Protein AF-A0A9D0VGX1-F1 (afdb_monomer_lite)

Radius of gyration: 29.38 Å; chains: 1; bounding box: 68×45×80 Å

Secondary structure (DSSP, 8-state):
----GGGS-HHHHHHHHHHHHHHTS-HHHHHHHHGGGEETTEE-EEE-GGGHHHHHHHH-TT--B----TT-TT-SEEE-TTS-BS----TT-TT--EEE--SS--S----TT-TT-SEEE--SS--SEEE-TT-TT--EEE--SS--SEEEPPTT----EEE--SS--SEE---S-TT--EEE--SS--SEE--TT-TT-SEEE--SS--S-------TT--EEE--SS--SEEE-TT-TT--EEE--SS--SEEE-TT-TT--EEE--SS--S----TT-TT--EEE--SS--S----TT-TT--EEE--SS--S----SS-TT--EEE--SS--S----TT-TT--EEE-TTS--S-EE-TT-TT--EEE--TTSPEE--HHHHHHHTT-PPPTT-----HHHHHHHHHHH--SGGGHHHHHHHHH-TT-BHHHHHHHHHHT-HHHHTT-SSGGGS-TTTHHHHHHHHHHHHHHHTT--SB--S-B-TTSB-SSS-TT-B-GGGPPPPTTPPPPPGGGGS-B----

Structure (mmCIF, N/CA/C/O backbone):
data_AF-A0A9D0VGX1-F1
#
_entry.id   AF-A0A9D0VGX1-F1
#
loop_
_atom_site.group_PDB
_atom_site.id
_atom_site.type_symbol
_atom_site.label_atom_id
_atom_site.label_alt_id
_atom_site.label_comp_id
_atom_site.label_asym_id
_atom_site.label_entity_id
_atom_site.label_seq_id
_atom_site.pdbx_PDB_ins_code
_atom_site.Cartn_x
_atom_site.Cartn_y
_atom_site.Cartn_z
_atom_site.occupancy
_atom_site.B_iso_or_equiv
_atom_site.auth_seq_id
_atom_site.auth_comp_id
_atom_site.auth_asym_id
_atom_site.auth_atom_id
_atom_site.pdbx_PDB_model_num
ATOM 1 N N . MET A 1 1 ? -42.043 -5.537 24.162 1.00 48.06 1 MET A N 1
ATOM 2 C CA . MET A 1 1 ? -42.539 -4.424 24.994 1.00 48.06 1 MET A CA 1
ATOM 3 C C . MET A 1 1 ? -42.106 -3.160 24.296 1.00 48.06 1 MET A C 1
ATOM 5 O O . MET A 1 1 ? -40.915 -3.030 24.038 1.00 48.06 1 MET A O 1
ATOM 9 N N . ASP A 1 2 ? -43.050 -2.313 23.896 1.00 60.38 2 ASP A N 1
ATOM 10 C CA . ASP A 1 2 ? -42.723 -1.043 23.259 1.00 60.38 2 ASP A CA 1
ATOM 11 C C . ASP A 1 2 ? -42.121 -0.109 24.311 1.00 60.38 2 ASP A C 1
ATOM 13 O O . ASP A 1 2 ? -42.847 0.592 25.003 1.00 60.38 2 ASP A O 1
ATOM 17 N N . THR A 1 3 ? -40.795 -0.141 24.468 1.00 68.06 3 THR A N 1
ATOM 18 C CA . THR A 1 3 ? -40.076 0.860 25.261 1.00 68.06 3 THR A CA 1
ATOM 19 C C . THR A 1 3 ? -40.350 2.233 24.665 1.00 68.06 3 THR A C 1
ATOM 21 O O . THR A 1 3 ? -40.148 2.455 23.465 1.00 68.06 3 THR A O 1
ATOM 24 N N . THR A 1 4 ? -40.838 3.133 25.506 1.00 79.31 4 THR A N 1
ATOM 25 C CA . THR A 1 4 ? -41.078 4.540 25.201 1.00 79.31 4 THR A CA 1
ATOM 26 C C . THR A 1 4 ? -39.939 5.394 25.758 1.00 79.31 4 THR A C 1
ATOM 28 O O . THR A 1 4 ? -39.187 4.954 26.627 1.00 79.31 4 THR A O 1
ATOM 31 N N . LEU A 1 5 ? -39.816 6.642 25.296 1.00 77.06 5 LEU A N 1
ATOM 32 C CA . LEU A 1 5 ? -38.817 7.595 25.802 1.00 77.06 5 LEU A CA 1
ATOM 33 C C . LEU A 1 5 ? -38.924 7.815 27.330 1.00 77.06 5 LEU A C 1
ATOM 35 O O . LEU A 1 5 ? -37.940 8.161 27.983 1.00 77.06 5 LEU A O 1
ATOM 39 N N . ALA A 1 6 ? -40.112 7.610 27.909 1.00 79.62 6 ALA A N 1
ATOM 40 C CA . ALA A 1 6 ? -40.354 7.726 29.345 1.00 79.62 6 ALA A CA 1
ATOM 41 C C . ALA A 1 6 ? -39.811 6.537 30.156 1.00 79.62 6 ALA A C 1
ATOM 43 O O . ALA A 1 6 ? -39.549 6.701 31.345 1.00 79.62 6 ALA A O 1
ATOM 44 N N . ASP A 1 7 ? -39.610 5.381 29.517 1.00 81.88 7 ASP A N 1
ATOM 45 C CA . ASP A 1 7 ? -39.099 4.161 30.155 1.00 81.88 7 ASP A CA 1
ATOM 46 C C . ASP A 1 7 ? -37.565 4.143 30.251 1.00 81.88 7 ASP A C 1
ATOM 48 O O . ASP A 1 7 ? -36.983 3.227 30.836 1.00 81.88 7 ASP A O 1
ATOM 52 N N . LEU A 1 8 ? -36.895 5.142 29.664 1.00 83.62 8 LEU A N 1
ATOM 53 C CA . LEU A 1 8 ? -35.458 5.318 29.804 1.00 83.62 8 LEU A CA 1
ATOM 54 C C . LEU A 1 8 ? -35.093 5.780 31.207 1.00 83.62 8 LEU A C 1
ATOM 56 O O . LEU A 1 8 ? -35.737 6.645 31.805 1.00 83.62 8 LEU A O 1
ATOM 60 N N . HIS A 1 9 ? -33.961 5.279 31.679 1.00 87.06 9 HIS A N 1
ATOM 61 C CA . HIS A 1 9 ? -33.335 5.806 32.875 1.00 87.06 9 HIS A CA 1
ATOM 62 C C . HIS A 1 9 ? -33.027 7.311 32.736 1.00 87.06 9 HIS A C 1
ATOM 64 O O . HIS A 1 9 ? -32.749 7.832 31.652 1.00 87.06 9 HIS A O 1
ATOM 70 N N . THR A 1 10 ? -33.082 8.033 33.858 1.00 85.88 10 THR A N 1
ATOM 71 C CA . THR A 1 10 ? -33.047 9.504 33.896 1.00 85.88 10 THR A CA 1
ATOM 72 C C . THR A 1 10 ? -31.814 10.098 33.210 1.00 85.88 10 THR A C 1
ATOM 74 O O . THR A 1 10 ? -31.936 11.124 32.540 1.00 85.88 10 THR A O 1
ATOM 77 N N . ALA A 1 11 ? -30.651 9.450 33.346 1.00 84.56 11 ALA A N 1
ATOM 78 C CA . ALA A 1 11 ? -29.404 9.878 32.708 1.00 84.56 11 ALA A CA 1
ATOM 79 C C . ALA A 1 11 ? -29.475 9.766 31.174 1.00 84.56 11 ALA A C 1
ATOM 81 O O . ALA A 1 11 ? -29.209 10.742 30.475 1.00 84.56 11 ALA A O 1
ATOM 82 N N . ASP A 1 12 ? -29.930 8.621 30.656 1.00 85.25 12 ASP A N 1
ATOM 83 C CA . ASP A 1 12 ? -30.107 8.367 29.222 1.00 85.25 12 ASP A CA 1
ATOM 84 C C . ASP A 1 12 ? -31.100 9.358 28.589 1.00 85.25 12 ASP A C 1
ATOM 86 O O . ASP A 1 12 ? -30.831 9.961 27.549 1.00 85.25 12 ASP A O 1
ATOM 90 N N . ARG A 1 13 ? -32.230 9.610 29.264 1.00 85.94 13 ARG A N 1
ATOM 91 C CA . ARG A 1 13 ? -33.227 10.595 28.813 1.00 85.94 13 ARG A CA 1
ATOM 92 C C . ARG A 1 13 ? -32.681 12.029 28.832 1.00 85.94 13 ARG A C 1
ATOM 94 O O . ARG A 1 13 ? -32.966 12.816 27.925 1.00 85.94 13 ARG A O 1
ATOM 101 N N . GLY A 1 14 ? -31.905 12.380 29.859 1.00 85.69 14 GLY A N 1
ATOM 102 C CA . GLY A 1 14 ? -31.238 13.680 29.966 1.00 85.69 14 GLY A CA 1
ATOM 103 C C . GLY A 1 14 ? -30.247 13.909 28.825 1.00 85.69 14 GLY A C 1
ATOM 104 O O . GLY A 1 14 ? -30.276 14.965 28.189 1.00 85.69 14 GLY A O 1
ATOM 105 N N . PHE A 1 15 ? -29.448 12.890 28.502 1.00 86.75 15 PHE A N 1
ATOM 106 C CA . PHE A 1 15 ? -28.519 12.913 27.377 1.00 86.75 15 PHE A CA 1
ATOM 107 C C . PHE A 1 15 ? -29.237 13.116 26.033 1.00 86.75 15 PHE A C 1
ATOM 109 O O . PHE A 1 15 ? -28.854 13.994 25.260 1.00 86.75 15 PHE A O 1
ATOM 116 N N . LEU A 1 16 ? -30.323 12.378 25.770 1.00 84.00 16 LEU A N 1
ATOM 117 C CA . LEU A 1 16 ? -31.112 12.545 24.541 1.00 84.00 16 LEU A CA 1
ATOM 118 C C . LEU A 1 16 ? -31.693 13.952 24.404 1.00 84.00 16 LEU A C 1
ATOM 120 O O . LEU A 1 16 ? -31.656 14.536 23.324 1.00 84.00 16 LEU A O 1
ATOM 124 N N . THR A 1 17 ? -32.190 14.520 25.502 1.00 85.38 17 THR A N 1
ATOM 125 C CA . THR A 1 17 ? -32.737 15.885 25.510 1.00 85.38 17 THR A CA 1
ATOM 126 C C . THR A 1 17 ? -31.654 16.915 25.182 1.00 85.38 17 THR A C 1
ATOM 128 O O . THR A 1 17 ? -31.869 17.840 24.392 1.00 85.38 17 THR A O 1
ATOM 131 N N . TRP A 1 18 ? -30.460 16.740 25.751 1.00 88.12 18 TRP A N 1
ATOM 132 C CA . TRP A 1 18 ? -29.302 17.573 25.446 1.00 88.12 18 TRP A CA 1
ATOM 133 C C . TRP A 1 18 ? -28.872 17.444 23.977 1.00 88.12 18 TRP A C 1
ATOM 135 O O . TRP A 1 18 ? -28.650 18.456 23.305 1.00 88.12 18 TRP A O 1
ATOM 145 N N . LEU A 1 19 ? -28.816 16.218 23.448 1.00 83.38 19 LEU A N 1
ATOM 146 C CA . LEU A 1 19 ? -28.440 15.950 22.061 1.00 83.38 19 LEU A CA 1
ATOM 147 C C . LEU A 1 19 ? -29.447 16.568 21.084 1.00 83.38 19 LEU A C 1
ATOM 149 O O . LEU A 1 19 ? -29.044 17.249 20.142 1.00 83.38 19 LEU A O 1
ATOM 153 N N . ALA A 1 20 ? -30.744 16.399 21.349 1.00 83.50 20 ALA A N 1
ATOM 154 C CA . ALA A 1 20 ? -31.835 16.988 20.578 1.00 83.50 20 ALA A CA 1
ATOM 155 C C . ALA A 1 20 ? -31.725 18.509 20.517 1.00 83.50 20 ALA A C 1
ATOM 157 O O . ALA A 1 20 ? -31.769 19.092 19.437 1.00 83.50 20 ALA A O 1
ATOM 158 N N . THR A 1 21 ? -31.472 19.146 21.661 1.00 84.62 21 THR A N 1
ATOM 159 C CA . THR A 1 21 ? -31.283 20.599 21.748 1.00 84.62 21 THR A CA 1
ATOM 160 C C . THR A 1 21 ? -30.064 21.052 20.938 1.00 84.62 21 THR A C 1
ATOM 162 O O . THR A 1 21 ? -30.134 22.027 20.189 1.00 84.62 21 THR A O 1
ATOM 165 N N . THR A 1 22 ? -28.956 20.312 21.029 1.00 80.19 22 THR A N 1
ATOM 166 C CA . THR A 1 22 ? -27.691 20.631 20.348 1.00 80.19 22 THR A CA 1
ATOM 167 C C . THR A 1 22 ? -27.799 20.465 18.829 1.00 80.19 22 THR A C 1
ATOM 169 O O . THR A 1 22 ? -27.372 21.330 18.060 1.00 80.19 22 THR A O 1
ATOM 172 N N . ALA A 1 23 ? -28.429 19.382 18.376 1.00 78.50 23 ALA A N 1
ATOM 173 C CA . ALA A 1 23 ? -28.711 19.125 16.966 1.00 78.50 23 ALA A CA 1
ATOM 174 C C . ALA A 1 23 ? -29.915 19.934 16.438 1.00 78.50 23 ALA A C 1
ATOM 176 O O . ALA A 1 23 ? -30.155 19.943 15.230 1.00 78.50 23 ALA A O 1
ATOM 177 N N . GLY A 1 24 ? -30.651 20.606 17.338 1.00 81.50 24 GLY A N 1
ATOM 178 C CA . GLY A 1 24 ? -32.007 21.155 17.189 1.00 81.50 24 GLY A CA 1
ATOM 179 C C . GLY A 1 24 ? -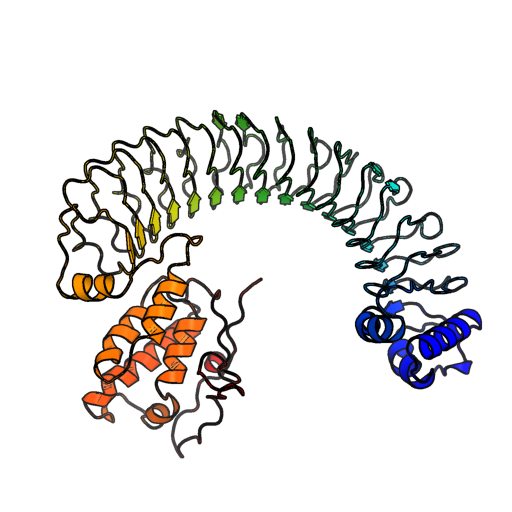32.928 20.307 16.336 1.00 81.50 24 GLY A C 1
ATOM 180 O O . GLY A 1 24 ? -33.469 20.800 15.343 1.00 81.50 24 GLY A O 1
ATOM 181 N N . ALA A 1 25 ? -33.044 19.053 16.750 1.00 81.69 25 ALA A N 1
ATOM 182 C CA . ALA A 1 25 ? -34.087 18.117 16.370 1.00 81.69 25 ALA A CA 1
ATOM 183 C C . ALA A 1 25 ? -35.054 17.955 17.554 1.00 81.69 25 ALA A C 1
ATOM 185 O O . ALA A 1 25 ? -34.729 18.354 18.678 1.00 81.69 25 ALA A O 1
ATOM 186 N N . ALA A 1 26 ? -36.228 17.371 17.321 1.00 81.88 26 ALA A N 1
ATOM 187 C CA . ALA A 1 26 ? -37.082 16.964 18.426 1.00 81.88 26 ALA A CA 1
ATOM 188 C C . ALA A 1 26 ? -36.482 15.706 19.098 1.00 81.88 26 ALA A C 1
ATOM 190 O O . ALA A 1 26 ? -35.922 14.855 18.397 1.00 81.88 26 ALA A O 1
ATOM 191 N N . PRO A 1 27 ? -36.550 15.560 20.436 1.00 80.69 27 PRO A N 1
ATOM 192 C CA . PRO A 1 27 ? -36.104 14.344 21.120 1.00 80.69 27 PRO A CA 1
ATOM 193 C C . PRO A 1 27 ? -36.750 13.068 20.568 1.00 80.69 27 PRO A C 1
ATOM 195 O O . PRO A 1 27 ? -36.107 12.024 20.545 1.00 80.69 27 PRO A O 1
ATOM 198 N N . GLU A 1 28 ? -37.992 13.162 20.091 1.00 82.56 28 GLU A N 1
ATOM 199 C CA . GLU A 1 28 ? -38.746 12.072 19.475 1.00 82.56 28 GLU A CA 1
ATOM 200 C C . GLU A 1 28 ? -38.105 11.594 18.160 1.00 82.56 28 GLU A C 1
ATOM 202 O O . GLU A 1 28 ? -37.985 10.390 17.942 1.00 82.56 28 GLU A O 1
ATOM 207 N N . ASP A 1 29 ? -37.599 12.516 17.334 1.00 80.06 29 ASP A N 1
ATOM 208 C CA . ASP A 1 29 ? -36.950 12.180 16.057 1.00 80.06 29 ASP A CA 1
ATOM 209 C C . ASP A 1 29 ? -35.642 11.398 16.274 1.00 80.06 29 ASP A C 1
ATOM 211 O O . ASP A 1 29 ? -35.312 10.475 15.527 1.00 80.06 29 ASP A O 1
ATOM 215 N N . LEU A 1 30 ? -34.878 11.772 17.308 1.00 78.69 30 LEU A N 1
ATOM 216 C CA . LEU A 1 30 ? -33.656 11.061 17.703 1.00 78.69 30 LEU A CA 1
ATOM 217 C C . LEU A 1 30 ? -33.976 9.745 18.414 1.00 78.69 30 LEU A C 1
ATOM 219 O O . LEU A 1 30 ? -33.240 8.768 18.266 1.00 78.69 30 LEU A O 1
ATOM 223 N N . TRP A 1 31 ? -35.074 9.704 19.169 1.00 80.56 31 TRP A N 1
ATOM 224 C CA . TRP A 1 31 ? -35.538 8.494 19.830 1.00 80.56 31 TRP A CA 1
ATOM 225 C C . TRP A 1 31 ? -35.859 7.393 18.829 1.00 80.56 31 TRP A C 1
ATOM 227 O O . TRP A 1 31 ? -35.399 6.273 19.021 1.00 80.56 31 TRP A O 1
ATOM 237 N N . ASP A 1 32 ? -36.559 7.693 17.736 1.00 80.50 32 ASP A N 1
ATOM 238 C CA . ASP A 1 32 ? -36.885 6.685 16.720 1.00 80.50 32 ASP A CA 1
ATOM 239 C C . ASP A 1 32 ? -35.633 6.042 16.100 1.00 80.50 32 ASP A C 1
ATOM 241 O O . ASP A 1 32 ? -35.641 4.857 15.758 1.00 80.50 32 ASP A O 1
ATOM 245 N N . GLN A 1 33 ? -34.530 6.791 16.021 1.00 78.56 33 GLN A N 1
ATOM 246 C CA . GLN A 1 33 ? -33.241 6.290 15.538 1.00 78.56 33 GLN A CA 1
ATOM 247 C C . GLN A 1 33 ? -32.496 5.454 16.588 1.00 78.56 33 GLN A C 1
ATOM 249 O O . GLN A 1 33 ? -31.851 4.466 16.241 1.00 78.56 33 GLN A O 1
ATOM 254 N N . LEU A 1 34 ? -32.582 5.833 17.866 1.00 80.31 34 LEU A N 1
ATOM 255 C CA . LEU A 1 34 ? -31.821 5.226 18.967 1.00 80.31 34 LEU A CA 1
ATOM 256 C C . LEU A 1 34 ? -32.590 4.134 19.722 1.00 80.31 34 LEU A C 1
ATOM 258 O O . LEU A 1 34 ? -32.001 3.328 20.432 1.00 80.31 34 LEU A O 1
ATOM 262 N N . ARG A 1 35 ? -33.905 4.031 19.537 1.00 81.62 35 ARG A N 1
ATOM 263 C CA . ARG A 1 35 ? -34.752 3.003 20.152 1.00 81.62 35 ARG A CA 1
ATOM 264 C C . ARG A 1 35 ? -34.232 1.567 19.957 1.00 81.62 35 ARG A C 1
ATOM 266 O O . ARG A 1 35 ? -34.296 0.803 20.922 1.00 81.62 35 ARG A O 1
ATOM 273 N N . PRO A 1 36 ? -33.684 1.166 18.788 1.00 83.62 36 PRO A N 1
ATOM 274 C CA . PRO A 1 36 ? -33.131 -0.178 18.600 1.00 83.62 36 PRO A CA 1
ATOM 275 C C . PRO A 1 36 ? -31.896 -0.481 19.459 1.00 83.62 36 PRO A C 1
ATOM 277 O O . PRO A 1 36 ? -31.554 -1.648 19.635 1.00 83.62 36 PRO A O 1
ATOM 280 N N . THR A 1 37 ? -31.210 0.540 19.980 1.00 85.00 37 THR A N 1
ATOM 281 C CA . THR A 1 37 ? -29.974 0.384 20.758 1.00 85.00 37 THR A CA 1
ATOM 282 C C . THR A 1 37 ? -30.205 0.362 22.271 1.00 85.00 37 THR A C 1
ATOM 284 O O . THR A 1 37 ? -29.247 0.301 23.048 1.00 85.00 37 THR A O 1
ATOM 287 N N . VAL A 1 38 ? -31.471 0.376 22.701 1.00 85.88 38 VAL A N 1
ATOM 288 C CA . VAL A 1 38 ? -31.879 0.340 24.107 1.00 85.88 38 VAL A CA 1
ATOM 289 C C . VAL A 1 38 ? -32.130 -1.095 24.554 1.00 85.88 38 VAL A C 1
ATOM 291 O O . VAL A 1 38 ? -32.917 -1.820 23.948 1.00 85.88 38 VAL A O 1
ATOM 294 N N . ALA A 1 39 ? -31.529 -1.490 25.675 1.00 85.88 39 ALA A N 1
ATOM 295 C CA . ALA A 1 39 ? -31.832 -2.753 26.338 1.00 85.88 39 ALA A CA 1
ATOM 296 C C . ALA A 1 39 ? -32.168 -2.501 27.808 1.00 85.88 39 ALA A C 1
ATOM 298 O O . ALA A 1 39 ? -31.446 -1.793 28.503 1.00 85.88 39 ALA A O 1
ATOM 299 N N . HIS A 1 40 ? -33.266 -3.094 28.286 1.00 84.94 40 HIS A N 1
ATOM 300 C CA . HIS A 1 40 ? -33.722 -2.966 29.679 1.00 84.94 40 HIS A CA 1
ATOM 301 C C . HIS A 1 40 ? -33.821 -1.503 30.168 1.00 84.94 40 HIS A C 1
ATOM 303 O O . HIS A 1 40 ? -33.490 -1.203 31.311 1.00 84.94 40 HIS A O 1
ATOM 309 N N . GLY A 1 41 ? -34.247 -0.583 29.293 1.00 82.56 41 GLY A N 1
ATOM 310 C CA . GLY A 1 41 ? -34.406 0.841 29.626 1.00 82.56 41 GLY A CA 1
ATOM 311 C C . GLY A 1 41 ? -33.104 1.655 29.680 1.00 82.56 41 GLY A C 1
ATOM 312 O O . GLY A 1 41 ? -33.131 2.801 30.124 1.00 82.56 41 GLY A O 1
ATOM 313 N N . ARG A 1 42 ? -31.970 1.097 29.234 1.00 88.00 42 ARG A N 1
ATOM 314 C CA . ARG A 1 42 ? -30.664 1.780 29.162 1.00 88.00 42 ARG A CA 1
ATOM 315 C C . ARG A 1 42 ? -30.127 1.811 27.731 1.00 88.00 42 ARG A C 1
ATOM 317 O O . ARG A 1 42 ? -30.352 0.858 26.981 1.00 88.00 42 ARG A O 1
ATOM 324 N N . LEU A 1 43 ? -29.394 2.861 27.356 1.00 87.88 43 LEU A N 1
ATOM 325 C CA . LEU A 1 43 ? -28.691 2.913 26.071 1.00 87.88 43 LEU A CA 1
ATOM 326 C C . LEU A 1 43 ? -27.472 1.985 26.110 1.00 87.88 43 LEU A C 1
ATOM 328 O O . LEU A 1 43 ? -26.606 2.114 26.971 1.00 87.88 43 LEU A O 1
ATOM 332 N N . VAL A 1 44 ? -27.399 1.046 25.163 1.00 92.19 44 VAL A N 1
ATOM 333 C CA . VAL A 1 44 ? -26.287 0.084 25.051 1.00 92.19 44 VAL A CA 1
ATOM 334 C C . VAL A 1 44 ? -25.375 0.411 23.871 1.00 92.19 44 VAL A C 1
ATOM 336 O O . VAL A 1 44 ? -24.183 0.104 23.909 1.00 92.19 44 VAL A O 1
ATOM 339 N N . ALA A 1 45 ? -25.898 1.060 22.834 1.00 90.62 45 ALA A N 1
ATOM 340 C CA . ALA A 1 45 ? -25.096 1.583 21.738 1.00 90.62 45 ALA A CA 1
ATOM 341 C C . ALA A 1 45 ? -25.547 2.994 21.358 1.00 90.62 45 ALA A C 1
ATOM 343 O O . ALA A 1 45 ? -26.739 3.301 21.374 1.00 90.62 45 ALA A O 1
ATOM 344 N N . LEU A 1 46 ? -24.594 3.842 21.001 1.00 88.56 46 LEU A N 1
ATOM 345 C CA . LEU A 1 46 ? -24.855 5.205 20.574 1.00 88.56 46 LEU A CA 1
ATOM 346 C C . LEU A 1 46 ? -23.964 5.532 19.381 1.00 88.56 46 LEU A C 1
ATOM 348 O O . LEU A 1 46 ? -22.746 5.495 19.512 1.00 88.56 46 LEU A O 1
ATOM 352 N N . ASP A 1 47 ? -24.575 5.857 18.246 1.00 87.50 47 ASP A N 1
ATOM 353 C CA . ASP A 1 47 ? -23.873 6.349 17.061 1.00 87.50 47 ASP A CA 1
ATOM 354 C C . ASP A 1 47 ? -24.338 7.771 16.754 1.00 87.50 47 ASP A C 1
ATOM 356 O O . ASP A 1 47 ? -25.499 8.020 16.429 1.00 87.50 47 ASP A O 1
ATOM 360 N N . LEU A 1 48 ? -23.417 8.713 16.918 1.00 84.06 48 LEU A N 1
ATOM 361 C CA . LEU A 1 48 ? -23.615 10.138 16.700 1.00 84.06 48 LEU A CA 1
ATOM 362 C C . LEU A 1 48 ? -22.826 10.650 15.490 1.00 84.06 48 LEU A C 1
ATOM 364 O O . LEU A 1 48 ? -22.908 11.841 15.181 1.00 84.06 48 LEU A O 1
ATOM 368 N N . SER A 1 49 ? -22.069 9.790 14.804 1.00 81.88 49 SER A N 1
ATOM 369 C CA . SER A 1 49 ? -21.165 10.183 13.716 1.00 81.88 49 SER A CA 1
ATOM 370 C C . SER A 1 49 ? -21.905 10.918 12.587 1.00 81.88 49 SER A C 1
ATOM 372 O O . SER A 1 49 ? -21.445 11.937 12.064 1.00 81.88 49 SER A O 1
ATOM 374 N N . GLY A 1 50 ? -23.134 10.483 12.286 1.00 80.38 50 GLY A N 1
ATOM 375 C CA . GLY A 1 50 ? -24.013 11.105 11.293 1.00 80.38 50 GLY A CA 1
ATOM 376 C C . GLY A 1 50 ? -24.473 12.527 11.641 1.00 80.38 50 GLY A C 1
ATOM 377 O O . GLY A 1 50 ? -24.870 13.283 10.751 1.00 80.38 50 GLY A O 1
ATOM 378 N N . LEU A 1 51 ? -24.393 12.934 12.912 1.00 77.69 51 LEU A N 1
ATOM 379 C CA . LEU A 1 51 ? -24.780 14.275 13.361 1.00 77.69 51 LEU A CA 1
ATOM 380 C C . LEU A 1 51 ? -23.658 15.307 13.185 1.00 77.69 51 LEU A C 1
ATOM 382 O O . LEU A 1 51 ? -23.935 16.510 13.233 1.00 77.69 51 LEU A O 1
ATOM 386 N N . GLY A 1 52 ? -22.425 14.867 12.912 1.00 77.44 52 GLY A N 1
ATOM 387 C CA . GLY A 1 52 ? -21.241 15.717 12.768 1.00 77.44 52 GLY A CA 1
ATOM 388 C C . GLY A 1 52 ? -21.449 16.927 11.847 1.00 77.44 52 GLY A C 1
ATOM 389 O O . GLY A 1 52 ? -21.257 18.059 12.293 1.00 77.44 52 GLY A O 1
ATOM 390 N N . PRO A 1 53 ? -21.912 16.764 10.590 1.00 79.81 53 PRO A N 1
ATOM 391 C CA . PRO A 1 53 ? -22.112 17.890 9.672 1.00 79.81 53 PRO A CA 1
ATOM 392 C C . PRO A 1 53 ? -23.160 18.908 10.144 1.00 79.81 53 PRO A C 1
ATOM 394 O O . PRO A 1 53 ? -22.995 20.114 9.941 1.00 79.81 53 PRO A O 1
ATOM 397 N N . THR A 1 54 ? -24.243 18.439 10.770 1.00 80.31 54 THR A N 1
ATOM 398 C CA . THR A 1 54 ? -25.320 19.299 11.283 1.00 80.31 54 THR A CA 1
ATOM 399 C C . THR A 1 54 ? -24.852 20.081 12.503 1.00 80.31 54 THR A C 1
ATOM 401 O O . THR A 1 54 ? -25.066 21.292 12.578 1.00 80.31 54 THR A O 1
ATOM 404 N N . ILE A 1 55 ? -24.166 19.404 13.425 1.00 74.88 55 ILE A N 1
ATOM 405 C CA . ILE A 1 55 ? -23.605 20.006 14.633 1.00 74.88 55 ILE A CA 1
ATOM 406 C C . ILE A 1 55 ? -22.519 21.027 14.260 1.00 74.88 55 ILE A C 1
ATOM 408 O O . ILE A 1 55 ? -22.601 22.172 14.703 1.00 74.88 55 ILE A O 1
ATOM 412 N N . ARG A 1 56 ? -21.605 20.690 13.336 1.00 76.31 56 ARG A N 1
ATOM 413 C CA . ARG A 1 56 ? -20.575 21.610 12.806 1.00 76.31 56 ARG A CA 1
ATOM 414 C C . ARG A 1 56 ? -21.172 22.883 12.207 1.00 76.31 56 ARG A C 1
ATOM 416 O O . ARG A 1 56 ? -20.668 23.980 12.440 1.00 76.31 56 ARG A O 1
ATOM 423 N N . ARG A 1 57 ? -22.271 22.761 11.451 1.00 79.88 57 ARG A N 1
ATOM 424 C CA . ARG A 1 57 ? -22.963 23.918 10.857 1.00 79.88 57 ARG A CA 1
ATOM 425 C C . ARG A 1 57 ? -23.588 24.829 11.915 1.00 79.88 57 ARG A C 1
ATOM 427 O O . ARG A 1 57 ? -23.640 26.036 11.707 1.00 79.88 57 ARG A O 1
ATOM 434 N N . ARG A 1 58 ? -24.077 24.259 13.020 1.00 77.94 58 ARG A N 1
ATOM 435 C CA . ARG A 1 58 ? -24.762 24.997 14.092 1.00 77.94 58 ARG A CA 1
ATOM 436 C C . ARG A 1 58 ? -23.802 25.635 15.092 1.00 77.94 58 ARG A C 1
ATOM 438 O O . ARG A 1 58 ? -24.002 26.788 15.457 1.00 77.94 58 ARG A O 1
ATOM 445 N N . LEU A 1 59 ? -22.780 24.905 15.535 1.00 71.31 59 LEU A N 1
ATOM 446 C CA . LEU A 1 59 ? -21.785 25.400 16.495 1.00 71.31 59 LEU A CA 1
ATOM 447 C C . LEU A 1 59 ? -20.800 26.389 15.855 1.00 71.31 59 LEU A C 1
ATOM 449 O O . LEU A 1 59 ? -20.276 27.270 16.541 1.00 71.31 59 LEU A O 1
ATOM 453 N N . GLY A 1 60 ? -20.583 26.277 14.542 1.00 69.19 60 GLY A N 1
ATOM 454 C CA . GLY A 1 60 ? -19.537 27.003 13.831 1.00 69.19 60 GLY A CA 1
ATOM 455 C C . GLY A 1 60 ? -18.148 26.406 14.088 1.00 69.19 60 GLY A C 1
ATOM 456 O O . GLY A 1 60 ? -17.957 25.536 14.933 1.00 69.19 60 GLY A O 1
ATOM 457 N N . ALA A 1 61 ? -17.136 26.877 13.355 1.00 65.25 61 ALA A N 1
ATOM 458 C CA . ALA A 1 61 ? -15.786 26.298 13.401 1.00 65.25 61 ALA A CA 1
ATOM 459 C C . ALA A 1 61 ? -15.054 26.467 14.752 1.00 65.25 61 ALA A C 1
ATOM 461 O O . ALA A 1 61 ? -14.058 25.791 14.989 1.00 65.25 61 ALA A O 1
ATOM 462 N N . HIS A 1 62 ? -15.525 27.362 15.628 1.00 60.41 62 HIS A N 1
ATOM 463 C CA . HIS A 1 62 ? -14.790 27.807 16.820 1.00 60.41 62 HIS A CA 1
ATOM 464 C C . HIS A 1 62 ? -15.381 27.352 18.160 1.00 60.41 62 HIS A C 1
ATOM 466 O O . HIS A 1 62 ? -14.830 27.700 19.202 1.00 60.41 62 HIS A O 1
ATOM 472 N N . ARG A 1 63 ? -16.496 26.611 18.169 1.00 72.19 63 ARG A N 1
ATOM 473 C CA . ARG A 1 63 ? -17.093 26.098 19.411 1.00 72.19 63 ARG A CA 1
ATOM 474 C C . ARG A 1 63 ? -16.903 24.594 19.500 1.00 72.19 63 ARG A C 1
ATOM 476 O O . ARG A 1 63 ? -17.265 23.876 18.575 1.00 72.19 63 ARG A O 1
ATOM 483 N N . ALA A 1 64 ? -16.343 24.152 20.619 1.00 76.31 64 ALA A N 1
ATOM 484 C CA . ALA A 1 64 ? -16.197 22.743 20.928 1.00 76.31 64 ALA A CA 1
ATOM 485 C C . ALA A 1 64 ? -17.422 22.207 21.675 1.00 76.31 64 ALA A C 1
ATOM 487 O O . ALA A 1 64 ? -18.136 22.957 22.350 1.00 76.31 64 ALA A O 1
ATOM 488 N N . LEU A 1 65 ? -17.656 20.907 21.528 1.00 81.44 65 LEU A N 1
ATOM 489 C CA . LEU A 1 65 ? -18.725 20.181 22.196 1.00 81.44 65 LEU A CA 1
ATOM 490 C C . LEU A 1 65 ? -18.153 19.356 23.355 1.00 81.44 65 LEU A C 1
ATOM 492 O O . LEU A 1 65 ? -17.140 18.687 23.200 1.00 81.44 65 LEU A O 1
ATOM 496 N N . SER A 1 66 ? -18.830 19.333 24.499 1.00 81.69 66 SER A N 1
ATOM 497 C CA . SER A 1 66 ? -18.505 18.403 25.588 1.00 81.69 66 SER A CA 1
ATOM 498 C C . SER A 1 66 ? -19.779 17.632 25.944 1.00 81.69 66 SER A C 1
ATOM 500 O O . SER A 1 66 ? -20.659 18.190 26.606 1.00 81.69 66 SER A O 1
ATOM 502 N N . PRO A 1 67 ? -19.960 16.401 25.430 1.00 79.50 67 PRO A N 1
ATOM 503 C CA . PRO A 1 67 ? -21.193 15.656 25.636 1.00 79.50 67 PRO A CA 1
ATOM 504 C C . PRO A 1 67 ? -21.297 15.143 27.084 1.00 79.50 67 PRO A C 1
ATOM 506 O O . PRO A 1 67 ? -20.350 14.529 27.577 1.00 79.50 67 PRO A O 1
ATOM 509 N N . PRO A 1 68 ? -22.438 15.344 27.774 1.00 81.81 68 PRO A N 1
ATOM 510 C CA . PRO A 1 68 ? -22.638 14.882 29.143 1.00 81.81 68 PRO A CA 1
ATOM 511 C C . PRO A 1 68 ? -22.970 13.383 29.153 1.00 81.81 68 PRO A C 1
ATOM 513 O O . PRO A 1 68 ? -24.120 12.991 29.321 1.00 81.81 68 PRO A O 1
ATOM 516 N N . ILE A 1 69 ? -21.958 12.541 28.945 1.00 82.69 69 ILE A N 1
ATOM 517 C CA . ILE A 1 69 ? -22.099 11.072 28.905 1.00 82.69 69 ILE A CA 1
ATOM 518 C C . ILE A 1 69 ? -21.996 10.401 30.285 1.00 82.69 69 ILE A C 1
ATOM 520 O O . ILE A 1 69 ? -22.081 9.180 30.397 1.00 82.69 69 ILE A O 1
ATOM 524 N N . SER A 1 70 ? -21.845 11.199 31.344 1.00 80.88 70 SER A N 1
ATOM 525 C CA . SER A 1 70 ? -21.870 10.732 32.731 1.00 80.88 70 SER A CA 1
ATOM 526 C C . SER A 1 70 ? -23.165 9.972 33.040 1.00 80.88 70 SER A C 1
ATOM 528 O O . SER A 1 70 ? -24.269 10.434 32.743 1.00 80.88 70 SER A O 1
ATOM 530 N N . GLY A 1 71 ? -23.025 8.794 33.651 1.00 80.31 71 GLY A N 1
ATOM 531 C CA . GLY A 1 71 ? -24.151 7.945 34.036 1.00 80.31 71 GLY A CA 1
ATOM 532 C C . GLY A 1 71 ? -24.692 7.043 32.925 1.00 80.31 71 GLY A C 1
ATOM 533 O O . GLY A 1 71 ? -25.648 6.315 33.177 1.00 80.31 71 GLY A O 1
ATOM 534 N N . LEU A 1 72 ? -24.089 7.027 31.730 1.00 86.94 72 LEU A N 1
ATOM 535 C CA . LEU A 1 72 ? -24.406 6.072 30.656 1.00 86.94 72 LEU A CA 1
ATOM 536 C C . LEU A 1 72 ? -23.627 4.746 30.816 1.00 86.94 72 LEU A C 1
ATOM 538 O O . LEU A 1 72 ? -23.071 4.206 29.863 1.00 86.94 72 LEU A O 1
ATOM 542 N N . ASP A 1 73 ? -23.600 4.212 32.039 1.00 88.94 73 ASP A N 1
ATOM 543 C CA . ASP A 1 73 ? -22.795 3.059 32.487 1.00 88.94 73 ASP A CA 1
ATOM 544 C C . ASP A 1 73 ? -23.083 1.725 31.763 1.00 88.94 73 ASP A C 1
ATOM 546 O O . ASP A 1 73 ? -22.254 0.813 31.790 1.00 88.94 73 ASP A O 1
ATOM 550 N N . ALA A 1 74 ? -24.227 1.609 31.082 1.00 92.38 74 ALA A N 1
ATOM 551 C CA . ALA A 1 74 ? -24.609 0.438 30.288 1.00 92.38 74 ALA A CA 1
ATOM 552 C C . ALA A 1 74 ? -24.103 0.466 28.829 1.00 92.38 74 ALA A C 1
ATOM 554 O O . ALA A 1 74 ? -24.284 -0.522 28.105 1.00 92.38 74 ALA A O 1
ATOM 555 N N . LEU A 1 75 ? -23.492 1.571 28.380 1.00 93.00 75 LEU A N 1
ATOM 556 C CA . LEU A 1 75 ? -23.005 1.705 27.008 1.00 93.00 75 LEU A CA 1
ATOM 557 C C . LEU A 1 75 ? -21.873 0.714 26.729 1.00 93.00 75 LEU A C 1
ATOM 559 O O . LEU A 1 75 ? -20.841 0.704 27.393 1.00 93.00 75 LEU A O 1
ATOM 563 N N . ARG A 1 76 ? -22.054 -0.078 25.673 1.00 95.31 76 ARG A N 1
ATOM 564 C CA . ARG A 1 76 ? -21.058 -1.001 25.116 1.00 95.31 76 ARG A CA 1
ATOM 565 C C . ARG A 1 76 ? -20.387 -0.444 23.871 1.00 95.31 76 ARG A C 1
ATOM 567 O O . ARG A 1 76 ? -19.239 -0.795 23.604 1.00 95.31 76 ARG A O 1
ATOM 574 N N . HIS A 1 77 ? -21.088 0.403 23.123 1.00 95.44 77 HIS A N 1
ATOM 575 C CA . HIS A 1 77 ? -20.587 1.030 21.906 1.00 95.44 77 HIS A CA 1
ATOM 576 C C . HIS A 1 77 ? -20.914 2.523 21.912 1.00 95.44 77 HIS A C 1
ATOM 578 O O . HIS A 1 77 ? -22.077 2.899 22.042 1.00 95.44 77 HIS A O 1
ATOM 584 N N . LEU A 1 78 ? -19.891 3.356 21.759 1.00 94.00 78 LEU A N 1
ATOM 585 C CA . LEU A 1 78 ? -20.021 4.797 21.599 1.00 94.00 78 LEU A CA 1
ATOM 586 C C . LEU A 1 78 ? -19.254 5.237 20.352 1.00 94.00 78 LEU A C 1
ATOM 588 O O . LEU A 1 78 ? -18.030 5.132 20.328 1.00 94.00 78 LEU A O 1
ATOM 592 N N . ASP A 1 79 ? -19.966 5.754 19.356 1.00 92.94 79 ASP A N 1
ATOM 593 C CA . ASP A 1 79 ? -19.399 6.491 18.231 1.00 92.94 79 ASP A CA 1
ATOM 594 C C . ASP A 1 79 ? -19.806 7.964 18.340 1.00 92.94 79 ASP A C 1
ATOM 596 O O . ASP A 1 79 ? -20.972 8.332 18.205 1.00 92.94 79 ASP A O 1
ATOM 600 N N . CYS A 1 80 ? -18.834 8.815 18.644 1.00 90.81 80 CYS A N 1
ATOM 601 C CA . CYS A 1 80 ? -18.968 10.261 18.740 1.00 90.81 80 CYS A CA 1
ATOM 602 C C . CYS A 1 80 ? -18.014 10.975 17.771 1.00 90.81 80 CYS A C 1
ATOM 604 O O . CYS A 1 80 ? -17.542 12.085 18.039 1.00 90.81 80 CYS A O 1
ATOM 606 N N . SER A 1 81 ? -17.718 10.331 16.642 1.00 92.06 81 SER A N 1
ATOM 607 C CA . SER A 1 81 ? -16.751 10.826 15.667 1.00 92.06 81 SER A CA 1
ATOM 608 C C . SER A 1 81 ? -17.252 12.084 14.947 1.00 92.06 81 SER A C 1
ATOM 610 O O . SER A 1 81 ? -18.435 12.226 14.637 1.00 92.06 81 SER A O 1
ATOM 612 N N . GLY A 1 82 ? -16.354 13.027 14.661 1.00 89.25 82 GLY A N 1
ATOM 613 C CA . GLY A 1 82 ? -16.660 14.192 13.831 1.00 89.25 82 GLY A CA 1
ATOM 614 C C . GLY A 1 82 ? -17.488 15.300 14.498 1.00 89.25 82 GLY A C 1
ATOM 615 O O . GLY A 1 82 ? -17.963 16.199 13.794 1.00 89.25 82 GLY A O 1
ATOM 616 N N . LEU A 1 83 ? -17.651 15.290 15.823 1.00 87.56 83 LEU A N 1
ATOM 617 C CA . LEU A 1 83 ? -18.554 16.185 16.560 1.00 87.56 83 LEU A CA 1
ATOM 618 C C . LEU A 1 83 ? -17.897 17.456 17.131 1.00 87.56 83 LEU A C 1
ATOM 620 O O . LEU A 1 83 ? -18.557 18.204 17.849 1.00 87.56 83 LEU A O 1
ATOM 624 N N . GLN A 1 84 ? -16.626 17.718 16.806 1.00 88.00 84 GLN A N 1
ATOM 625 C CA . GLN A 1 84 ? -15.831 18.826 17.368 1.00 88.00 84 GLN A CA 1
ATOM 626 C C . GLN A 1 84 ? -15.688 18.742 18.900 1.00 88.00 84 GLN A C 1
ATOM 628 O O . GLN A 1 84 ? -15.724 19.761 19.591 1.00 88.00 84 GLN A O 1
ATOM 633 N N . ILE A 1 85 ? -15.542 17.530 19.440 1.00 90.31 85 ILE A N 1
ATOM 634 C CA . ILE A 1 85 ? -15.408 17.318 20.884 1.00 90.31 85 ILE A CA 1
ATOM 635 C C . ILE A 1 85 ? -14.002 17.692 21.350 1.00 90.31 85 ILE A C 1
ATOM 637 O O . ILE A 1 85 ? -13.033 17.165 20.819 1.00 90.31 85 ILE A O 1
ATOM 641 N N . ASP A 1 86 ? -13.868 18.564 22.349 1.00 90.69 86 ASP A N 1
ATOM 642 C CA . ASP A 1 86 ? -12.566 18.919 22.942 1.00 90.69 86 ASP A CA 1
ATOM 643 C C . ASP A 1 86 ? -12.263 18.186 24.256 1.00 90.69 86 ASP A C 1
ATOM 645 O O . ASP A 1 86 ? -11.095 18.061 24.639 1.00 90.69 86 ASP A O 1
ATOM 649 N N . ARG A 1 87 ? -13.302 17.682 24.930 1.00 90.31 87 ARG A N 1
ATOM 650 C CA . ARG A 1 87 ? -13.219 16.887 26.159 1.00 90.31 87 ARG A CA 1
ATOM 651 C C . ARG A 1 87 ? -14.253 15.770 26.159 1.00 90.31 87 ARG A C 1
ATOM 653 O O . ARG A 1 87 ? -15.434 16.011 25.910 1.00 90.31 87 ARG A O 1
ATOM 660 N N . LEU A 1 88 ? -13.804 14.563 26.490 1.00 90.62 88 LEU A N 1
ATOM 661 C CA . LEU A 1 88 ? -14.640 13.374 26.607 1.00 90.62 88 LEU A CA 1
ATOM 662 C C . LEU A 1 88 ? -14.397 12.716 27.968 1.00 90.62 88 LEU A C 1
ATOM 664 O O . LEU A 1 88 ? -13.326 12.169 28.210 1.00 90.62 88 LEU A O 1
ATOM 668 N N . GLU A 1 89 ? -15.387 12.786 28.855 1.00 88.75 89 GLU A N 1
ATOM 669 C CA . GLU A 1 89 ? -15.294 12.224 30.205 1.00 88.75 89 GLU A CA 1
ATOM 670 C C . GLU A 1 89 ? -15.860 10.801 30.233 1.00 88.75 89 GLU A C 1
ATOM 672 O O . GLU A 1 89 ? -17.069 10.606 30.158 1.00 88.75 89 GLU A O 1
ATOM 677 N N . LEU A 1 90 ? -14.988 9.800 30.365 1.00 87.00 90 LEU A N 1
ATOM 678 C CA . LEU A 1 90 ? -15.354 8.375 30.350 1.00 87.00 90 LEU A CA 1
ATOM 679 C C . LEU A 1 90 ? -15.353 7.751 31.753 1.00 87.00 90 LEU A C 1
ATOM 681 O O . LEU A 1 90 ? -15.052 6.568 31.920 1.00 87.00 90 LEU A O 1
ATOM 685 N N . SER A 1 91 ? -15.661 8.544 32.780 1.00 84.81 91 SER A N 1
ATOM 686 C CA . SER A 1 91 ? -15.719 8.045 34.155 1.00 84.81 91 SER A CA 1
ATOM 687 C C . SER A 1 91 ? -16.865 7.035 34.316 1.00 84.81 91 SER A C 1
ATOM 689 O O . SER A 1 91 ? -17.990 7.290 33.897 1.00 84.81 91 SER A O 1
ATOM 691 N N . GLN A 1 92 ? -16.579 5.880 34.934 1.00 86.44 92 GLN A N 1
ATOM 692 C CA . GLN A 1 92 ? -17.570 4.832 35.238 1.00 86.44 92 GLN A CA 1
ATOM 693 C C . GLN A 1 92 ? -18.297 4.256 34.002 1.00 86.44 92 GLN A C 1
ATOM 695 O O . GLN A 1 92 ? -19.522 4.173 33.971 1.00 86.44 92 GLN A O 1
ATOM 700 N N . MET A 1 93 ? -17.536 3.793 33.005 1.00 91.56 93 MET A N 1
ATOM 701 C CA . MET A 1 93 ? -18.037 3.151 31.778 1.00 91.56 93 MET A CA 1
ATOM 702 C C . MET A 1 93 ? -17.621 1.663 31.703 1.00 91.56 93 MET A C 1
ATOM 704 O O . MET A 1 93 ? -16.923 1.253 30.769 1.00 91.56 93 MET A O 1
ATOM 708 N N . PRO A 1 94 ? -18.012 0.820 32.683 1.00 92.31 94 PRO A N 1
ATOM 709 C CA . PRO A 1 94 ? -17.455 -0.526 32.860 1.00 92.31 94 PRO A CA 1
ATOM 710 C C . PRO A 1 94 ? -17.794 -1.497 31.719 1.00 92.31 94 PRO A C 1
ATOM 712 O O . PRO A 1 94 ? -17.040 -2.439 31.456 1.00 92.31 94 PRO A O 1
ATOM 715 N N . GLU A 1 95 ? -18.917 -1.272 31.035 1.00 94.38 95 GLU A N 1
ATOM 716 C CA . GLU A 1 95 ? -19.398 -2.122 29.945 1.00 94.38 95 GLU A CA 1
ATOM 717 C C . GLU A 1 95 ? -18.875 -1.702 28.564 1.00 94.38 95 GLU A C 1
ATOM 719 O O . GLU A 1 95 ? -19.076 -2.442 27.596 1.00 94.38 95 GLU A O 1
ATOM 724 N N . LEU A 1 96 ? -18.170 -0.568 28.453 1.00 95.50 96 LEU A N 1
ATOM 725 C CA . LEU A 1 96 ? -17.737 -0.025 27.168 1.00 95.50 96 LEU A CA 1
ATOM 726 C C . LEU A 1 96 ? -16.703 -0.943 26.502 1.00 95.50 96 LEU A C 1
ATOM 728 O O . LEU A 1 96 ? -15.653 -1.257 27.066 1.00 95.50 96 LEU A O 1
ATOM 732 N N . ARG A 1 97 ? -17.021 -1.391 25.282 1.00 96.88 97 ARG A N 1
ATOM 733 C CA . ARG A 1 97 ? -16.190 -2.288 24.460 1.00 96.88 97 ARG A CA 1
ATOM 734 C C . ARG A 1 97 ? -15.646 -1.598 23.221 1.00 96.88 97 ARG A C 1
ATOM 736 O O . ARG A 1 97 ? -14.524 -1.892 22.824 1.00 96.88 97 ARG A O 1
ATOM 743 N N . VAL A 1 98 ? -16.432 -0.715 22.618 1.00 97.56 98 VAL A N 1
ATOM 744 C CA . VAL A 1 98 ? -16.071 -0.003 21.392 1.00 97.56 98 VAL A CA 1
ATOM 745 C C . VAL A 1 98 ? -16.221 1.488 21.634 1.00 97.56 98 VAL A C 1
ATOM 747 O O . VAL A 1 98 ? -17.314 1.954 21.964 1.00 97.56 98 VAL A O 1
ATOM 750 N N . LEU A 1 99 ? -15.128 2.221 21.455 1.00 97.06 99 LEU A N 1
ATOM 751 C CA . LEU A 1 99 ? -15.113 3.675 21.487 1.00 97.06 99 LEU A CA 1
ATOM 752 C C . LEU A 1 99 ? -14.551 4.204 20.171 1.00 97.06 99 LEU A C 1
ATOM 754 O O . LEU A 1 99 ? -13.393 3.956 19.846 1.00 97.06 99 LEU A O 1
ATOM 758 N N . ARG A 1 100 ? -15.360 4.971 19.446 1.00 97.06 100 ARG A N 1
ATOM 759 C CA . ARG A 1 100 ? -14.944 5.731 18.271 1.00 97.06 100 ARG A CA 1
ATOM 760 C C . ARG A 1 100 ? -15.168 7.204 18.549 1.00 97.06 100 ARG A C 1
ATOM 762 O O . ARG A 1 100 ? -16.293 7.659 18.711 1.00 97.06 100 ARG A O 1
ATOM 769 N N . CYS A 1 101 ? -14.082 7.943 18.670 1.00 95.25 101 CYS A N 1
ATOM 770 C CA . CYS A 1 101 ? -14.074 9.378 18.913 1.00 95.25 101 CYS A CA 1
ATOM 771 C C . CYS A 1 101 ? -13.176 10.098 17.901 1.00 95.25 101 CYS A C 1
ATOM 773 O O . CYS A 1 101 ? -12.581 11.132 18.221 1.00 95.25 101 CYS A O 1
ATOM 775 N N . ALA A 1 102 ? -13.093 9.560 16.681 1.00 95.44 102 ALA A N 1
ATOM 776 C CA . ALA A 1 102 ? -12.247 10.081 15.620 1.00 95.44 102 ALA A CA 1
ATOM 777 C C . ALA A 1 102 ? -12.680 11.481 15.143 1.00 95.44 102 ALA A C 1
ATOM 779 O O . ALA A 1 102 ? -13.822 11.901 15.344 1.00 95.44 102 ALA A O 1
ATOM 780 N N . ASP A 1 103 ? -11.773 12.212 14.498 1.00 93.00 103 ASP A N 1
ATOM 781 C CA . ASP A 1 103 ? -12.031 13.523 13.881 1.00 93.00 103 ASP A CA 1
ATOM 782 C C . ASP A 1 103 ? -12.658 14.558 14.838 1.00 93.00 103 ASP A C 1
ATOM 784 O O . ASP A 1 103 ? -13.630 15.262 14.515 1.00 93.00 103 ASP A O 1
ATOM 788 N N . ASN A 1 104 ? -12.097 14.644 16.041 1.00 93.06 104 ASN A N 1
ATOM 789 C CA . ASN A 1 104 ? -12.491 15.572 17.096 1.00 93.06 104 ASN A CA 1
ATOM 790 C C . ASN A 1 104 ? -11.324 16.522 17.447 1.00 93.06 104 ASN A C 1
ATOM 792 O O . ASN A 1 104 ? -10.378 16.700 16.684 1.00 93.06 104 ASN A O 1
ATOM 796 N N . LEU A 1 105 ? -11.429 17.238 18.565 1.00 93.69 105 LEU A N 1
ATOM 797 C CA . LEU A 1 105 ? -10.460 18.232 19.036 1.00 93.69 105 LEU A CA 1
ATOM 798 C C . LEU A 1 105 ? -9.837 17.817 20.381 1.00 93.69 105 LEU A C 1
ATOM 800 O O . LEU A 1 105 ? -9.399 18.677 21.151 1.00 93.69 105 LEU A O 1
ATOM 804 N N . LEU A 1 106 ? -9.823 16.515 20.687 1.00 95.00 106 LEU A N 1
ATOM 805 C CA . LEU A 1 106 ? -9.359 15.991 21.970 1.00 95.00 106 LEU A CA 1
ATOM 806 C C . LEU A 1 106 ? -7.858 16.236 22.134 1.00 95.00 106 LEU A C 1
ATOM 808 O O . LEU A 1 106 ? -7.066 15.855 21.276 1.00 95.00 106 LEU A O 1
ATOM 812 N N . ARG A 1 107 ? -7.467 16.837 23.262 1.00 94.69 107 ARG A N 1
ATOM 813 C CA . ARG A 1 107 ? -6.051 17.025 23.651 1.00 94.69 107 ARG A CA 1
ATOM 814 C C . ARG A 1 107 ? -5.548 15.979 24.642 1.00 94.69 107 ARG A C 1
ATOM 816 O O . ARG A 1 107 ? -4.347 15.767 24.764 1.00 94.69 107 ARG A O 1
ATOM 823 N N . GLY A 1 108 ? -6.476 15.330 25.334 1.00 93.56 108 GLY A N 1
ATOM 824 C CA . GLY A 1 108 ? -6.233 14.213 26.233 1.00 93.56 108 GLY A CA 1
ATOM 825 C C . GLY A 1 108 ? -7.420 13.259 26.185 1.00 93.56 108 GLY A C 1
ATOM 826 O O . GLY A 1 108 ? -8.535 13.668 25.851 1.00 93.56 108 GLY A O 1
ATOM 827 N N . LEU A 1 109 ? -7.163 11.991 26.490 1.00 94.12 109 LEU A N 1
ATOM 828 C CA . LEU A 1 109 ? -8.177 10.947 26.528 1.00 94.12 109 LEU A CA 1
ATOM 829 C C . LEU A 1 109 ? -7.876 10.012 27.699 1.00 94.12 109 LEU A C 1
ATOM 831 O O . LEU A 1 109 ? -6.928 9.232 27.655 1.00 94.12 109 LEU A O 1
ATOM 835 N N . GLU A 1 110 ? -8.682 10.115 28.749 1.00 92.69 110 GLU A N 1
ATOM 836 C CA . GLU A 1 110 ? -8.565 9.283 29.945 1.00 92.69 110 GLU A CA 1
ATOM 837 C C . GLU A 1 110 ? -9.475 8.059 29.806 1.00 92.69 110 GLU A C 1
ATOM 839 O O . GLU A 1 110 ? -10.686 8.186 29.619 1.00 92.69 110 GLU A O 1
ATOM 844 N N . LEU A 1 111 ? -8.889 6.861 29.880 1.00 92.69 111 LEU A N 1
ATOM 845 C CA . LEU A 1 111 ? -9.578 5.596 29.589 1.00 92.69 111 LEU A CA 1
ATOM 846 C C . LEU A 1 111 ? -9.676 4.659 30.802 1.00 92.69 111 LEU A C 1
ATOM 848 O O . LEU A 1 111 ? -10.111 3.515 30.656 1.00 92.69 111 LEU A O 1
ATOM 852 N N . GLU A 1 112 ? -9.302 5.120 31.999 1.00 90.81 112 GLU A N 1
ATOM 853 C CA . GLU A 1 112 ? -9.337 4.315 33.232 1.00 90.81 112 GLU A CA 1
ATOM 854 C C . GLU A 1 112 ? -10.752 3.827 33.575 1.00 90.81 112 GLU A C 1
ATOM 856 O O . GLU A 1 112 ? -10.934 2.706 34.045 1.00 90.81 112 GLU A O 1
ATOM 861 N N . GLY A 1 113 ? -11.771 4.642 33.283 1.00 89.44 113 GLY A N 1
ATOM 862 C CA . GLY A 1 113 ? -13.174 4.288 33.499 1.00 89.44 113 GLY A CA 1
ATOM 863 C C . GLY A 1 113 ? -13.739 3.271 32.501 1.00 89.44 113 GLY A C 1
ATOM 864 O O . GLY A 1 113 ? -14.848 2.789 32.722 1.00 89.44 113 GLY A O 1
ATOM 865 N N . ALA A 1 114 ? -12.991 2.911 31.451 1.00 93.06 114 ALA A N 1
ATOM 866 C CA . ALA A 1 114 ? -13.386 1.955 30.415 1.00 93.06 114 ALA A CA 1
ATOM 867 C C . ALA A 1 114 ? -12.371 0.790 30.290 1.00 93.06 114 ALA A C 1
ATOM 869 O O . ALA A 1 114 ? -11.766 0.585 29.234 1.00 93.06 114 ALA A O 1
ATOM 870 N N . PRO A 1 115 ? -12.177 -0.029 31.344 1.00 92.38 115 PRO A N 1
ATOM 871 C CA . PRO A 1 115 ? -11.180 -1.110 31.349 1.00 92.38 115 PRO A CA 1
ATOM 872 C C . PRO A 1 115 ? -11.531 -2.267 30.396 1.00 92.38 115 PRO A C 1
ATOM 874 O O . PRO A 1 115 ? -10.729 -3.166 30.146 1.00 92.38 115 PRO A O 1
ATOM 877 N N . GLY A 1 116 ? -12.770 -2.293 29.900 1.00 93.50 116 GLY A N 1
ATOM 878 C CA . GLY A 1 116 ? -13.320 -3.350 29.065 1.00 93.50 116 GLY A CA 1
ATOM 879 C C . GLY A 1 116 ? -13.095 -3.199 27.562 1.00 93.50 116 GLY A C 1
ATOM 880 O O . GLY A 1 116 ? -13.602 -4.061 26.836 1.00 93.50 116 GLY A O 1
ATOM 881 N N . LEU A 1 117 ? -12.394 -2.153 27.114 1.00 96.00 117 LEU A N 1
ATOM 882 C CA . LEU A 1 117 ? -12.264 -1.800 25.699 1.00 96.00 117 LEU A CA 1
ATOM 883 C C . LEU A 1 117 ? -11.604 -2.903 24.863 1.00 96.00 117 LEU A C 1
ATOM 885 O O . LEU A 1 117 ? -10.613 -3.518 25.255 1.00 96.00 117 LEU A O 1
ATOM 889 N N . VAL A 1 118 ? -12.185 -3.119 23.687 1.00 97.19 118 VAL A N 1
ATOM 890 C CA . VAL A 1 118 ? -11.767 -4.077 22.656 1.00 97.19 118 VAL A CA 1
ATOM 891 C C . VAL A 1 118 ? -11.396 -3.341 21.369 1.00 97.19 118 VAL A C 1
ATOM 893 O O . VAL A 1 118 ? -10.453 -3.736 20.688 1.00 97.19 118 VAL A O 1
ATOM 896 N N . GLU A 1 119 ? -12.088 -2.247 21.056 1.00 98.00 119 GLU A N 1
ATOM 897 C CA . GLU A 1 119 ? -11.793 -1.387 19.913 1.00 98.00 119 GLU A CA 1
ATOM 898 C C . GLU A 1 119 ? -11.763 0.076 20.355 1.00 98.00 119 GLU A C 1
ATOM 900 O O . GLU A 1 119 ? -12.685 0.553 21.023 1.00 98.00 119 GLU A O 1
ATOM 905 N N . LEU A 1 120 ? -10.697 0.771 19.964 1.00 98.19 120 LEU A N 1
ATOM 906 C CA . LEU A 1 120 ? -10.530 2.202 20.164 1.00 98.19 120 LEU A CA 1
ATOM 907 C C . LEU A 1 120 ? -10.125 2.850 18.842 1.00 98.19 120 LEU A C 1
ATOM 909 O O . LEU A 1 120 ? -9.080 2.514 18.285 1.00 98.19 120 LEU A O 1
ATOM 913 N N . ASP A 1 121 ? -10.923 3.806 18.382 1.00 98.19 121 ASP A N 1
ATOM 914 C CA . ASP A 1 121 ? -10.551 4.735 17.320 1.00 98.19 121 ASP A CA 1
ATOM 915 C C . ASP A 1 121 ? -10.580 6.166 17.856 1.00 98.19 121 ASP A C 1
ATOM 917 O O . ASP A 1 121 ? -11.642 6.743 18.079 1.00 98.19 121 ASP A O 1
ATOM 921 N N . CYS A 1 122 ? -9.400 6.730 18.086 1.00 97.38 122 CYS A N 1
ATOM 922 C CA . CYS A 1 122 ? -9.198 8.118 18.487 1.00 97.38 122 CYS A CA 1
ATOM 923 C C . CYS A 1 122 ? -8.386 8.908 17.448 1.00 97.38 122 CYS A C 1
ATOM 925 O O . CYS A 1 122 ? -7.743 9.909 17.784 1.00 97.38 122 CYS A O 1
ATOM 927 N N . SER A 1 123 ? -8.399 8.465 16.188 1.00 97.38 123 SER A N 1
ATOM 928 C CA . SER A 1 123 ? -7.681 9.118 15.092 1.00 97.38 123 SER A CA 1
ATOM 929 C C . SER A 1 123 ? -8.154 10.552 14.815 1.00 97.38 123 SER A C 1
ATOM 931 O O . SER A 1 123 ? -9.254 10.948 15.197 1.00 97.38 123 SER A O 1
ATOM 933 N N . GLY A 1 124 ? -7.310 11.373 14.186 1.00 94.75 124 GLY A N 1
ATOM 934 C CA . GLY A 1 124 ? -7.694 12.732 13.782 1.00 94.75 124 GLY A CA 1
ATOM 935 C C . GLY A 1 124 ? -8.029 13.652 14.962 1.00 94.75 124 GLY A C 1
ATOM 936 O O . GLY A 1 124 ? -8.981 14.428 14.897 1.00 94.75 124 GLY A O 1
ATOM 937 N N . ASN A 1 125 ? -7.280 13.538 16.060 1.00 96.00 125 ASN A N 1
ATOM 938 C CA . ASN A 1 125 ? -7.402 14.383 17.250 1.00 96.00 125 ASN A CA 1
ATOM 939 C C . ASN A 1 125 ? -6.103 15.186 17.484 1.00 96.00 125 ASN A C 1
ATOM 941 O O . ASN A 1 125 ? -5.254 15.315 16.605 1.00 96.00 125 ASN A O 1
ATOM 945 N N . GLN A 1 126 ? -5.954 15.792 18.663 1.00 96.06 126 GLN A N 1
ATOM 946 C CA . GLN A 1 126 ? -4.780 16.575 19.072 1.00 96.06 126 GLN A CA 1
ATOM 947 C C . GLN A 1 126 ? -4.076 15.934 20.278 1.00 96.06 126 GLN A C 1
ATOM 949 O O . GLN A 1 126 ? -3.522 16.638 21.125 1.00 96.06 126 GLN A O 1
ATOM 954 N N . LEU A 1 127 ? -4.129 14.602 20.392 1.00 96.62 127 LEU A N 1
ATOM 955 C CA . LEU A 1 127 ? -3.522 13.875 21.503 1.00 96.62 127 LEU A CA 1
ATOM 956 C C . LEU A 1 127 ? -1.996 13.934 21.399 1.00 96.62 127 LEU A C 1
ATOM 958 O O . LEU A 1 127 ? -1.439 13.673 20.335 1.00 96.62 127 LEU A O 1
ATOM 962 N N . MET A 1 128 ? -1.328 14.240 22.511 1.00 95.50 128 MET A N 1
ATOM 963 C CA . MET A 1 128 ? 0.142 14.216 22.613 1.00 95.50 128 MET A CA 1
ATOM 964 C C . MET A 1 128 ? 0.676 12.962 23.310 1.00 95.50 128 MET A C 1
ATOM 966 O O . MET A 1 128 ? 1.810 12.544 23.074 1.00 95.50 128 MET A O 1
ATOM 970 N N . VAL A 1 129 ? -0.149 12.358 24.163 1.00 95.94 129 VAL A N 1
ATOM 971 C CA . VAL A 1 129 ? 0.168 11.156 24.933 1.00 95.94 129 VAL A CA 1
ATOM 972 C C . VAL A 1 129 ? -1.055 10.250 24.925 1.00 95.94 129 VAL A C 1
ATOM 974 O O . VAL A 1 129 ? -2.176 10.727 25.108 1.00 95.94 129 VAL A O 1
ATOM 977 N N . LEU A 1 130 ? -0.834 8.951 24.738 1.00 96.31 130 LEU A N 1
ATOM 978 C CA . LEU A 1 130 ? -1.864 7.930 24.887 1.00 96.31 130 LEU A CA 1
ATOM 979 C C . LEU A 1 130 ? -1.301 6.753 25.689 1.00 96.31 130 LEU A C 1
ATOM 981 O O . LEU A 1 130 ? -0.367 6.082 25.246 1.00 96.31 130 LEU A O 1
ATOM 985 N N . ASP A 1 131 ? -1.866 6.524 26.874 1.00 94.62 131 ASP A N 1
ATOM 986 C CA . ASP A 1 131 ? -1.476 5.436 27.772 1.00 94.62 131 ASP A CA 1
ATOM 987 C C . ASP A 1 131 ? -2.567 4.364 27.817 1.00 94.62 131 ASP A C 1
ATOM 989 O O . ASP A 1 131 ? -3.692 4.617 28.246 1.00 94.62 131 ASP A O 1
ATOM 993 N N . LEU A 1 132 ? -2.221 3.166 27.349 1.00 94.62 132 LEU A N 1
ATOM 994 C CA . LEU A 1 132 ? -3.102 2.005 27.243 1.00 94.62 132 LEU A CA 1
ATOM 995 C C . LEU A 1 132 ? -2.543 0.792 27.990 1.00 94.62 132 LEU A C 1
ATOM 997 O O . LEU A 1 132 ? -2.978 -0.335 27.749 1.00 94.62 132 LEU A O 1
ATOM 1001 N N . ARG A 1 133 ? -1.588 0.983 28.912 1.00 93.00 133 ARG A N 1
ATOM 1002 C CA . ARG A 1 133 ? -0.958 -0.131 29.645 1.00 93.00 133 ARG A CA 1
ATOM 1003 C C . ARG A 1 133 ? -1.969 -1.006 30.395 1.00 93.00 133 ARG A C 1
ATOM 1005 O O . ARG A 1 133 ? -1.763 -2.209 30.516 1.00 93.00 133 ARG A O 1
ATOM 1012 N N . GLY A 1 134 ? -3.076 -0.419 30.857 1.00 90.75 134 GLY A N 1
ATOM 1013 C CA . GLY A 1 134 ? -4.166 -1.122 31.545 1.00 90.75 134 GLY A CA 1
ATOM 1014 C C . GLY A 1 134 ? -5.163 -1.851 30.631 1.00 90.75 134 GLY A C 1
ATOM 1015 O O . GLY A 1 134 ? -6.025 -2.574 31.131 1.00 90.75 134 GLY A O 1
ATOM 1016 N N . HIS A 1 135 ? -5.073 -1.703 29.305 1.00 93.38 135 HIS A N 1
ATOM 1017 C CA . HIS A 1 135 ? -6.121 -2.117 28.359 1.00 93.38 135 HIS A CA 1
ATOM 1018 C C . HIS A 1 135 ? -5.777 -3.409 27.609 1.00 93.38 135 HIS A C 1
ATOM 1020 O O . HIS A 1 135 ? -5.867 -3.486 26.387 1.00 93.38 135 HIS A O 1
ATOM 1026 N N . GLY A 1 136 ? -5.428 -4.476 28.337 1.00 92.38 136 GLY A N 1
ATOM 1027 C CA . GLY A 1 136 ? -4.987 -5.756 27.749 1.00 92.38 136 GLY A CA 1
ATOM 1028 C C . GLY A 1 136 ? -6.011 -6.496 26.869 1.00 92.38 136 GLY A C 1
ATOM 1029 O O . GLY A 1 136 ? -5.643 -7.420 26.146 1.00 92.38 136 GLY A O 1
ATOM 1030 N N . LYS A 1 137 ? -7.291 -6.097 26.899 1.00 95.00 137 LYS A N 1
ATOM 1031 C CA . LYS A 1 137 ? -8.362 -6.652 26.044 1.00 95.00 137 LYS A CA 1
ATOM 1032 C C . LYS A 1 137 ? -8.465 -5.980 24.672 1.00 95.00 137 LYS A C 1
ATOM 1034 O O . LYS A 1 137 ? -9.242 -6.448 23.840 1.00 95.00 137 LYS A O 1
ATOM 1039 N N . LEU A 1 138 ? -7.711 -4.906 24.443 1.00 96.56 138 LEU A N 1
ATOM 1040 C CA . LEU A 1 138 ? -7.767 -4.142 23.208 1.00 96.56 138 LEU A CA 1
ATOM 1041 C C . LEU A 1 138 ? -7.264 -4.999 22.041 1.00 96.56 138 LEU A C 1
ATOM 1043 O O . LEU A 1 138 ? -6.128 -5.461 22.047 1.00 96.56 138 LEU A O 1
ATOM 1047 N N . ALA A 1 139 ? -8.126 -5.214 21.051 1.00 97.25 139 ALA A N 1
ATOM 1048 C CA . ALA A 1 139 ? -7.844 -5.993 19.851 1.00 97.25 139 ALA A CA 1
ATOM 1049 C C . ALA A 1 139 ? -7.555 -5.106 18.632 1.00 97.25 139 ALA A C 1
ATOM 1051 O O . ALA A 1 139 ? -6.842 -5.521 17.718 1.00 97.25 139 ALA A O 1
ATOM 1052 N N . SER A 1 140 ? -8.094 -3.885 18.608 1.00 97.81 140 SER A N 1
ATOM 1053 C CA . SER A 1 140 ? -7.933 -2.942 17.502 1.00 97.81 140 SER A CA 1
ATOM 1054 C C . SER A 1 140 ? -7.727 -1.531 18.043 1.00 97.81 140 SER A C 1
ATOM 1056 O O . SER A 1 140 ? -8.571 -1.032 18.787 1.00 97.81 140 SER A O 1
ATOM 1058 N N . LEU A 1 141 ? -6.626 -0.895 17.647 1.00 98.12 141 LEU A N 1
ATOM 1059 C CA . LEU A 1 141 ? -6.302 0.486 17.991 1.00 98.12 141 LEU A CA 1
ATOM 1060 C C . LEU A 1 141 ? -6.050 1.301 16.725 1.00 98.12 141 LEU A C 1
ATOM 1062 O O . LEU A 1 141 ? -5.179 0.955 15.931 1.00 98.12 141 LEU A O 1
ATOM 1066 N N . SER A 1 142 ? -6.781 2.401 16.586 1.00 98.31 142 SER A N 1
ATOM 1067 C CA . SER A 1 142 ? -6.524 3.463 15.620 1.00 98.31 142 SER A CA 1
ATOM 1068 C C . SER A 1 142 ? -6.311 4.765 16.385 1.00 98.31 142 SER A C 1
ATOM 1070 O O . SER A 1 142 ? -7.221 5.281 17.029 1.00 98.31 142 SER A O 1
ATOM 1072 N N . CYS A 1 143 ? -5.090 5.283 16.357 1.00 97.69 143 CYS A N 1
ATOM 1073 C CA . CYS A 1 143 ? -4.711 6.556 16.967 1.00 97.69 143 CYS A CA 1
ATOM 1074 C C . CYS A 1 143 ? -3.932 7.451 15.990 1.00 97.69 143 CYS A C 1
ATOM 1076 O O . CYS A 1 143 ? -3.234 8.382 16.405 1.00 97.69 143 CYS A O 1
ATOM 1078 N N . GLY A 1 144 ? -4.048 7.182 14.687 1.00 97.06 144 GLY A N 1
ATOM 1079 C CA . GLY A 1 144 ? -3.342 7.930 13.657 1.00 97.06 144 GLY A CA 1
ATOM 1080 C C . GLY A 1 144 ? -3.817 9.378 13.492 1.00 97.06 144 GLY A C 1
ATOM 1081 O O . GLY A 1 144 ? -4.932 9.730 13.872 1.00 97.06 144 GLY A O 1
ATOM 1082 N N . GLY A 1 145 ? -2.980 10.248 12.927 1.00 94.00 145 GLY A N 1
ATOM 1083 C CA . GLY A 1 145 ? -3.335 11.656 12.707 1.00 94.00 145 GLY A CA 1
ATOM 1084 C C . GLY A 1 145 ? -3.507 12.449 14.005 1.00 94.00 145 GLY A C 1
ATOM 1085 O O . GLY A 1 145 ? -4.416 13.270 14.104 1.00 94.00 145 GLY A O 1
ATOM 1086 N N . ASN A 1 146 ? -2.667 12.165 15.000 1.00 95.38 146 ASN A N 1
ATOM 1087 C CA . ASN A 1 146 ? -2.564 12.895 16.262 1.00 95.38 146 ASN A CA 1
ATOM 1088 C C . ASN A 1 146 ? -1.186 13.588 16.353 1.00 95.38 146 ASN A C 1
ATOM 1090 O O . ASN A 1 146 ? -0.434 13.659 15.382 1.00 95.38 146 ASN A O 1
ATOM 1094 N N . GLY A 1 147 ? -0.849 14.140 17.520 1.00 94.94 147 GLY A N 1
ATOM 1095 C CA . GLY A 1 147 ? 0.476 14.682 17.827 1.00 94.94 147 GLY A CA 1
ATOM 1096 C C . GLY A 1 147 ? 1.250 13.804 18.808 1.00 94.94 147 GLY A C 1
ATOM 1097 O O . GLY A 1 147 ? 1.960 14.348 19.651 1.00 94.94 147 GLY A O 1
ATOM 1098 N N . LEU A 1 148 ? 1.058 12.476 18.777 1.00 96.56 148 LEU A N 1
ATOM 1099 C CA . LEU A 1 148 ? 1.600 11.588 19.804 1.00 96.56 148 LEU A CA 1
ATOM 1100 C C . LEU A 1 148 ? 3.129 11.595 19.773 1.00 96.56 148 LEU A C 1
ATOM 1102 O O . LEU A 1 148 ? 3.729 11.168 18.789 1.00 96.56 148 LEU A O 1
ATOM 1106 N N . GLY A 1 149 ? 3.736 12.029 20.878 1.00 94.00 149 GLY A N 1
ATOM 1107 C CA . GLY A 1 149 ? 5.155 11.815 21.168 1.00 94.00 149 GLY A CA 1
ATOM 1108 C C . GLY A 1 149 ? 5.396 10.552 22.000 1.00 94.00 149 GLY A C 1
ATOM 1109 O O . GLY A 1 149 ? 6.503 10.019 22.009 1.00 94.00 149 GLY A O 1
ATOM 1110 N N . LEU A 1 150 ? 4.356 10.051 22.680 1.00 94.44 150 LEU A N 1
ATOM 1111 C CA . LEU A 1 150 ? 4.399 8.825 23.473 1.00 94.44 150 LEU A CA 1
ATOM 1112 C C . LEU A 1 150 ? 3.116 8.008 23.294 1.00 94.44 150 LEU A C 1
ATOM 1114 O O . LEU A 1 150 ? 2.009 8.503 23.520 1.00 94.44 150 LEU A O 1
ATOM 1118 N N . LEU A 1 151 ? 3.294 6.735 22.945 1.00 96.06 151 LEU A N 1
ATOM 1119 C CA . LEU A 1 151 ? 2.251 5.717 22.905 1.00 96.06 151 LEU A CA 1
ATOM 1120 C C . LEU A 1 151 ? 2.692 4.543 23.783 1.00 96.06 151 LEU A C 1
ATOM 1122 O O . LEU A 1 151 ? 3.675 3.876 23.467 1.00 96.06 151 LEU A O 1
ATOM 1126 N N . ALA A 1 152 ? 1.976 4.299 24.879 1.00 94.94 152 ALA A N 1
ATOM 1127 C CA . ALA A 1 152 ? 2.235 3.163 25.758 1.00 94.94 152 ALA A CA 1
ATOM 1128 C C . ALA A 1 152 ? 1.164 2.090 25.547 1.00 94.94 152 ALA A C 1
ATOM 1130 O O . ALA A 1 152 ? -0.018 2.331 25.784 1.00 94.94 152 ALA A O 1
ATOM 1131 N N . LEU A 1 153 ? 1.581 0.911 25.091 1.00 94.31 153 LEU A N 1
ATOM 1132 C CA . LEU A 1 153 ? 0.701 -0.218 24.787 1.00 94.31 153 LEU A CA 1
ATOM 1133 C C . LEU A 1 153 ? 0.648 -1.219 25.956 1.00 94.31 153 LEU A C 1
ATOM 1135 O O . LEU A 1 153 ? 1.570 -1.252 26.776 1.00 94.31 153 LEU A O 1
ATOM 1139 N N . PRO A 1 154 ? -0.413 -2.042 26.057 1.00 91.44 154 PRO A N 1
ATOM 1140 C CA . PRO A 1 154 ? -0.496 -3.097 27.065 1.00 91.44 154 PRO A CA 1
ATOM 1141 C C . PRO A 1 154 ? 0.493 -4.231 26.772 1.00 91.44 154 PRO A C 1
ATOM 1143 O O . PRO A 1 154 ? 0.606 -4.679 25.633 1.00 91.44 154 PRO A O 1
ATOM 1146 N N . GLU A 1 155 ? 1.166 -4.756 27.795 1.00 87.44 155 GLU A N 1
ATOM 1147 C CA . GLU A 1 155 ? 2.036 -5.929 27.644 1.00 87.44 155 GLU A CA 1
ATOM 1148 C C . GLU A 1 155 ? 1.220 -7.225 27.522 1.00 87.44 155 GLU A C 1
ATOM 1150 O O . GLU A 1 155 ? 0.323 -7.487 28.323 1.00 87.44 155 GLU A O 1
ATOM 1155 N N . GLY A 1 156 ? 1.545 -8.074 26.540 1.00 79.88 156 GLY A N 1
ATOM 1156 C CA . GLY A 1 156 ? 0.883 -9.370 26.353 1.00 79.88 156 GLY A CA 1
ATOM 1157 C C . GLY A 1 156 ? -0.588 -9.263 25.946 1.00 79.88 156 GLY A C 1
ATOM 1158 O O . GLY A 1 156 ? -1.366 -10.162 26.269 1.00 79.88 156 GLY A O 1
ATOM 1159 N N . GLY A 1 157 ? -0.972 -8.160 25.297 1.00 80.69 157 GLY A N 1
ATOM 1160 C CA . GLY A 1 157 ? -2.355 -7.847 24.952 1.00 80.69 157 GLY A CA 1
ATOM 1161 C C . GLY A 1 157 ? -2.936 -8.697 23.818 1.00 80.69 157 GLY A C 1
ATOM 1162 O O . GLY A 1 157 ? -2.246 -9.444 23.125 1.00 80.69 157 GLY A O 1
ATOM 1163 N N . ALA A 1 158 ? -4.244 -8.547 23.606 1.00 93.12 158 ALA A N 1
ATOM 1164 C CA . ALA A 1 158 ? -4.981 -9.168 22.504 1.00 93.12 158 ALA A CA 1
ATOM 1165 C C . ALA A 1 158 ? -4.887 -8.380 21.178 1.00 93.12 158 ALA A C 1
ATOM 1167 O O . ALA A 1 158 ? -5.691 -8.621 20.273 1.00 93.12 158 ALA A O 1
ATOM 1168 N N . LEU A 1 159 ? -3.953 -7.426 21.071 1.00 96.88 159 LEU A N 1
ATOM 1169 C CA . LEU A 1 159 ? -3.897 -6.463 19.976 1.00 96.88 159 LEU A CA 1
ATOM 1170 C C . LEU A 1 159 ? -3.567 -7.170 18.661 1.00 96.88 159 LEU A C 1
ATOM 1172 O O . LEU A 1 159 ? -2.531 -7.814 18.543 1.00 96.88 159 LEU A O 1
ATOM 1176 N N . ARG A 1 160 ? -4.457 -7.031 17.677 1.00 97.62 160 ARG A N 1
ATOM 1177 C CA . ARG A 1 160 ? -4.310 -7.589 16.325 1.00 97.62 160 ARG A CA 1
ATOM 1178 C C . ARG A 1 160 ? -4.020 -6.531 15.279 1.00 97.62 160 ARG A C 1
ATOM 1180 O O . ARG A 1 160 ? -3.323 -6.806 14.309 1.00 97.62 160 ARG A O 1
ATOM 1187 N N . ARG A 1 161 ? -4.560 -5.326 15.465 1.00 98.12 161 ARG A N 1
ATOM 1188 C CA . ARG A 1 161 ? -4.385 -4.205 14.540 1.00 98.12 161 ARG A CA 1
ATOM 1189 C C . ARG A 1 161 ? -3.982 -2.958 15.303 1.00 98.12 161 ARG A C 1
ATOM 1191 O O . ARG A 1 161 ? -4.684 -2.558 16.233 1.00 98.12 161 ARG A O 1
ATOM 1198 N N . LEU A 1 162 ? -2.883 -2.357 14.872 1.00 98.19 162 LEU A N 1
ATOM 1199 C CA . LEU A 1 162 ? -2.373 -1.098 15.383 1.00 98.19 162 LEU A CA 1
ATOM 1200 C C . LEU A 1 162 ? -2.139 -0.136 14.222 1.00 98.19 162 LEU A C 1
ATOM 1202 O O . LEU A 1 162 ? -1.278 -0.381 13.381 1.00 98.19 162 LEU A O 1
ATOM 1206 N N . ASP A 1 163 ? -2.885 0.961 14.209 1.00 98.00 163 ASP A N 1
ATOM 1207 C CA . ASP A 1 163 ? -2.626 2.115 13.356 1.00 98.00 163 ASP A CA 1
ATOM 1208 C C . ASP A 1 163 ? -2.262 3.319 14.232 1.00 98.00 163 ASP A C 1
ATOM 1210 O O . ASP A 1 163 ? -3.111 3.896 14.914 1.00 98.00 163 ASP A O 1
ATOM 1214 N N . CYS A 1 164 ? -0.980 3.672 14.234 1.00 97.62 164 CYS A N 1
ATOM 1215 C CA . CYS A 1 164 ? -0.435 4.857 14.892 1.00 97.62 164 CYS A CA 1
ATOM 1216 C C . CYS A 1 164 ? 0.230 5.810 13.887 1.00 97.62 164 CYS A C 1
ATOM 1218 O O . CYS A 1 164 ? 1.105 6.603 14.254 1.00 97.62 164 CYS A O 1
ATOM 1220 N N . ALA A 1 165 ? -0.179 5.748 12.620 1.00 96.50 165 ALA A N 1
ATOM 1221 C CA . ALA A 1 165 ? 0.409 6.536 11.549 1.00 96.50 165 ALA A CA 1
ATOM 1222 C C . ALA A 1 165 ? 0.172 8.047 11.705 1.00 96.50 165 ALA A C 1
ATOM 1224 O O . ALA A 1 165 ? -0.766 8.474 12.374 1.00 96.50 165 ALA A O 1
ATOM 1225 N N . ARG A 1 166 ? 0.977 8.885 11.043 1.00 95.44 166 ARG A N 1
ATOM 1226 C CA . ARG A 1 166 ? 0.830 10.356 11.069 1.00 95.44 166 ARG A CA 1
ATOM 1227 C C . ARG A 1 166 ? 0.825 10.906 12.500 1.00 95.44 166 ARG A C 1
ATOM 1229 O O . ARG A 1 166 ? -0.128 11.567 12.911 1.00 95.44 166 ARG A O 1
ATOM 1236 N N . ASN A 1 167 ? 1.870 10.586 13.253 1.00 95.62 167 ASN A N 1
ATOM 1237 C CA . ASN A 1 167 ? 2.120 11.073 14.611 1.00 95.62 167 ASN A CA 1
ATOM 1238 C C . ASN A 1 167 ? 3.544 11.665 14.693 1.00 95.62 167 ASN A C 1
ATOM 1240 O O . ASN A 1 167 ? 4.158 11.966 13.671 1.00 95.62 167 ASN A O 1
ATOM 1244 N N . GLN A 1 168 ? 4.060 11.894 15.902 1.00 95.56 168 GLN A N 1
ATOM 1245 C CA . GLN A 1 168 ? 5.405 12.432 16.148 1.00 95.56 168 GLN A CA 1
ATOM 1246 C C . GLN A 1 168 ? 6.261 11.438 16.948 1.00 95.56 168 GLN A C 1
ATOM 1248 O O . GLN A 1 168 ? 7.122 11.831 17.737 1.00 95.56 168 GLN A O 1
ATOM 1253 N N . LEU A 1 169 ? 6.006 10.136 16.784 1.00 95.88 169 LEU A N 1
ATOM 1254 C CA . LEU A 1 169 ? 6.698 9.097 17.537 1.00 95.88 169 LEU A CA 1
ATOM 1255 C C . LEU A 1 169 ? 8.146 8.993 17.059 1.00 95.88 169 LEU A C 1
ATOM 1257 O O . LEU A 1 169 ? 8.393 8.757 15.880 1.00 95.88 169 LEU A O 1
ATOM 1261 N N . MET A 1 170 ? 9.093 9.126 17.989 1.00 95.06 170 MET A N 1
ATOM 1262 C CA . MET A 1 170 ? 10.519 8.865 17.736 1.00 95.06 170 MET A CA 1
ATOM 1263 C C . MET A 1 170 ? 10.925 7.427 18.072 1.00 95.06 170 MET A C 1
ATOM 1265 O O . MET A 1 170 ? 11.877 6.885 17.512 1.00 95.06 170 MET A O 1
ATOM 1269 N N . VAL A 1 171 ? 10.186 6.803 18.992 1.00 94.19 171 VAL A N 1
ATOM 1270 C CA . VAL A 1 171 ? 10.353 5.411 19.411 1.00 94.19 171 VAL A CA 1
ATOM 1271 C C . VAL A 1 171 ? 8.967 4.798 19.562 1.00 94.19 171 VAL A C 1
ATOM 1273 O O . VAL A 1 171 ? 8.100 5.378 20.215 1.00 94.19 171 VAL A O 1
ATOM 1276 N N . LEU A 1 172 ? 8.773 3.609 18.993 1.00 94.81 172 LEU A N 1
ATOM 1277 C CA . LEU A 1 172 ? 7.567 2.810 19.179 1.00 94.81 172 LEU A CA 1
ATOM 1278 C C . LEU A 1 172 ? 7.925 1.530 19.935 1.00 94.81 172 LEU A C 1
ATOM 1280 O O . LEU A 1 172 ? 8.512 0.606 19.376 1.00 94.81 172 LEU A O 1
ATOM 1284 N N . ALA A 1 173 ? 7.562 1.481 21.214 1.00 92.00 173 ALA A N 1
ATOM 1285 C CA . ALA A 1 173 ? 7.700 0.283 22.030 1.00 92.00 173 ALA A CA 1
ATOM 1286 C C . ALA A 1 173 ? 6.414 -0.548 21.933 1.00 92.00 173 ALA A C 1
ATOM 1288 O O . ALA A 1 173 ? 5.406 -0.217 22.555 1.00 92.00 173 ALA A O 1
ATOM 1289 N N . LEU A 1 174 ? 6.446 -1.630 21.149 1.00 91.12 174 LEU A N 1
ATOM 1290 C CA . LEU A 1 174 ? 5.291 -2.524 20.998 1.00 91.12 174 LEU A CA 1
ATOM 1291 C C . LEU A 1 174 ? 4.994 -3.323 22.277 1.00 91.12 174 LEU A C 1
ATOM 1293 O O . LEU A 1 174 ? 3.838 -3.655 22.546 1.00 91.12 174 LEU A O 1
ATOM 1297 N N . GLY A 1 175 ? 6.031 -3.625 23.066 1.00 87.69 175 GLY A N 1
ATOM 1298 C CA . GLY A 1 175 ? 5.958 -4.654 24.102 1.00 87.69 175 GLY A CA 1
ATOM 1299 C C . GLY A 1 175 ? 5.684 -6.034 23.492 1.00 87.69 175 GLY A C 1
ATOM 1300 O O . GLY A 1 175 ? 5.765 -6.217 22.277 1.00 87.69 175 GLY A O 1
ATOM 1301 N N . ARG A 1 176 ? 5.335 -7.017 24.328 1.00 92.50 176 ARG A N 1
ATOM 1302 C CA . ARG A 1 176 ? 4.985 -8.362 23.850 1.00 92.50 176 ARG A CA 1
ATOM 1303 C C . ARG A 1 176 ? 3.605 -8.383 23.193 1.00 92.50 176 ARG A C 1
ATOM 1305 O O . ARG A 1 176 ? 2.614 -8.329 23.917 1.00 92.50 176 ARG A O 1
ATOM 1312 N N . GLN A 1 177 ? 3.531 -8.513 21.865 1.00 94.69 177 GLN A N 1
ATOM 1313 C CA . GLN A 1 177 ? 2.276 -8.549 21.096 1.00 94.69 177 GLN A CA 1
ATOM 1314 C C . GLN A 1 177 ? 2.178 -9.813 20.223 1.00 94.69 177 GLN A C 1
ATOM 1316 O O . GLN A 1 177 ? 2.277 -9.747 18.996 1.00 94.69 177 GLN A O 1
ATOM 1321 N N . PRO A 1 178 ? 1.928 -10.990 20.824 1.00 94.44 178 PRO A N 1
ATOM 1322 C CA . PRO A 1 178 ? 1.981 -12.273 20.115 1.00 94.44 178 PRO A CA 1
ATOM 1323 C C . PRO A 1 178 ? 0.881 -12.450 19.057 1.00 94.44 178 PRO A C 1
ATOM 1325 O O . PRO A 1 178 ? 0.934 -13.394 18.274 1.00 94.44 178 PRO A O 1
ATOM 1328 N N . HIS A 1 179 ? -0.129 -11.577 19.052 1.00 96.62 179 HIS A N 1
ATOM 1329 C CA . HIS A 1 179 ? -1.280 -11.637 18.153 1.00 96.62 179 HIS A CA 1
ATOM 1330 C C . HIS A 1 179 ? -1.348 -10.464 17.170 1.00 96.62 179 HIS A C 1
ATOM 1332 O O . HIS A 1 179 ? -2.345 -10.351 16.462 1.00 96.62 179 HIS A O 1
ATOM 1338 N N . LEU A 1 180 ? -0.333 -9.592 17.124 1.00 97.62 180 LEU A N 1
ATOM 1339 C CA . LEU A 1 180 ? -0.353 -8.430 16.239 1.00 97.62 180 LEU A CA 1
ATOM 1340 C C . LEU A 1 180 ? -0.174 -8.874 14.788 1.00 97.62 180 LEU A C 1
ATOM 1342 O O . LEU A 1 180 ? 0.889 -9.345 14.407 1.00 97.62 180 LEU A O 1
ATOM 1346 N N . GLU A 1 181 ? -1.226 -8.706 13.991 1.00 98.00 181 GLU A N 1
ATOM 1347 C CA . GLU A 1 181 ? -1.285 -9.103 12.583 1.00 98.00 181 GLU A CA 1
ATOM 1348 C C . GLU A 1 181 ? -0.977 -7.922 11.655 1.00 98.00 181 GLU A C 1
ATOM 1350 O O . GLU A 1 181 ? -0.417 -8.115 10.577 1.00 98.00 181 GLU A O 1
ATOM 1355 N N . GLN A 1 182 ? -1.356 -6.699 12.040 1.00 98.12 182 GLN A N 1
ATOM 1356 C CA . GLN A 1 182 ? -1.189 -5.500 11.215 1.00 98.12 182 GLN A CA 1
ATOM 1357 C C . GLN A 1 182 ? -0.629 -4.347 12.039 1.00 98.12 182 GLN A C 1
ATOM 1359 O O . GLN A 1 182 ? -1.248 -3.923 13.021 1.00 98.12 182 GLN A O 1
ATOM 1364 N N . LEU A 1 183 ? 0.504 -3.811 11.592 1.00 98.38 183 LEU A N 1
ATOM 1365 C CA . LEU A 1 183 ? 1.130 -2.625 12.160 1.00 98.38 183 LEU A CA 1
ATOM 1366 C C . LEU A 1 183 ? 1.294 -1.554 11.082 1.00 98.38 183 LEU A C 1
ATOM 1368 O O . LEU A 1 183 ? 2.025 -1.747 10.115 1.00 98.38 183 LEU A O 1
ATOM 1372 N N . ARG A 1 184 ? 0.635 -0.412 11.276 1.00 98.00 184 ARG A N 1
ATOM 1373 C CA . ARG A 1 184 ? 0.838 0.806 10.488 1.00 98.00 184 ARG A CA 1
ATOM 1374 C C . ARG A 1 184 ? 1.377 1.904 11.390 1.00 98.00 184 ARG A C 1
ATOM 1376 O O . ARG A 1 184 ? 0.673 2.394 12.270 1.00 98.00 184 ARG A O 1
ATOM 1383 N N . CYS A 1 185 ? 2.623 2.288 11.166 1.00 97.94 185 CYS A N 1
ATOM 1384 C CA . CYS A 1 185 ? 3.309 3.365 11.875 1.00 97.94 185 CYS A CA 1
ATOM 1385 C C . CYS A 1 185 ? 3.929 4.392 10.914 1.00 97.94 185 CYS A C 1
ATOM 1387 O O . CYS A 1 185 ? 4.827 5.144 11.303 1.00 97.94 185 CYS A O 1
ATOM 1389 N N . PHE A 1 186 ? 3.434 4.454 9.674 1.00 96.12 186 PHE A N 1
ATOM 1390 C CA . PHE A 1 186 ? 3.940 5.362 8.650 1.00 96.12 186 PHE A CA 1
ATOM 1391 C C . PHE A 1 186 ? 3.769 6.847 9.010 1.00 96.12 186 PHE A C 1
ATOM 1393 O O . PHE A 1 186 ? 2.890 7.204 9.797 1.00 96.12 186 PHE A O 1
ATOM 1400 N N . HIS A 1 187 ? 4.570 7.732 8.412 1.00 95.25 187 HIS A N 1
ATOM 1401 C CA . HIS A 1 187 ? 4.579 9.170 8.721 1.00 95.25 187 HIS A CA 1
ATOM 1402 C C . HIS A 1 187 ? 4.758 9.442 10.226 1.00 95.25 187 HIS A C 1
ATOM 1404 O O . HIS A 1 187 ? 3.891 10.017 10.887 1.00 95.25 187 HIS A O 1
ATOM 1410 N N . ASN A 1 188 ? 5.889 9.012 10.771 1.00 95.38 188 ASN A N 1
ATOM 1411 C CA . ASN A 1 188 ? 6.344 9.346 12.120 1.00 95.38 188 ASN A CA 1
ATOM 1412 C C . ASN A 1 188 ? 7.800 9.849 12.040 1.00 95.38 188 ASN A C 1
ATOM 1414 O O . ASN A 1 188 ? 8.280 10.212 10.969 1.00 95.38 188 ASN A O 1
ATOM 1418 N N . ALA A 1 189 ? 8.499 9.920 13.171 1.00 96.62 189 ALA A N 1
ATOM 1419 C CA . ALA A 1 189 ? 9.920 10.252 13.235 1.00 96.62 189 ALA A CA 1
ATOM 1420 C C . ALA A 1 189 ? 10.729 9.082 13.824 1.00 96.62 189 ALA A C 1
ATOM 1422 O O . ALA A 1 189 ? 11.693 9.301 14.560 1.00 96.62 189 ALA A O 1
ATOM 1423 N N . LEU A 1 190 ? 10.301 7.836 13.572 1.00 97.69 190 LEU A N 1
ATOM 1424 C CA . LEU A 1 190 ? 10.911 6.653 14.175 1.00 97.69 190 LEU A CA 1
ATOM 1425 C C . LEU A 1 190 ? 12.344 6.501 13.681 1.00 97.69 190 LEU A C 1
ATOM 1427 O O . LEU A 1 190 ? 12.570 6.328 12.488 1.00 97.69 190 LEU A O 1
ATOM 1431 N N . VAL A 1 191 ? 13.297 6.519 14.611 1.00 96.50 191 VAL A N 1
ATOM 1432 C CA . VAL A 1 191 ? 14.720 6.265 14.319 1.00 96.50 191 VAL A CA 1
ATOM 1433 C C . VAL A 1 191 ? 15.045 4.774 14.445 1.00 96.50 191 VAL A C 1
ATOM 1435 O O . VAL A 1 191 ? 15.958 4.262 13.805 1.00 96.50 191 VAL A O 1
ATOM 1438 N N . GLN A 1 192 ? 14.266 4.061 15.260 1.00 94.75 192 GLN A N 1
ATOM 1439 C CA . GLN A 1 192 ? 14.384 2.625 15.478 1.00 94.75 192 GLN A CA 1
ATOM 1440 C C . GLN A 1 192 ? 13.000 1.992 15.623 1.00 94.75 192 GLN A C 1
ATOM 1442 O O . GLN A 1 192 ? 12.080 2.592 16.189 1.00 94.75 192 GLN A O 1
ATOM 1447 N N . LEU A 1 193 ? 12.880 0.750 15.164 1.00 96.12 193 LEU A N 1
ATOM 1448 C CA . LEU A 1 193 ? 11.688 -0.069 15.324 1.00 96.12 193 LEU A CA 1
ATOM 1449 C C . LEU A 1 193 ? 12.114 -1.514 15.589 1.00 96.12 193 LEU A C 1
ATOM 1451 O O . LEU A 1 193 ? 12.884 -2.086 14.825 1.00 96.12 193 LEU A O 1
ATOM 1455 N N . SER A 1 194 ? 11.603 -2.098 16.672 1.00 94.81 194 SER A N 1
ATOM 1456 C CA . SER A 1 194 ? 11.775 -3.519 16.970 1.00 94.81 194 SER A CA 1
ATOM 1457 C C . SER A 1 194 ? 10.434 -4.229 16.855 1.00 94.81 194 SER A C 1
ATOM 1459 O O . SER A 1 194 ? 9.451 -3.814 17.471 1.00 94.81 194 SER A O 1
ATOM 1461 N N . ILE A 1 195 ? 10.413 -5.299 16.063 1.00 94.69 195 ILE A N 1
ATOM 1462 C CA . ILE A 1 195 ? 9.232 -6.131 15.790 1.00 94.69 195 ILE A CA 1
ATOM 1463 C C . ILE A 1 195 ? 9.416 -7.585 16.253 1.00 94.69 195 ILE A C 1
ATOM 1465 O O . ILE A 1 195 ? 8.564 -8.426 15.989 1.00 94.69 195 ILE A O 1
ATOM 1469 N N . THR A 1 196 ? 10.496 -7.886 16.985 1.00 92.88 196 THR A N 1
ATOM 1470 C CA . THR A 1 196 ? 10.820 -9.233 17.503 1.00 92.88 196 THR A CA 1
ATOM 1471 C C . THR A 1 196 ? 9.693 -9.834 18.336 1.00 92.88 196 THR A C 1
ATOM 1473 O O . THR A 1 196 ? 9.436 -11.032 18.297 1.00 92.88 196 THR A O 1
ATOM 1476 N N . GLU A 1 197 ? 8.978 -8.980 19.058 1.00 90.12 197 GLU A N 1
ATOM 1477 C CA . GLU A 1 197 ? 7.906 -9.362 19.970 1.00 90.12 197 GLU A CA 1
ATOM 1478 C C . GLU A 1 197 ? 6.515 -9.418 19.300 1.00 90.12 197 GLU A C 1
ATOM 1480 O O . GLU A 1 197 ? 5.495 -9.526 19.989 1.00 90.12 197 GLU A O 1
ATOM 1485 N N . ALA A 1 198 ? 6.462 -9.349 17.963 1.00 95.12 198 ALA A N 1
ATOM 1486 C CA . ALA A 1 198 ? 5.245 -9.406 17.152 1.00 95.12 198 ALA A CA 1
ATOM 1487 C C . ALA A 1 198 ? 5.342 -10.472 16.030 1.00 95.12 198 ALA A C 1
ATOM 1489 O O . ALA A 1 198 ? 5.272 -10.142 14.845 1.00 95.12 198 ALA A O 1
ATOM 1490 N N . PRO A 1 199 ? 5.478 -11.771 16.371 1.00 95.38 199 PRO A N 1
ATOM 1491 C CA . PRO A 1 199 ? 5.745 -12.840 15.398 1.00 95.38 199 PRO A CA 1
ATOM 1492 C C . PRO A 1 199 ? 4.584 -13.138 14.432 1.00 95.38 199 PRO A C 1
ATOM 1494 O O . PRO A 1 199 ? 4.778 -13.803 13.417 1.00 95.38 199 PRO A O 1
ATOM 1497 N N . ALA A 1 200 ? 3.368 -12.680 14.746 1.00 97.00 200 ALA A N 1
ATOM 1498 C CA . ALA A 1 200 ? 2.163 -12.921 13.950 1.00 97.00 200 ALA A CA 1
ATOM 1499 C C . ALA A 1 200 ? 1.924 -11.870 12.849 1.00 97.00 200 ALA A C 1
ATOM 1501 O O . ALA A 1 200 ? 0.870 -11.898 12.210 1.00 97.00 200 ALA A O 1
ATOM 1502 N N . LEU A 1 201 ? 2.865 -10.942 12.632 1.00 98.12 201 LEU A N 1
ATOM 1503 C CA . LEU A 1 201 ? 2.704 -9.864 11.660 1.00 98.12 201 LEU A CA 1
ATOM 1504 C C . LEU A 1 201 ? 2.502 -10.411 10.245 1.00 98.12 201 LEU A C 1
ATOM 1506 O O . LEU A 1 201 ? 3.265 -11.239 9.757 1.00 98.12 201 LEU A O 1
ATOM 1510 N N . THR A 1 202 ? 1.472 -9.885 9.590 1.00 98.19 202 THR A N 1
ATOM 1511 C CA . THR A 1 202 ? 1.108 -10.144 8.190 1.00 98.19 202 THR A CA 1
ATOM 1512 C C . THR A 1 202 ? 1.315 -8.915 7.311 1.00 98.19 202 THR A C 1
ATOM 1514 O O . THR A 1 202 ? 1.618 -9.049 6.127 1.00 98.19 202 THR A O 1
ATOM 1517 N N . LEU A 1 203 ? 1.193 -7.721 7.902 1.00 97.94 203 LEU A N 1
ATOM 1518 C CA . LEU A 1 203 ? 1.403 -6.434 7.251 1.00 97.94 203 LEU A CA 1
ATOM 1519 C C . LEU A 1 203 ? 2.184 -5.507 8.180 1.00 97.94 203 LEU A C 1
ATOM 1521 O O . LEU A 1 203 ? 1.763 -5.270 9.318 1.00 97.94 203 LEU A O 1
ATOM 1525 N N . LEU A 1 204 ? 3.272 -4.944 7.662 1.00 98.50 204 LEU A N 1
ATOM 1526 C CA . LEU A 1 204 ? 4.039 -3.884 8.303 1.00 98.50 204 LEU A CA 1
ATOM 1527 C C . LEU A 1 204 ? 4.187 -2.704 7.345 1.00 98.50 204 LEU A C 1
ATOM 1529 O O . LEU A 1 204 ? 4.819 -2.824 6.300 1.00 98.50 204 LEU A O 1
ATOM 1533 N N . ASP A 1 205 ? 3.646 -1.556 7.740 1.00 97.50 205 ASP A N 1
ATOM 1534 C CA . ASP A 1 205 ? 3.866 -0.286 7.056 1.00 97.50 205 ASP A CA 1
ATOM 1535 C C . ASP A 1 205 ? 4.556 0.709 7.991 1.00 97.50 205 ASP A C 1
ATOM 1537 O O . ASP A 1 205 ? 3.929 1.278 8.891 1.00 97.50 205 ASP A O 1
ATOM 1541 N N . ALA A 1 206 ? 5.857 0.891 7.777 1.00 98.06 206 ALA A N 1
ATOM 1542 C CA . ALA A 1 206 ? 6.714 1.824 8.497 1.00 98.06 206 ALA A CA 1
ATOM 1543 C C . ALA A 1 206 ? 7.288 2.908 7.564 1.00 98.06 206 ALA A C 1
ATOM 1545 O O . ALA A 1 206 ? 8.363 3.449 7.839 1.00 98.06 206 ALA A O 1
ATOM 1546 N N . SER A 1 207 ? 6.590 3.236 6.468 1.00 95.56 207 SER A N 1
ATOM 1547 C CA . SER A 1 207 ? 7.055 4.251 5.516 1.00 95.56 207 SER A CA 1
ATOM 1548 C C . SER A 1 207 ? 7.150 5.652 6.124 1.00 95.56 207 SER A C 1
ATOM 1550 O O . SER A 1 207 ? 6.529 5.945 7.145 1.00 95.56 207 SER A O 1
ATOM 1552 N N . ASP A 1 208 ? 7.901 6.547 5.487 1.00 96.25 208 ASP A N 1
ATOM 1553 C CA . ASP A 1 208 ? 8.027 7.950 5.896 1.00 96.25 208 ASP A CA 1
ATOM 1554 C C . ASP A 1 208 ? 8.426 8.078 7.384 1.00 96.25 208 ASP A C 1
ATOM 1556 O O . ASP A 1 208 ? 7.710 8.665 8.201 1.00 96.25 208 ASP A O 1
ATOM 1560 N N . ASN A 1 209 ? 9.561 7.473 7.729 1.00 97.75 209 ASN A N 1
ATOM 1561 C CA . ASN A 1 209 ? 10.192 7.515 9.047 1.00 97.75 209 ASN A CA 1
ATOM 1562 C C . ASN A 1 209 ? 11.693 7.841 8.893 1.00 97.75 209 ASN A C 1
ATOM 1564 O O . ASN A 1 209 ? 12.157 8.240 7.825 1.00 97.75 209 ASN A O 1
ATOM 1568 N N . GLU A 1 210 ? 12.472 7.717 9.968 1.00 97.94 210 GLU A N 1
ATOM 1569 C CA . GLU A 1 210 ? 13.918 7.961 9.967 1.00 97.94 210 GLU A CA 1
ATOM 1570 C C . GLU A 1 210 ? 14.728 6.687 10.268 1.00 97.94 210 GLU A C 1
ATOM 1572 O O . GLU A 1 210 ? 15.838 6.776 10.796 1.00 97.94 210 GLU A O 1
ATOM 1577 N N . LEU A 1 211 ? 14.191 5.502 9.946 1.00 98.12 211 LEU A N 1
ATOM 1578 C CA . LEU A 1 211 ? 14.839 4.223 10.248 1.00 98.12 211 LEU A CA 1
ATOM 1579 C C . LEU A 1 211 ? 16.135 4.089 9.446 1.00 98.12 211 LEU A C 1
ATOM 1581 O O . LEU A 1 211 ? 16.096 4.083 8.217 1.00 98.12 211 LEU A O 1
ATOM 1585 N N . SER A 1 212 ? 17.271 3.955 10.131 1.00 96.62 212 SER A N 1
ATOM 1586 C CA . SER A 1 212 ? 18.557 3.670 9.478 1.00 96.62 212 SER A CA 1
ATOM 1587 C C . SER A 1 212 ? 18.827 2.175 9.335 1.00 96.62 212 SER A C 1
ATOM 1589 O O . SER A 1 212 ? 19.513 1.765 8.412 1.00 96.62 212 SER A O 1
ATOM 1591 N N . HIS A 1 213 ? 18.244 1.353 10.211 1.00 95.56 213 HIS A N 1
ATOM 1592 C CA . HIS A 1 213 ? 18.313 -0.102 10.134 1.00 95.56 213 HIS A CA 1
ATOM 1593 C C . HIS A 1 213 ? 16.990 -0.716 10.599 1.00 95.56 213 HIS A C 1
ATOM 1595 O O . HIS A 1 213 ? 16.330 -0.190 11.499 1.00 95.56 213 HIS A O 1
ATOM 1601 N N . LEU A 1 214 ? 16.633 -1.865 10.028 1.00 95.81 214 LEU A N 1
ATOM 1602 C CA . LEU A 1 214 ? 15.537 -2.700 10.503 1.00 95.81 214 LEU A CA 1
ATOM 1603 C C . LEU A 1 214 ? 15.954 -4.165 10.408 1.00 95.81 214 LEU A C 1
ATOM 1605 O O . LEU A 1 214 ? 16.235 -4.669 9.325 1.00 95.81 214 LEU A O 1
ATOM 1609 N N . GLN A 1 215 ? 15.973 -4.849 11.547 1.00 94.50 215 GLN A N 1
ATOM 1610 C CA . GLN A 1 215 ? 16.176 -6.292 11.578 1.00 94.50 215 GLN A CA 1
ATOM 1611 C C . GLN A 1 215 ? 14.822 -6.981 11.449 1.00 94.50 215 GLN A C 1
ATOM 1613 O O . GLN A 1 215 ? 13.930 -6.753 12.270 1.00 94.50 215 GLN A O 1
ATOM 1618 N N . LEU A 1 216 ? 14.678 -7.820 10.426 1.00 94.56 216 LEU A N 1
ATOM 1619 C CA . LEU A 1 216 ? 13.524 -8.695 10.287 1.00 94.56 216 LEU A CA 1
ATOM 1620 C C . LEU A 1 216 ? 13.789 -9.980 11.092 1.00 94.56 216 LEU A C 1
ATOM 1622 O O . LEU A 1 216 ? 14.729 -10.708 10.778 1.00 94.56 216 LEU A O 1
ATOM 1626 N N . PRO A 1 217 ? 13.022 -10.252 12.162 1.00 94.62 217 PRO A N 1
ATOM 1627 C CA . PRO A 1 217 ? 13.065 -11.540 12.842 1.00 94.62 217 PRO A CA 1
ATOM 1628 C C . PRO A 1 217 ? 12.358 -12.607 11.986 1.00 94.62 217 PRO A C 1
ATOM 1630 O O . PRO A 1 217 ? 11.849 -12.321 10.902 1.00 94.62 217 PRO A O 1
ATOM 1633 N N . GLU A 1 218 ? 12.271 -13.841 12.485 1.00 95.31 218 GLU A N 1
ATOM 1634 C CA . GLU A 1 218 ? 11.446 -14.873 11.849 1.00 95.31 218 GLU A CA 1
ATOM 1635 C C . GLU A 1 218 ? 9.959 -14.469 11.887 1.00 95.31 218 GLU A C 1
ATOM 1637 O O . GLU A 1 218 ? 9.296 -14.574 12.921 1.00 95.31 218 GLU A O 1
ATOM 1642 N N . LEU A 1 219 ? 9.432 -14.006 10.750 1.00 96.62 219 LEU A N 1
ATOM 1643 C CA . LEU A 1 219 ? 8.032 -13.616 10.562 1.00 96.62 219 LEU A CA 1
ATOM 1644 C C . LEU A 1 219 ? 7.428 -14.467 9.437 1.00 96.62 219 LEU A C 1
ATOM 1646 O O . LEU A 1 219 ? 7.272 -14.001 8.304 1.00 96.62 219 LEU A O 1
ATOM 1650 N N . PRO A 1 220 ? 7.060 -15.731 9.720 1.00 96.19 220 PRO A N 1
ATOM 1651 C CA . PRO A 1 220 ? 6.605 -16.670 8.696 1.00 96.19 220 PRO A CA 1
ATOM 1652 C C . PRO A 1 220 ? 5.278 -16.267 8.043 1.00 96.19 220 PRO A C 1
ATOM 1654 O O . PRO A 1 220 ? 4.929 -16.813 7.000 1.00 96.19 220 PRO A O 1
ATOM 1657 N N . ALA A 1 221 ? 4.531 -15.339 8.646 1.00 97.44 221 ALA A N 1
ATOM 1658 C CA . ALA A 1 221 ? 3.239 -14.872 8.159 1.00 97.44 221 ALA A CA 1
ATOM 1659 C C . ALA A 1 221 ? 3.295 -13.507 7.450 1.00 97.44 221 ALA A C 1
ATOM 1661 O O . ALA A 1 221 ? 2.254 -13.065 6.966 1.00 97.44 221 ALA A O 1
ATOM 1662 N N . LEU A 1 222 ? 4.458 -12.841 7.377 1.00 98.31 222 LEU A N 1
ATOM 1663 C CA . LEU A 1 222 ? 4.565 -11.499 6.796 1.00 98.31 222 LEU A CA 1
ATOM 1664 C C . LEU A 1 222 ? 4.383 -11.560 5.276 1.00 98.31 222 LEU A C 1
ATOM 1666 O O . LEU A 1 222 ? 5.133 -12.252 4.594 1.00 98.31 222 LEU A O 1
ATOM 1670 N N . VAL A 1 223 ? 3.389 -10.835 4.760 1.00 95.81 223 VAL A N 1
ATOM 1671 C CA . VAL A 1 223 ? 3.010 -10.815 3.336 1.00 95.81 223 VAL A CA 1
ATOM 1672 C C . VAL A 1 223 ? 3.315 -9.464 2.690 1.00 95.81 223 VAL A C 1
ATOM 1674 O O . VAL A 1 223 ? 3.757 -9.436 1.542 1.00 95.81 223 VAL A O 1
ATOM 1677 N N . ASP A 1 224 ? 3.084 -8.362 3.409 1.00 93.69 224 ASP A N 1
ATOM 1678 C CA . ASP A 1 224 ? 3.251 -6.988 2.914 1.00 93.69 224 ASP A CA 1
ATOM 1679 C C . ASP A 1 224 ? 4.193 -6.204 3.835 1.00 93.69 224 ASP A C 1
ATOM 1681 O O . ASP A 1 224 ? 3.903 -6.015 5.022 1.00 93.69 224 ASP A O 1
ATOM 1685 N N . LEU A 1 225 ? 5.330 -5.780 3.284 1.00 98.38 225 LEU A N 1
ATOM 1686 C CA . LEU A 1 225 ? 6.341 -4.985 3.968 1.00 98.38 225 LEU A CA 1
ATOM 1687 C C . LEU A 1 225 ? 6.584 -3.684 3.206 1.00 98.38 225 LEU A C 1
ATOM 1689 O O . LEU A 1 225 ? 7.064 -3.689 2.072 1.00 98.38 225 LEU A O 1
ATOM 1693 N N . CYS A 1 226 ? 6.296 -2.566 3.866 1.00 97.00 226 CYS A N 1
ATOM 1694 C CA . CYS A 1 226 ? 6.492 -1.223 3.346 1.00 97.00 226 CYS A CA 1
ATOM 1695 C C . CYS A 1 226 ? 7.418 -0.413 4.259 1.00 97.00 226 CYS A C 1
ATOM 1697 O O . CYS A 1 226 ? 7.112 -0.154 5.424 1.00 97.00 226 CYS A O 1
ATOM 1699 N N . LEU A 1 227 ? 8.557 -0.015 3.702 1.00 98.38 227 LEU A N 1
ATOM 1700 C CA . LEU A 1 227 ? 9.661 0.712 4.327 1.00 98.38 227 LEU A CA 1
ATOM 1701 C C . LEU A 1 227 ? 10.067 1.934 3.489 1.00 98.38 227 LEU A C 1
ATOM 1703 O O . LEU A 1 227 ? 11.169 2.461 3.659 1.00 98.38 227 LEU A O 1
ATOM 1707 N N . ASP A 1 228 ? 9.201 2.374 2.573 1.00 92.88 228 ASP A N 1
ATOM 1708 C CA . ASP A 1 228 ? 9.474 3.502 1.682 1.00 92.88 228 ASP A CA 1
ATOM 1709 C C . ASP A 1 228 ? 9.861 4.759 2.477 1.00 92.88 228 ASP A C 1
ATOM 1711 O O . ASP A 1 228 ? 9.313 5.014 3.549 1.00 92.88 228 ASP A O 1
ATOM 1715 N N . ARG A 1 229 ? 10.769 5.583 1.946 1.00 95.38 229 ARG A N 1
ATOM 1716 C CA . ARG A 1 229 ? 11.159 6.877 2.540 1.00 95.38 229 ARG A CA 1
ATOM 1717 C C . ARG A 1 229 ? 11.655 6.744 3.980 1.00 95.38 229 ARG A C 1
ATOM 1719 O O . ARG A 1 229 ? 11.122 7.364 4.899 1.00 95.38 229 ARG A O 1
ATOM 1726 N N . ASN A 1 230 ? 12.684 5.927 4.150 1.00 98.31 230 ASN A N 1
ATOM 1727 C CA . ASN A 1 230 ? 13.461 5.813 5.378 1.00 98.31 230 ASN A CA 1
ATOM 1728 C C . ASN A 1 230 ? 14.930 6.165 5.078 1.00 98.31 230 ASN A C 1
ATOM 1730 O O . ASN A 1 230 ? 15.230 6.869 4.111 1.00 98.31 230 ASN A O 1
ATOM 1734 N N . ARG A 1 231 ? 15.859 5.738 5.934 1.00 98.25 231 ARG A N 1
ATOM 1735 C CA . ARG A 1 231 ? 17.302 5.943 5.769 1.00 98.25 231 ARG A CA 1
ATOM 1736 C C . ARG A 1 231 ? 18.073 4.619 5.766 1.00 98.25 231 ARG A C 1
ATOM 1738 O O . ARG A 1 231 ? 19.228 4.608 6.179 1.00 98.25 231 ARG A O 1
ATOM 1745 N N . LEU A 1 232 ? 17.437 3.526 5.339 1.00 98.25 232 LEU A N 1
ATOM 1746 C CA . LEU A 1 232 ? 18.029 2.186 5.342 1.00 98.25 232 LEU A CA 1
ATOM 1747 C C . LEU A 1 232 ? 19.197 2.107 4.355 1.00 98.25 232 LEU A C 1
ATOM 1749 O O . LEU A 1 232 ? 19.050 2.534 3.214 1.00 98.25 232 LEU A O 1
ATOM 1753 N N . ASP A 1 233 ? 20.324 1.548 4.781 1.00 97.12 233 ASP A N 1
ATOM 1754 C CA . ASP A 1 233 ? 21.524 1.311 3.963 1.00 97.12 233 ASP A CA 1
ATOM 1755 C C . ASP A 1 233 ? 21.674 -0.152 3.511 1.00 97.12 233 ASP A C 1
ATOM 1757 O O . ASP A 1 233 ? 22.236 -0.424 2.448 1.00 97.12 233 ASP A O 1
ATOM 1761 N N . ALA A 1 234 ? 21.099 -1.082 4.271 1.00 97.56 234 ALA A N 1
ATOM 1762 C CA . ALA A 1 234 ? 20.981 -2.488 3.919 1.00 97.56 234 ALA A CA 1
ATOM 1763 C C . ALA A 1 234 ? 19.636 -3.076 4.370 1.00 97.56 234 ALA A C 1
ATOM 1765 O O . ALA A 1 234 ? 19.025 -2.622 5.344 1.00 97.56 234 ALA A O 1
ATOM 1766 N N . LEU A 1 235 ? 19.182 -4.120 3.674 1.00 97.38 235 LEU A N 1
ATOM 1767 C CA . LEU A 1 235 ? 18.010 -4.907 4.057 1.00 97.38 235 LEU A CA 1
ATOM 1768 C C . LEU A 1 235 ? 18.215 -6.382 3.697 1.00 97.38 235 LEU A C 1
ATOM 1770 O O . LEU A 1 235 ? 18.636 -6.700 2.588 1.00 97.38 235 LEU A O 1
ATOM 1774 N N . SER A 1 236 ? 17.855 -7.274 4.621 1.00 96.81 236 SER A N 1
ATOM 1775 C CA . SER A 1 236 ? 17.855 -8.720 4.396 1.00 96.81 236 SER A CA 1
ATOM 1776 C C . SER A 1 236 ? 16.468 -9.296 4.649 1.00 96.81 236 SER A C 1
ATOM 1778 O O . SER A 1 236 ? 15.854 -9.005 5.677 1.00 96.81 236 SER A O 1
ATOM 1780 N N . THR A 1 237 ? 15.966 -10.105 3.713 1.00 95.44 237 THR A N 1
ATOM 1781 C CA . THR A 1 237 ? 14.653 -10.769 3.807 1.00 95.44 237 THR A CA 1
ATOM 1782 C C . THR A 1 237 ? 14.719 -12.170 4.420 1.00 95.44 237 THR A C 1
ATOM 1784 O O . THR A 1 237 ? 13.754 -12.936 4.343 1.00 95.44 237 THR A O 1
ATOM 1787 N N . VAL A 1 238 ? 15.845 -12.546 5.027 1.00 94.94 238 VAL A N 1
ATOM 1788 C CA . VAL A 1 238 ? 15.969 -13.838 5.708 1.00 94.94 238 VAL A CA 1
ATOM 1789 C C . VAL A 1 238 ? 14.951 -13.916 6.851 1.00 94.94 238 VAL A C 1
ATOM 1791 O O . VAL A 1 238 ? 14.832 -13.004 7.663 1.00 94.94 238 VAL A O 1
ATOM 1794 N N . GLY A 1 239 ? 14.200 -15.018 6.915 1.00 92.75 239 GLY A N 1
ATOM 1795 C CA . GLY A 1 239 ? 13.194 -15.247 7.958 1.00 92.75 239 GLY A CA 1
ATOM 1796 C C . GLY A 1 239 ? 11.773 -14.776 7.622 1.00 92.75 239 GLY A C 1
ATOM 1797 O O . GLY A 1 239 ? 10.877 -14.999 8.436 1.00 92.75 239 GLY A O 1
ATOM 1798 N N . VAL A 1 240 ? 11.524 -14.209 6.430 1.00 97.06 240 VAL A N 1
ATOM 1799 C CA . VAL A 1 240 ? 10.177 -13.779 5.987 1.00 97.06 240 VAL A CA 1
ATOM 1800 C C . VAL A 1 240 ? 9.670 -14.516 4.730 1.00 97.06 240 VAL A C 1
ATOM 1802 O O . VAL A 1 240 ? 9.346 -13.894 3.722 1.00 97.06 240 VAL A O 1
ATOM 1805 N N . PRO A 1 241 ? 9.549 -15.859 4.755 1.00 96.31 241 PRO A N 1
ATOM 1806 C CA . PRO A 1 241 ? 9.349 -16.673 3.549 1.00 96.31 241 PRO A CA 1
ATOM 1807 C C . PRO A 1 241 ? 8.019 -16.474 2.807 1.00 96.31 241 PRO A C 1
ATOM 1809 O O . PRO A 1 241 ? 7.900 -16.863 1.646 1.00 96.31 241 PRO A O 1
ATOM 1812 N N . SER A 1 242 ? 7.014 -15.889 3.462 1.00 96.81 242 SER A N 1
ATOM 1813 C CA . SER A 1 242 ? 5.689 -15.639 2.876 1.00 96.81 242 SER A CA 1
ATOM 1814 C C . SER A 1 242 ? 5.562 -14.261 2.217 1.00 96.81 242 SER A C 1
ATOM 1816 O O . SER A 1 242 ? 4.463 -13.896 1.787 1.00 96.81 242 SER A O 1
ATOM 1818 N N . LEU A 1 243 ? 6.654 -13.491 2.144 1.00 97.62 243 LEU A N 1
ATOM 1819 C CA . LEU A 1 243 ? 6.622 -12.126 1.638 1.00 97.62 243 LEU A CA 1
ATOM 1820 C C . LEU A 1 243 ? 6.204 -12.100 0.162 1.00 97.62 243 LEU A C 1
ATOM 1822 O O . LEU A 1 243 ? 6.808 -12.754 -0.686 1.00 97.62 243 LEU A O 1
ATOM 1826 N N . SER A 1 244 ? 5.157 -11.331 -0.134 1.00 93.94 244 SER A N 1
ATOM 1827 C CA . SER A 1 244 ? 4.587 -11.187 -1.478 1.00 93.94 244 SER A CA 1
ATOM 1828 C C . SER A 1 244 ? 4.786 -9.780 -2.036 1.00 93.94 244 SER A C 1
ATOM 1830 O O . SER A 1 244 ? 4.955 -9.613 -3.246 1.00 93.94 244 SER A O 1
ATOM 1832 N N . VAL A 1 245 ? 4.801 -8.771 -1.164 1.00 90.94 245 VAL A N 1
ATOM 1833 C CA . VAL A 1 245 ? 5.009 -7.369 -1.527 1.00 90.94 245 VAL A CA 1
ATOM 1834 C C . VAL A 1 245 ? 6.116 -6.790 -0.658 1.00 90.94 245 VAL A C 1
ATOM 1836 O O . VAL A 1 245 ? 5.993 -6.766 0.567 1.00 90.94 245 VAL A O 1
ATOM 1839 N N . LEU A 1 246 ? 7.173 -6.299 -1.303 1.00 97.62 246 LEU A N 1
ATOM 1840 C CA . LEU A 1 246 ? 8.247 -5.547 -0.665 1.00 97.62 246 LEU A CA 1
ATOM 1841 C C . LEU A 1 246 ? 8.361 -4.169 -1.311 1.00 97.62 246 LEU A C 1
ATOM 1843 O O . LEU A 1 246 ? 8.608 -4.055 -2.512 1.00 97.62 246 LEU A O 1
ATOM 1847 N N . ARG A 1 247 ? 8.199 -3.126 -0.500 1.00 91.50 247 ARG A N 1
ATOM 1848 C CA . ARG A 1 247 ? 8.418 -1.733 -0.889 1.00 91.50 247 ARG A CA 1
ATOM 1849 C C . ARG A 1 247 ? 9.444 -1.110 0.048 1.00 91.50 247 ARG A C 1
ATOM 1851 O O . ARG A 1 247 ? 9.207 -1.037 1.250 1.00 91.50 247 ARG A O 1
ATOM 1858 N N . CYS A 1 248 ? 10.594 -0.710 -0.473 1.00 96.88 248 CYS A N 1
ATOM 1859 C CA . CYS A 1 248 ? 11.633 0.010 0.268 1.00 96.88 248 CYS A CA 1
ATOM 1860 C C . CYS A 1 248 ? 12.291 1.099 -0.596 1.00 96.88 248 CYS A C 1
ATOM 1862 O O . CYS A 1 248 ? 13.492 1.371 -0.512 1.00 96.88 248 CYS A O 1
ATOM 1864 N N . SER A 1 249 ? 11.474 1.765 -1.406 1.00 92.62 249 SER A N 1
ATOM 1865 C CA . SER A 1 249 ? 11.881 2.862 -2.276 1.00 92.62 249 SER A CA 1
ATOM 1866 C C . SER A 1 249 ? 12.273 4.110 -1.480 1.00 92.62 249 SER A C 1
ATOM 1868 O O . SER A 1 249 ? 11.782 4.339 -0.377 1.00 92.62 249 SER A O 1
ATOM 1870 N N . SER A 1 250 ? 13.109 4.979 -2.049 1.00 95.50 250 SER A N 1
ATOM 1871 C CA . SER A 1 250 ? 13.599 6.207 -1.405 1.00 95.50 250 SER A CA 1
ATOM 1872 C C . SER A 1 250 ? 14.310 5.930 -0.076 1.00 95.50 250 SER A C 1
ATOM 1874 O O . SER A 1 250 ? 13.959 6.499 0.956 1.00 95.50 250 SER A O 1
ATOM 1876 N N . ASN A 1 251 ? 15.294 5.037 -0.107 1.00 98.19 251 ASN A N 1
ATOM 1877 C CA . ASN A 1 251 ? 16.206 4.752 0.999 1.00 98.19 251 ASN A CA 1
ATOM 1878 C C . ASN A 1 251 ? 17.653 5.025 0.538 1.00 98.19 251 ASN A C 1
ATOM 1880 O O . ASN A 1 251 ? 17.894 5.731 -0.444 1.00 98.19 251 ASN A O 1
ATOM 1884 N N . TYR A 1 252 ? 18.638 4.509 1.265 1.00 98.06 252 TYR A N 1
ATOM 1885 C CA . TYR A 1 252 ? 20.051 4.576 0.906 1.00 98.06 252 TYR A CA 1
ATOM 1886 C C . TYR A 1 252 ? 20.639 3.181 0.664 1.00 98.06 252 TYR A C 1
ATOM 1888 O O . TYR A 1 252 ? 21.838 3.003 0.856 1.00 98.06 252 TYR A O 1
ATOM 1896 N N . LEU A 1 253 ? 19.813 2.211 0.245 1.00 98.31 253 LEU A N 1
ATOM 1897 C CA . LEU A 1 253 ? 20.214 0.810 0.141 1.00 98.31 253 LEU A CA 1
ATOM 1898 C C . LEU A 1 253 ? 21.358 0.652 -0.859 1.00 98.31 253 LEU A C 1
ATOM 1900 O O . LEU A 1 253 ? 21.179 0.931 -2.044 1.00 98.31 253 LEU A O 1
ATOM 1904 N N . SER A 1 254 ? 22.512 0.191 -0.387 1.00 96.69 254 SER A N 1
ATOM 1905 C CA . SER A 1 254 ? 23.615 -0.284 -1.231 1.00 96.69 254 SER A CA 1
ATOM 1906 C C . SER A 1 254 ? 23.639 -1.805 -1.338 1.00 96.69 254 SER A C 1
ATOM 1908 O O . SER A 1 254 ? 24.163 -2.335 -2.313 1.00 96.69 254 SER A O 1
ATOM 1910 N N . GLU A 1 255 ? 23.044 -2.492 -0.361 1.00 95.06 255 GLU A N 1
ATOM 1911 C CA . GLU A 1 255 ? 22.969 -3.949 -0.280 1.00 95.06 255 GLU A CA 1
ATOM 1912 C C . GLU A 1 255 ? 21.520 -4.384 -0.024 1.00 95.06 255 GLU A C 1
ATOM 1914 O O . GLU A 1 255 ? 20.835 -3.860 0.860 1.00 95.06 255 GLU A O 1
ATOM 1919 N N . LEU A 1 256 ? 21.039 -5.348 -0.808 1.00 96.69 256 LEU A N 1
ATOM 1920 C CA . LEU A 1 256 ? 19.711 -5.931 -0.655 1.00 96.69 256 LEU A CA 1
ATOM 1921 C C . LEU A 1 256 ? 19.799 -7.442 -0.840 1.00 96.69 256 LEU A C 1
ATOM 1923 O O . LEU A 1 256 ? 20.091 -7.924 -1.931 1.00 96.69 256 LEU A O 1
ATOM 1927 N N . GLU A 1 257 ? 19.499 -8.190 0.215 1.00 95.94 257 GLU A N 1
ATOM 1928 C CA . GLU A 1 257 ? 19.466 -9.648 0.172 1.00 95.94 257 GLU A CA 1
ATOM 1929 C C . GLU A 1 257 ? 18.020 -10.137 0.053 1.00 95.94 257 GLU A C 1
ATOM 1931 O O . GLU A 1 257 ? 17.207 -9.917 0.953 1.00 95.94 257 GLU A O 1
ATOM 1936 N N . LEU A 1 258 ? 17.715 -10.838 -1.044 1.00 94.81 258 LEU A N 1
ATOM 1937 C CA . LEU A 1 258 ? 16.382 -11.379 -1.353 1.00 94.81 258 LEU A CA 1
ATOM 1938 C C . LEU A 1 258 ? 16.319 -12.912 -1.231 1.00 94.81 258 LEU A C 1
ATOM 1940 O O . LEU A 1 258 ? 15.644 -13.582 -2.012 1.00 94.81 258 LEU A O 1
ATOM 1944 N N . GLN A 1 259 ? 17.052 -13.492 -0.278 1.00 91.06 259 GLN A N 1
ATOM 1945 C CA . GLN A 1 259 ? 17.060 -14.943 -0.063 1.00 91.06 259 GLN A CA 1
ATOM 1946 C C . GLN A 1 259 ? 15.786 -15.414 0.645 1.00 91.06 259 GLN A C 1
ATOM 1948 O O . GLN A 1 259 ? 15.328 -14.793 1.608 1.00 91.06 259 GLN A O 1
ATOM 1953 N N . GLY A 1 260 ? 15.245 -16.553 0.206 1.00 89.50 260 GLY A N 1
ATOM 1954 C CA . GLY A 1 260 ? 14.157 -17.233 0.901 1.00 89.50 260 GLY A CA 1
ATOM 1955 C C . GLY A 1 260 ? 12.778 -16.609 0.697 1.00 89.50 260 GLY A C 1
ATOM 1956 O O . GLY A 1 260 ? 11.869 -16.954 1.445 1.00 89.50 260 GLY A O 1
ATOM 1957 N N . VAL A 1 261 ? 12.595 -15.748 -0.313 1.00 96.00 261 VAL A N 1
ATOM 1958 C CA . VAL A 1 261 ? 11.306 -15.114 -0.671 1.00 96.00 261 VAL A CA 1
ATOM 1959 C C . VAL A 1 261 ? 10.806 -15.516 -2.075 1.00 96.00 261 VAL A C 1
ATOM 1961 O O . VAL A 1 261 ? 10.520 -14.660 -2.913 1.00 96.00 261 VAL A O 1
ATOM 1964 N N . PRO A 1 262 ? 10.637 -16.821 -2.375 1.00 93.12 262 PRO A N 1
ATOM 1965 C CA . PRO A 1 262 ? 10.263 -17.288 -3.718 1.00 93.12 262 PRO A CA 1
ATOM 1966 C C . PRO A 1 262 ? 8.843 -16.875 -4.154 1.00 93.12 262 PRO A C 1
ATOM 1968 O O . PRO A 1 262 ? 8.494 -16.992 -5.329 1.00 93.12 262 PRO A O 1
ATOM 1971 N N . GLY A 1 263 ? 8.007 -16.435 -3.206 1.00 92.19 263 GLY A N 1
ATOM 1972 C CA . GLY A 1 263 ? 6.633 -15.977 -3.429 1.00 92.19 263 GLY A CA 1
ATOM 1973 C C . GLY A 1 263 ? 6.490 -14.477 -3.698 1.00 92.19 263 GLY A C 1
ATOM 1974 O O . GLY A 1 263 ? 5.357 -13.992 -3.745 1.00 92.19 263 GLY A O 1
ATOM 1975 N N . LEU A 1 264 ? 7.596 -13.739 -3.852 1.00 94.50 264 LEU A N 1
ATOM 1976 C CA . LEU A 1 264 ? 7.558 -12.297 -4.071 1.00 94.50 264 LEU A CA 1
ATOM 1977 C C . LEU A 1 264 ? 6.916 -11.970 -5.429 1.00 94.50 264 LEU A C 1
ATOM 1979 O O . LEU A 1 264 ? 7.377 -12.420 -6.476 1.00 94.50 264 LEU A O 1
ATOM 1983 N N . VAL A 1 265 ? 5.839 -11.184 -5.401 1.00 86.44 265 VAL A N 1
ATOM 1984 C CA . VAL A 1 265 ? 5.049 -10.780 -6.577 1.00 86.44 265 VAL A CA 1
ATOM 1985 C C . VAL A 1 265 ? 5.373 -9.348 -6.984 1.00 86.44 265 VAL A C 1
ATOM 1987 O O . VAL A 1 265 ? 5.405 -9.046 -8.179 1.00 86.44 265 VAL A O 1
ATOM 1990 N N . ARG A 1 266 ? 5.617 -8.469 -6.004 1.00 84.50 266 ARG A N 1
ATOM 1991 C CA . ARG A 1 266 ? 5.954 -7.060 -6.230 1.00 84.50 266 ARG A CA 1
ATOM 1992 C C . ARG A 1 266 ? 7.188 -6.654 -5.445 1.00 84.50 266 ARG A C 1
ATOM 1994 O O . ARG A 1 266 ? 7.237 -6.867 -4.231 1.00 84.50 266 ARG A O 1
ATOM 2001 N N . LEU A 1 267 ? 8.125 -6.017 -6.135 1.00 94.69 267 LEU A N 1
ATOM 2002 C CA . LEU A 1 267 ? 9.329 -5.442 -5.556 1.00 94.69 267 LEU A CA 1
ATOM 2003 C C . LEU A 1 267 ? 9.488 -4.000 -6.038 1.00 94.69 267 LEU A C 1
ATOM 2005 O O . LEU A 1 267 ? 9.659 -3.780 -7.234 1.00 94.69 267 LEU A O 1
ATOM 2009 N N . ALA A 1 268 ? 9.456 -3.047 -5.108 1.00 90.06 268 ALA A N 1
ATOM 2010 C CA . ALA A 1 268 ? 9.752 -1.643 -5.376 1.00 90.06 268 ALA A CA 1
ATOM 2011 C C . ALA A 1 268 ? 10.930 -1.179 -4.513 1.00 90.06 268 ALA A C 1
ATOM 2013 O O . ALA A 1 268 ? 10.844 -1.143 -3.283 1.00 90.06 268 ALA A O 1
ATOM 2014 N N . VAL A 1 269 ? 12.035 -0.851 -5.173 1.00 96.81 269 VAL A N 1
ATOM 2015 C CA . VAL A 1 269 ? 13.328 -0.474 -4.586 1.00 96.81 269 VAL A CA 1
ATOM 2016 C C . VAL A 1 269 ? 13.890 0.778 -5.267 1.00 96.81 269 VAL A C 1
ATOM 2018 O O . VAL A 1 269 ? 15.107 0.983 -5.311 1.00 96.81 269 VAL A O 1
ATOM 2021 N N . ASP A 1 270 ? 13.020 1.628 -5.816 1.00 91.19 270 ASP A N 1
ATOM 2022 C CA . ASP A 1 270 ? 13.430 2.829 -6.540 1.00 91.19 270 ASP A CA 1
ATOM 2023 C C . ASP A 1 270 ? 14.162 3.824 -5.639 1.00 91.19 270 ASP A C 1
ATOM 2025 O O . ASP A 1 270 ? 13.906 3.885 -4.439 1.00 91.19 270 ASP A O 1
ATOM 2029 N N . HIS A 1 271 ? 14.991 4.694 -6.215 1.00 93.69 271 HIS A N 1
ATOM 2030 C CA . HIS A 1 271 ? 15.695 5.754 -5.484 1.00 93.69 271 HIS A CA 1
ATOM 2031 C C . HIS A 1 271 ? 16.523 5.192 -4.318 1.00 93.69 271 HIS A C 1
ATOM 2033 O O . HIS A 1 271 ? 16.297 5.530 -3.155 1.00 93.69 271 HIS A O 1
ATOM 2039 N N . ASN A 1 272 ? 17.469 4.319 -4.653 1.00 98.31 272 ASN A N 1
ATOM 2040 C CA . ASN A 1 272 ? 18.434 3.717 -3.736 1.00 98.31 272 ASN A CA 1
ATOM 2041 C C . ASN A 1 272 ? 19.853 3.844 -4.333 1.00 98.31 272 ASN A C 1
ATOM 2043 O O . ASN A 1 272 ? 20.117 4.711 -5.169 1.00 98.31 272 ASN A O 1
ATOM 2047 N N . GLN A 1 273 ? 20.810 3.053 -3.852 1.00 98.00 273 GLN A N 1
ATOM 2048 C CA . GLN A 1 273 ? 22.211 3.076 -4.281 1.00 98.00 273 GLN A CA 1
ATOM 2049 C C . GLN A 1 273 ? 22.705 1.682 -4.700 1.00 98.00 273 GLN A C 1
ATOM 2051 O O . GLN A 1 273 ? 23.903 1.411 -4.622 1.00 98.00 273 GLN A O 1
ATOM 2056 N N . LEU A 1 274 ? 21.794 0.808 -5.140 1.00 98.06 274 LEU A N 1
ATOM 2057 C CA . LEU A 1 274 ? 22.104 -0.575 -5.498 1.00 98.06 274 LEU A CA 1
ATOM 2058 C C . LEU A 1 274 ? 22.993 -0.626 -6.745 1.00 98.06 274 LEU A C 1
ATOM 2060 O O . LEU A 1 274 ? 22.712 0.049 -7.738 1.00 98.06 274 LEU A O 1
ATOM 2064 N N . LEU A 1 275 ? 24.045 -1.444 -6.682 1.00 97.38 275 LEU A N 1
ATOM 2065 C CA . LEU A 1 275 ? 24.943 -1.748 -7.806 1.00 97.38 275 LEU A CA 1
ATOM 2066 C C . LEU A 1 275 ? 24.535 -3.028 -8.545 1.00 97.38 275 LEU A C 1
ATOM 2068 O O . LEU A 1 275 ? 24.754 -3.147 -9.750 1.00 97.38 275 LEU A O 1
ATOM 2072 N N . GLU A 1 276 ? 23.906 -3.948 -7.821 1.00 96.25 276 GLU A N 1
ATOM 2073 C CA . GLU A 1 276 ? 23.372 -5.214 -8.309 1.00 96.25 276 GLU A CA 1
ATOM 2074 C C . GLU A 1 276 ? 22.012 -5.492 -7.655 1.00 96.25 276 GLU A C 1
ATOM 2076 O O . GLU A 1 276 ? 21.687 -4.943 -6.598 1.00 96.25 276 GLU A O 1
ATOM 2081 N N . LEU A 1 277 ? 21.204 -6.339 -8.294 1.00 95.75 277 LEU A N 1
ATOM 2082 C CA . LEU A 1 277 ? 19.936 -6.811 -7.749 1.00 95.75 277 LEU A CA 1
ATOM 2083 C C . LEU A 1 277 ? 19.885 -8.342 -7.855 1.00 95.75 277 LEU A C 1
ATOM 2085 O O . LEU A 1 277 ? 19.876 -8.859 -8.974 1.00 95.75 277 LEU A O 1
ATOM 2089 N N . PRO A 1 278 ? 19.801 -9.085 -6.738 1.00 93.75 278 PRO A N 1
ATOM 2090 C CA . PRO A 1 278 ? 19.713 -10.539 -6.795 1.00 93.75 278 PRO A CA 1
ATOM 2091 C C . PRO A 1 278 ? 18.318 -10.983 -7.256 1.00 93.75 278 PRO A C 1
ATOM 2093 O O . PRO A 1 278 ? 17.333 -10.814 -6.540 1.00 93.75 278 PRO A O 1
ATOM 2096 N N . THR A 1 279 ? 18.220 -11.591 -8.441 1.00 92.00 279 THR A N 1
ATOM 2097 C CA . THR A 1 279 ? 16.934 -12.017 -9.034 1.00 92.00 279 THR A CA 1
ATOM 2098 C C . THR A 1 279 ? 16.713 -13.532 -9.058 1.00 92.00 279 THR A C 1
ATOM 2100 O O . THR A 1 279 ? 15.629 -13.983 -9.431 1.00 92.00 279 THR A O 1
ATOM 2103 N N . ALA A 1 280 ? 17.695 -14.331 -8.627 1.00 90.31 280 ALA A N 1
ATOM 2104 C CA . ALA A 1 280 ? 17.737 -15.785 -8.823 1.00 90.31 280 ALA A CA 1
ATOM 2105 C C . ALA A 1 280 ? 16.487 -16.560 -8.345 1.00 90.31 280 ALA A C 1
ATOM 2107 O O . ALA A 1 280 ? 16.074 -17.516 -9.001 1.00 90.31 280 ALA A O 1
ATOM 2108 N N . GLU A 1 281 ? 15.865 -16.157 -7.231 1.00 88.56 281 GLU A N 1
ATOM 2109 C CA . GLU A 1 281 ? 14.707 -16.855 -6.637 1.00 88.56 281 GLU A CA 1
ATOM 2110 C C . GLU A 1 281 ? 13.346 -16.216 -6.989 1.00 88.56 281 GLU A C 1
ATOM 2112 O O . GLU A 1 281 ? 12.294 -16.730 -6.608 1.00 88.56 281 GLU A O 1
ATOM 2117 N N . LEU A 1 282 ? 13.328 -15.128 -7.766 1.00 93.19 282 LEU A N 1
ATOM 2118 C CA . LEU A 1 282 ? 12.154 -14.265 -7.962 1.00 93.19 282 LEU A CA 1
ATOM 2119 C C . LEU A 1 282 ? 11.253 -14.696 -9.138 1.00 93.19 282 LEU A C 1
ATOM 2121 O O . LEU A 1 282 ? 10.750 -13.878 -9.908 1.00 93.19 282 LEU A O 1
ATOM 2125 N N . SER A 1 283 ? 11.020 -16.001 -9.292 1.00 92.12 283 SER A N 1
ATOM 2126 C CA . SER A 1 283 ? 10.285 -16.557 -10.447 1.00 92.12 283 SER A CA 1
ATOM 2127 C C . SER A 1 283 ? 8.808 -16.138 -10.546 1.00 92.12 283 SER A C 1
ATOM 2129 O O . SER A 1 283 ? 8.226 -16.205 -11.632 1.00 92.12 283 SER A O 1
ATOM 2131 N N . GLN A 1 284 ? 8.204 -15.720 -9.427 1.00 89.44 284 GLN A N 1
ATOM 2132 C CA . GLN A 1 284 ? 6.812 -15.258 -9.336 1.00 89.44 284 GLN A CA 1
ATOM 2133 C C . GLN A 1 284 ? 6.668 -13.734 -9.439 1.00 89.44 284 GLN A C 1
ATOM 2135 O O . GLN A 1 284 ? 5.550 -13.226 -9.349 1.00 89.44 284 GLN A O 1
ATOM 2140 N N . LEU A 1 285 ? 7.772 -13.006 -9.634 1.00 86.94 285 LEU A N 1
ATOM 2141 C CA . LEU A 1 285 ? 7.755 -11.552 -9.671 1.00 86.94 285 LEU A CA 1
ATOM 2142 C C . LEU A 1 285 ? 7.014 -11.063 -10.918 1.00 86.94 285 LEU A C 1
ATOM 2144 O O . LEU A 1 285 ? 7.376 -11.392 -12.048 1.00 86.94 285 LEU A O 1
ATOM 2148 N N . VAL A 1 286 ? 5.967 -10.275 -10.693 1.00 81.38 286 VAL A N 1
ATOM 2149 C CA . VAL A 1 286 ? 5.117 -9.682 -11.734 1.00 81.38 286 VAL A CA 1
ATOM 2150 C C . VAL A 1 286 ? 5.504 -8.225 -11.975 1.00 81.38 286 VAL A C 1
ATOM 2152 O O . VAL A 1 286 ? 5.438 -7.749 -13.109 1.00 81.38 286 VAL A O 1
ATOM 2155 N N . GLU A 1 287 ? 5.931 -7.526 -10.926 1.00 80.88 287 GLU A N 1
ATOM 2156 C CA . GLU A 1 287 ? 6.204 -6.092 -10.943 1.00 80.88 287 GLU A CA 1
ATOM 2157 C C . GLU A 1 287 ? 7.537 -5.801 -10.252 1.00 80.88 287 GLU A C 1
ATOM 2159 O O . GLU A 1 287 ? 7.721 -6.137 -9.078 1.00 80.88 287 GLU A O 1
ATOM 2164 N N . LEU A 1 288 ? 8.457 -5.199 -11.008 1.00 90.88 288 LEU A N 1
ATOM 2165 C CA . LEU A 1 288 ? 9.772 -4.776 -10.544 1.00 90.88 288 LEU A CA 1
ATOM 2166 C C . LEU A 1 288 ? 9.977 -3.287 -10.828 1.00 90.88 288 LEU A C 1
ATOM 2168 O O . LEU A 1 288 ? 10.077 -2.883 -11.989 1.00 90.88 288 LEU A O 1
ATOM 2172 N N . GLU A 1 289 ? 10.097 -2.502 -9.763 1.00 87.31 289 GLU A N 1
ATOM 2173 C CA . GLU A 1 289 ? 10.477 -1.092 -9.797 1.00 87.31 289 GLU A CA 1
ATOM 2174 C C . GLU A 1 289 ? 11.852 -0.935 -9.124 1.00 87.31 289 GLU A C 1
ATOM 2176 O O . GLU A 1 289 ? 12.033 -1.232 -7.945 1.00 87.31 289 GLU A O 1
ATOM 2181 N N . VAL A 1 290 ? 12.863 -0.561 -9.907 1.00 96.38 290 VAL A N 1
ATOM 2182 C CA . VAL A 1 290 ? 14.274 -0.427 -9.498 1.00 96.38 290 VAL A CA 1
ATOM 2183 C C . VAL A 1 290 ? 14.919 0.818 -10.116 1.00 96.38 290 VAL A C 1
ATOM 2185 O O . VAL A 1 290 ? 16.134 0.908 -10.310 1.00 96.38 290 VAL A O 1
ATOM 2188 N N . SER A 1 291 ? 14.102 1.811 -10.454 1.00 91.88 291 SER A N 1
ATOM 2189 C CA . SER A 1 291 ? 14.576 3.052 -11.049 1.00 91.88 291 SER A CA 1
ATOM 2190 C C . SER A 1 291 ? 15.418 3.881 -10.083 1.00 91.88 291 SER A C 1
ATOM 2192 O O . SER A 1 291 ? 15.307 3.742 -8.868 1.00 91.88 291 SER A O 1
ATOM 2194 N N . HIS A 1 292 ? 16.260 4.773 -10.605 1.00 95.44 292 HIS A N 1
ATOM 2195 C CA . HIS A 1 292 ? 17.122 5.634 -9.786 1.00 95.44 292 HIS A CA 1
ATOM 2196 C C . HIS A 1 292 ? 18.020 4.830 -8.826 1.00 95.44 292 HIS A C 1
ATOM 2198 O O . HIS A 1 292 ? 18.041 5.078 -7.620 1.00 95.44 292 HIS A O 1
ATOM 2204 N N . ASN A 1 293 ? 18.753 3.865 -9.377 1.00 98.12 293 ASN A N 1
ATOM 2205 C CA . ASN A 1 293 ? 19.818 3.118 -8.706 1.00 98.12 293 ASN A CA 1
ATOM 2206 C C . ASN A 1 293 ? 21.128 3.289 -9.502 1.00 98.12 293 ASN A C 1
ATOM 2208 O O . ASN A 1 293 ? 21.268 4.231 -10.285 1.00 98.12 293 ASN A O 1
ATOM 2212 N N . ARG A 1 294 ? 22.121 2.429 -9.270 1.00 97.88 294 ARG A N 1
ATOM 2213 C CA . ARG A 1 294 ? 23.409 2.421 -9.981 1.00 97.88 294 ARG A CA 1
ATOM 2214 C C . ARG A 1 294 ? 23.686 1.052 -10.603 1.00 97.88 294 ARG A C 1
ATOM 2216 O O . ARG A 1 294 ? 24.830 0.608 -10.648 1.00 97.88 294 ARG A O 1
ATOM 2223 N N . LEU A 1 295 ? 22.632 0.367 -11.051 1.00 98.06 295 LEU A N 1
ATOM 2224 C CA . LEU A 1 295 ? 22.755 -0.960 -11.645 1.00 98.06 295 LEU A CA 1
ATOM 2225 C C . LEU A 1 295 ? 23.509 -0.876 -12.971 1.00 98.06 295 LEU A C 1
ATOM 2227 O O . LEU A 1 295 ? 23.089 -0.148 -13.871 1.00 98.06 295 LEU A O 1
ATOM 2231 N N . SER A 1 296 ? 24.586 -1.648 -13.098 1.00 96.56 296 SER A N 1
ATOM 2232 C CA . SER A 1 296 ? 25.331 -1.799 -14.361 1.00 96.56 296 SER A CA 1
ATOM 2233 C C . SER A 1 296 ? 24.847 -2.992 -15.193 1.00 96.56 296 SER A C 1
ATOM 2235 O O . SER A 1 296 ? 24.931 -2.980 -16.426 1.00 96.56 296 SER A O 1
ATOM 2237 N N . GLU A 1 297 ? 24.252 -3.976 -14.519 1.00 96.06 297 GLU A N 1
ATOM 2238 C CA . GLU A 1 297 ? 23.607 -5.150 -15.090 1.00 96.06 297 GLU A CA 1
ATOM 2239 C C . GLU A 1 297 ? 22.302 -5.469 -14.351 1.00 96.06 297 GLU A C 1
ATOM 2241 O O . GLU A 1 297 ? 22.103 -5.088 -13.195 1.00 96.06 297 GLU A O 1
ATOM 2246 N N . LEU A 1 298 ? 21.385 -6.147 -15.041 1.00 95.75 298 LEU A N 1
ATOM 2247 C CA . LEU A 1 298 ? 20.129 -6.616 -14.466 1.00 95.75 298 LEU A CA 1
ATOM 2248 C C . LEU A 1 298 ? 19.758 -7.964 -15.083 1.00 95.75 298 LEU A C 1
ATOM 2250 O O . LEU A 1 298 ? 19.363 -8.047 -16.248 1.00 95.75 298 LEU A O 1
ATOM 2254 N N . GLU A 1 299 ? 19.866 -9.023 -14.287 1.00 93.88 299 GLU A N 1
ATOM 2255 C CA . GLU A 1 299 ? 19.541 -10.378 -14.722 1.00 93.88 299 GLU A CA 1
ATOM 2256 C C . GLU A 1 299 ? 18.026 -10.615 -14.707 1.00 93.88 299 GLU A C 1
ATOM 2258 O O . GLU A 1 299 ? 17.391 -10.678 -13.654 1.00 93.88 299 GLU A O 1
ATOM 2263 N N . LEU A 1 300 ? 17.435 -10.786 -15.891 1.00 91.62 300 LEU A N 1
ATOM 2264 C CA . LEU A 1 300 ? 15.994 -11.016 -16.052 1.00 91.62 300 LEU A CA 1
ATOM 2265 C C . LEU A 1 300 ? 15.631 -12.479 -16.348 1.00 91.62 300 LEU A C 1
ATOM 2267 O O . LEU A 1 300 ? 14.447 -12.810 -16.398 1.00 91.62 300 LEU A O 1
ATOM 2271 N N . GLU A 1 301 ? 16.609 -13.368 -16.562 1.00 90.00 301 GLU A N 1
ATOM 2272 C CA . GLU A 1 301 ? 16.348 -14.774 -16.917 1.00 90.00 301 GLU A CA 1
ATOM 2273 C C . GLU A 1 301 ? 15.449 -15.515 -15.901 1.00 90.00 301 GLU A C 1
ATOM 2275 O O . GLU A 1 301 ? 14.537 -16.225 -16.345 1.00 90.00 301 GLU A O 1
ATOM 2280 N N . PRO A 1 302 ? 15.600 -15.319 -14.574 1.00 90.56 302 PRO A N 1
ATOM 2281 C CA . PRO A 1 302 ? 14.715 -15.939 -13.584 1.00 90.56 302 PRO A CA 1
ATOM 2282 C C . PRO A 1 302 ? 13.275 -15.392 -13.593 1.00 90.56 302 PRO A C 1
ATOM 2284 O O . PRO A 1 302 ? 12.347 -16.090 -13.181 1.00 90.56 302 PRO A O 1
ATOM 2287 N N . LEU A 1 303 ? 13.054 -14.166 -14.085 1.00 90.94 303 LEU A N 1
ATOM 2288 C CA . LEU A 1 303 ? 11.814 -13.391 -13.924 1.00 90.94 303 LEU A CA 1
ATOM 2289 C C . LEU A 1 303 ? 10.753 -13.728 -14.992 1.00 90.94 303 LEU A C 1
ATOM 2291 O O . LEU A 1 303 ? 10.283 -12.877 -15.748 1.00 90.94 303 LEU A O 1
ATOM 2295 N N . CYS A 1 304 ? 10.359 -14.998 -15.080 1.00 87.06 304 CYS A N 1
ATOM 2296 C CA . CYS A 1 304 ? 9.472 -15.493 -16.142 1.00 87.06 304 CYS A CA 1
ATOM 2297 C C . CYS A 1 304 ? 8.034 -14.930 -16.094 1.00 87.06 304 CYS A C 1
ATOM 2299 O O . CYS A 1 304 ? 7.336 -14.948 -17.114 1.00 87.06 304 CYS A O 1
ATOM 2301 N N . ALA A 1 305 ? 7.580 -14.465 -14.926 1.00 82.06 305 ALA A N 1
ATOM 2302 C CA . ALA A 1 305 ? 6.241 -13.914 -14.711 1.00 82.06 305 ALA A CA 1
ATOM 2303 C C . ALA A 1 305 ? 6.157 -12.386 -14.892 1.00 82.06 305 ALA A C 1
ATOM 2305 O O . ALA A 1 305 ? 5.065 -11.834 -14.783 1.00 82.06 305 ALA A O 1
ATOM 2306 N N . LEU A 1 306 ? 7.273 -11.712 -15.198 1.00 82.12 306 LEU A N 1
ATOM 2307 C CA . LEU A 1 306 ? 7.357 -10.254 -15.175 1.00 82.12 306 LEU A CA 1
ATOM 2308 C C . LEU A 1 306 ? 6.444 -9.601 -16.225 1.00 82.12 306 LEU A C 1
ATOM 2310 O O . LEU A 1 306 ? 6.556 -9.861 -17.427 1.00 82.12 306 LEU A O 1
ATOM 2314 N N . GLU A 1 307 ? 5.552 -8.728 -15.761 1.00 81.94 307 GLU A N 1
ATOM 2315 C CA . GLU A 1 307 ? 4.624 -7.939 -16.579 1.00 81.94 307 GLU A CA 1
ATOM 2316 C C . GLU A 1 307 ? 4.990 -6.449 -16.585 1.00 81.94 307 GLU A C 1
ATOM 2318 O O . GLU A 1 307 ? 4.756 -5.762 -17.583 1.00 81.94 307 GLU A O 1
ATOM 2323 N N . VAL A 1 308 ? 5.594 -5.950 -15.506 1.00 79.06 308 VAL A N 1
ATOM 2324 C CA . VAL A 1 308 ? 5.994 -4.548 -15.349 1.00 79.06 308 VAL A CA 1
ATOM 2325 C C . VAL A 1 308 ? 7.458 -4.483 -14.935 1.00 79.06 308 VAL A C 1
ATOM 2327 O O . VAL A 1 308 ? 7.833 -5.027 -13.898 1.00 79.06 308 VAL A O 1
ATOM 2330 N N . LEU A 1 309 ? 8.270 -3.800 -15.743 1.00 90.75 309 LEU A N 1
ATOM 2331 C CA . LEU A 1 309 ? 9.665 -3.500 -15.437 1.00 90.75 309 LEU A CA 1
ATOM 2332 C C . LEU A 1 309 ? 9.904 -1.995 -15.537 1.00 90.75 309 LEU A C 1
ATOM 2334 O O . LEU A 1 309 ? 9.766 -1.416 -16.618 1.00 90.75 309 LEU A O 1
ATOM 2338 N N . ILE A 1 310 ? 10.295 -1.388 -14.421 1.00 87.06 310 ILE A N 1
ATOM 2339 C CA . ILE A 1 310 ? 10.704 0.012 -14.326 1.00 87.06 310 ILE A CA 1
ATOM 2340 C C . ILE A 1 310 ? 12.143 0.041 -13.807 1.00 87.06 310 ILE A C 1
ATOM 2342 O O . ILE A 1 310 ? 12.389 -0.053 -12.613 1.00 87.06 310 ILE A O 1
ATOM 2346 N N . CYS A 1 311 ? 13.111 0.148 -14.714 1.00 95.81 311 CYS A N 1
ATOM 2347 C CA . CYS A 1 311 ? 14.547 0.174 -14.424 1.00 95.81 311 CYS A CA 1
ATOM 2348 C C . CYS A 1 311 ? 15.239 1.447 -14.943 1.00 95.81 311 CYS A C 1
ATOM 2350 O O . CYS A 1 311 ? 16.456 1.467 -15.149 1.00 95.81 311 CYS A O 1
ATOM 2352 N N . GLY A 1 312 ? 14.476 2.520 -15.169 1.00 93.25 312 GLY A N 1
ATOM 2353 C CA . GLY A 1 312 ? 15.021 3.791 -15.640 1.00 93.25 312 GLY A CA 1
ATOM 2354 C C . GLY A 1 312 ? 16.000 4.450 -14.656 1.00 93.25 312 GLY A C 1
ATOM 2355 O O . GLY A 1 312 ? 15.996 4.144 -13.470 1.00 93.25 312 GLY A O 1
ATOM 2356 N N . HIS A 1 313 ? 16.833 5.378 -15.123 1.00 96.62 313 HIS A N 1
ATOM 2357 C CA . HIS A 1 313 ? 17.850 6.063 -14.319 1.00 96.62 313 HIS A CA 1
ATOM 2358 C C . HIS A 1 313 ? 18.799 5.083 -13.603 1.00 96.62 313 HIS A C 1
ATOM 2360 O O . HIS A 1 313 ? 18.916 5.107 -12.379 1.00 96.62 313 HIS A O 1
ATOM 2366 N N . ASN A 1 314 ? 19.454 4.223 -14.380 1.00 98.31 314 ASN A N 1
ATOM 2367 C CA . ASN A 1 314 ? 20.515 3.310 -13.945 1.00 98.31 314 ASN A CA 1
ATOM 2368 C C . ASN A 1 314 ? 21.732 3.451 -14.887 1.00 98.31 314 ASN A C 1
ATOM 2370 O O . ASN A 1 314 ? 21.808 4.382 -15.692 1.00 98.31 314 ASN A O 1
ATOM 2374 N N . GLU A 1 315 ? 22.701 2.544 -14.785 1.00 97.62 315 GLU A N 1
ATOM 2375 C CA . GLU A 1 315 ? 23.932 2.525 -15.585 1.00 97.62 315 GLU A CA 1
ATOM 2376 C C . GLU A 1 315 ? 23.972 1.314 -16.542 1.00 97.62 315 GLU A C 1
ATOM 2378 O O . GLU A 1 315 ? 25.042 0.862 -16.952 1.00 97.62 315 GLU A O 1
ATOM 2383 N N . LEU A 1 316 ? 22.802 0.782 -16.922 1.00 97.88 316 LEU A N 1
ATOM 2384 C CA . LEU A 1 316 ? 22.690 -0.438 -17.724 1.00 97.88 316 LEU A CA 1
ATOM 2385 C C . LEU A 1 316 ? 23.233 -0.217 -19.139 1.00 97.88 316 LEU A C 1
ATOM 2387 O O . LEU A 1 316 ? 22.767 0.663 -19.865 1.00 97.88 316 LEU A O 1
ATOM 2391 N N . SER A 1 317 ? 24.184 -1.054 -19.553 1.00 96.12 317 SER A N 1
ATOM 2392 C CA . SER A 1 317 ? 24.766 -1.034 -20.909 1.00 96.12 317 SER A CA 1
ATOM 2393 C C . SER A 1 317 ? 24.111 -2.032 -21.871 1.00 96.12 317 SER A C 1
ATOM 2395 O O . SER A 1 317 ? 24.132 -1.845 -23.090 1.00 96.12 317 SER A O 1
ATOM 2397 N N . SER A 1 318 ? 23.482 -3.070 -21.319 1.00 94.94 318 SER A N 1
ATOM 2398 C CA . SER A 1 318 ? 22.700 -4.073 -22.039 1.00 94.94 318 SER A CA 1
ATOM 2399 C C . SER A 1 318 ? 21.488 -4.491 -21.205 1.00 94.94 318 SER A C 1
ATOM 2401 O O . SER A 1 318 ? 21.479 -4.326 -19.984 1.00 94.94 318 SER A O 1
ATOM 2403 N N . LEU A 1 319 ? 20.444 -4.991 -21.869 1.00 95.06 319 LEU A N 1
ATOM 2404 C CA . LEU A 1 319 ? 19.237 -5.481 -21.210 1.00 95.06 319 LEU A CA 1
ATOM 2405 C C . LEU A 1 319 ? 18.657 -6.660 -21.997 1.00 95.06 319 LEU A C 1
ATOM 2407 O O . LEU A 1 319 ? 18.054 -6.485 -23.056 1.00 95.06 319 LEU A O 1
ATOM 2411 N N . GLU A 1 320 ? 18.835 -7.866 -21.465 1.00 93.25 320 GLU A N 1
ATOM 2412 C CA . GLU A 1 320 ? 18.409 -9.109 -22.110 1.00 93.25 320 GLU A CA 1
ATOM 2413 C C . GLU A 1 320 ? 16.928 -9.411 -21.836 1.00 93.25 320 GLU A C 1
ATOM 2415 O O . GLU A 1 320 ? 16.534 -9.831 -20.749 1.00 93.25 320 GLU A O 1
ATOM 2420 N N . LEU A 1 321 ? 16.079 -9.224 -22.852 1.00 90.38 321 LEU A N 1
ATOM 2421 C CA . LEU A 1 321 ? 14.611 -9.291 -22.736 1.00 90.38 321 LEU A CA 1
ATOM 2422 C C . LEU A 1 321 ? 14.004 -10.575 -23.337 1.00 90.38 321 LEU A C 1
ATOM 2424 O O . LEU A 1 321 ? 12.784 -10.711 -23.481 1.00 90.38 321 LEU A O 1
ATOM 2428 N N . SER A 1 322 ? 14.834 -11.553 -23.706 1.00 87.81 322 SER A N 1
ATOM 2429 C CA . SER A 1 322 ? 14.417 -12.755 -24.450 1.00 87.81 322 SER A CA 1
ATOM 2430 C C . SER A 1 322 ? 13.401 -13.641 -23.700 1.00 87.81 322 SER A C 1
ATOM 2432 O O . SER A 1 322 ? 12.547 -14.294 -24.321 1.00 87.81 322 SER A O 1
ATOM 2434 N N . ARG A 1 323 ? 13.451 -13.638 -22.359 1.00 84.50 323 ARG A N 1
ATOM 2435 C CA . ARG A 1 323 ? 12.568 -14.410 -21.464 1.00 84.50 323 ARG A CA 1
ATOM 2436 C C . ARG A 1 323 ? 11.363 -13.629 -20.936 1.00 84.50 323 ARG A C 1
ATOM 2438 O O . ARG A 1 323 ? 10.373 -14.262 -20.574 1.00 84.50 323 ARG A O 1
ATOM 2445 N N . ALA A 1 324 ? 11.383 -12.297 -20.988 1.00 84.81 324 ALA A N 1
ATOM 2446 C CA . ALA A 1 324 ? 10.332 -11.415 -20.470 1.00 84.81 324 ALA A CA 1
ATOM 2447 C C . ALA A 1 324 ? 9.090 -11.344 -21.392 1.00 84.81 324 ALA A C 1
ATOM 2449 O O . ALA A 1 324 ? 8.589 -10.280 -21.741 1.00 84.81 324 ALA A O 1
ATOM 2450 N N . ARG A 1 325 ? 8.568 -12.493 -21.838 1.00 86.00 325 ARG A N 1
ATOM 2451 C CA . ARG A 1 325 ? 7.492 -12.579 -22.852 1.00 86.00 325 ARG A CA 1
ATOM 2452 C C . ARG A 1 325 ? 6.135 -12.065 -22.363 1.00 86.00 325 ARG A C 1
ATOM 2454 O O . ARG A 1 325 ? 5.251 -11.796 -23.180 1.00 86.00 325 ARG A O 1
ATOM 2461 N N . SER A 1 326 ? 5.960 -11.982 -21.047 1.00 80.06 326 SER A N 1
ATOM 2462 C CA . SER A 1 326 ? 4.753 -11.460 -20.401 1.00 80.06 326 SER A CA 1
ATOM 2463 C C . SER A 1 326 ? 4.772 -9.940 -20.238 1.00 80.06 326 SER A C 1
ATOM 2465 O O . SER A 1 326 ? 3.732 -9.374 -19.911 1.00 80.06 326 SER A O 1
ATOM 2467 N N . LEU A 1 327 ? 5.901 -9.284 -20.530 1.00 80.62 327 LEU A N 1
ATOM 2468 C CA . LEU A 1 327 ? 6.096 -7.866 -20.270 1.00 80.62 327 LEU A CA 1
ATOM 2469 C C . LEU A 1 327 ? 5.081 -7.008 -21.034 1.00 80.62 327 LEU A C 1
ATOM 2471 O O . LEU A 1 327 ? 4.965 -7.073 -22.261 1.00 80.62 327 LEU A O 1
ATOM 2475 N N . ALA A 1 328 ? 4.347 -6.200 -20.279 1.00 75.56 328 ALA A N 1
ATOM 2476 C CA . ALA A 1 328 ? 3.330 -5.271 -20.744 1.00 75.56 328 ALA A CA 1
ATOM 2477 C C . ALA A 1 328 ? 3.810 -3.814 -20.651 1.00 75.56 328 ALA A C 1
ATOM 2479 O O . ALA A 1 328 ? 3.444 -2.999 -21.503 1.00 75.56 328 ALA A O 1
ATOM 2480 N N . LEU A 1 329 ? 4.653 -3.490 -19.667 1.00 78.62 329 LEU A N 1
ATOM 2481 C CA . LEU A 1 329 ? 5.274 -2.177 -19.506 1.00 78.62 329 LEU A CA 1
ATOM 2482 C C . LEU A 1 329 ? 6.783 -2.328 -19.329 1.00 78.62 329 LEU A C 1
ATOM 2484 O O . LEU A 1 329 ? 7.231 -3.063 -18.452 1.00 78.62 329 LEU A O 1
ATOM 2488 N N . LEU A 1 330 ? 7.540 -1.594 -20.144 1.00 89.88 330 LEU A N 1
ATOM 2489 C CA . LEU A 1 330 ? 8.984 -1.445 -20.012 1.00 89.88 330 LEU A CA 1
ATOM 2490 C C . LEU A 1 330 ? 9.338 0.036 -19.923 1.00 89.88 330 LEU A C 1
ATOM 2492 O O . LEU A 1 330 ? 9.142 0.781 -20.887 1.00 89.88 330 LEU A O 1
ATOM 2496 N N . ASP A 1 331 ? 9.886 0.441 -18.786 1.00 86.31 331 ASP A N 1
ATOM 2497 C CA . ASP A 1 331 ? 10.527 1.734 -18.592 1.00 86.31 331 ASP A CA 1
ATOM 2498 C C . ASP A 1 331 ? 12.014 1.512 -18.298 1.00 86.31 331 ASP A C 1
ATOM 2500 O O . ASP A 1 331 ? 12.385 0.996 -17.249 1.00 86.31 331 ASP A O 1
ATOM 2504 N N . CYS A 1 332 ? 12.857 1.868 -19.260 1.00 95.94 332 CYS A N 1
ATOM 2505 C CA . CYS A 1 332 ? 14.314 1.785 -19.186 1.00 95.94 332 CYS A CA 1
ATOM 2506 C C . CYS A 1 332 ? 14.953 3.144 -19.511 1.00 95.94 332 CYS A C 1
ATOM 2508 O O . CYS A 1 332 ? 16.074 3.197 -20.023 1.00 95.94 332 CYS A O 1
ATOM 2510 N N . GLU A 1 333 ? 14.232 4.248 -19.268 1.00 93.69 333 GLU A N 1
ATOM 2511 C CA . GLU A 1 333 ? 14.721 5.597 -19.571 1.00 93.69 333 GLU A CA 1
ATOM 2512 C C . GLU A 1 333 ? 16.056 5.893 -18.871 1.00 93.69 333 GLU A C 1
ATOM 2514 O O . GLU A 1 333 ? 16.334 5.355 -17.811 1.00 93.69 333 GLU A O 1
ATOM 2519 N N . HIS A 1 334 ? 16.892 6.760 -19.439 1.00 96.31 334 HIS A N 1
ATOM 2520 C CA . HIS A 1 334 ? 18.139 7.226 -18.830 1.00 96.31 334 HIS A CA 1
ATOM 2521 C C . HIS A 1 334 ? 19.064 6.086 -18.363 1.00 96.31 334 HIS A C 1
ATOM 2523 O O . HIS A 1 334 ? 19.371 5.969 -17.180 1.00 96.31 334 HIS A O 1
ATOM 2529 N N . ASN A 1 335 ? 19.502 5.262 -19.315 1.00 97.69 335 ASN A N 1
ATOM 2530 C CA . ASN A 1 335 ? 20.527 4.228 -19.156 1.00 97.69 335 ASN A CA 1
ATOM 2531 C C . ASN A 1 335 ? 21.602 4.396 -20.259 1.00 97.69 335 ASN A C 1
ATOM 2533 O O . ASN A 1 335 ? 21.608 5.382 -21.001 1.00 97.69 335 ASN A O 1
ATOM 2537 N N . ALA A 1 336 ? 22.529 3.445 -20.383 1.00 96.81 336 ALA A N 1
ATOM 2538 C CA . ALA A 1 336 ? 23.588 3.432 -21.395 1.00 96.81 336 ALA A CA 1
ATOM 2539 C C . ALA A 1 336 ? 23.341 2.396 -22.515 1.00 96.81 336 ALA A C 1
ATOM 2541 O O . ALA A 1 336 ? 24.289 1.891 -23.120 1.00 96.81 336 ALA A O 1
ATOM 2542 N N . LEU A 1 337 ? 22.075 2.075 -22.812 1.00 96.69 337 LEU A N 1
ATOM 2543 C CA . LEU A 1 337 ? 21.710 1.034 -23.777 1.00 96.69 337 LEU A CA 1
ATOM 2544 C C . LEU A 1 337 ? 21.987 1.480 -25.220 1.00 96.69 337 LEU A C 1
ATOM 2546 O O . LEU A 1 337 ? 21.400 2.443 -25.712 1.00 96.69 337 LEU A O 1
ATOM 2550 N N . SER A 1 338 ? 22.852 0.744 -25.919 1.00 94.25 338 SER A N 1
ATOM 2551 C CA . SER A 1 338 ? 23.177 0.982 -27.339 1.00 94.25 338 SER A CA 1
ATOM 2552 C C . SER A 1 338 ? 22.192 0.318 -28.305 1.00 94.25 338 SER A C 1
ATOM 2554 O O . SER A 1 338 ? 22.001 0.764 -29.438 1.00 94.25 338 SER A O 1
ATOM 2556 N N . SER A 1 339 ? 21.529 -0.746 -27.854 1.00 93.19 339 SER A N 1
ATOM 2557 C CA . SER A 1 339 ? 20.526 -1.480 -28.618 1.00 93.19 339 SER A CA 1
ATOM 2558 C C . SER A 1 339 ? 19.438 -2.026 -27.695 1.00 93.19 339 SER A C 1
ATOM 2560 O O . SER A 1 339 ? 19.650 -2.204 -26.496 1.00 93.19 339 SER A O 1
ATOM 2562 N N . LEU A 1 340 ? 18.252 -2.255 -28.258 1.00 93.31 340 LEU A N 1
ATOM 2563 C CA . LEU A 1 340 ? 17.107 -2.834 -27.561 1.00 93.31 340 LEU A CA 1
ATOM 2564 C C . LEU A 1 340 ? 16.438 -3.866 -28.467 1.00 93.31 340 LEU A C 1
ATOM 2566 O O . LEU A 1 340 ? 15.789 -3.517 -29.457 1.00 93.31 340 LEU A O 1
ATOM 2570 N N . GLU A 1 341 ? 16.573 -5.142 -28.116 1.00 92.06 341 GLU A N 1
ATOM 2571 C CA . GLU A 1 341 ? 15.931 -6.233 -28.841 1.00 92.06 341 GLU A CA 1
ATOM 2572 C C . GLU A 1 341 ? 14.509 -6.475 -28.324 1.00 92.06 341 GLU A C 1
ATOM 2574 O O . GLU A 1 341 ? 14.285 -6.984 -27.229 1.00 92.06 341 GLU A O 1
ATOM 2579 N N . LEU A 1 342 ? 13.515 -6.120 -29.141 1.00 91.38 342 LEU A N 1
ATOM 2580 C CA . LEU A 1 342 ? 12.097 -6.142 -28.752 1.00 91.38 342 LEU A CA 1
ATOM 2581 C C . LEU A 1 342 ? 11.318 -7.333 -29.334 1.00 91.38 342 LEU A C 1
ATOM 2583 O O . LEU A 1 342 ? 10.102 -7.429 -29.166 1.00 91.38 342 LEU A O 1
ATOM 2587 N N . ALA A 1 343 ? 11.990 -8.244 -30.044 1.00 90.38 343 ALA A N 1
ATOM 2588 C CA . ALA A 1 343 ? 11.343 -9.299 -30.827 1.00 90.38 343 ALA A CA 1
ATOM 2589 C C . ALA A 1 343 ? 10.513 -10.287 -29.982 1.00 90.38 343 ALA A C 1
ATOM 2591 O O . ALA A 1 343 ? 9.516 -10.826 -30.463 1.00 90.38 343 ALA A O 1
ATOM 2592 N N . SER A 1 344 ? 10.900 -10.512 -28.723 1.00 86.44 344 SER A N 1
ATOM 2593 C CA . SER A 1 344 ? 10.220 -11.407 -27.776 1.00 86.44 344 SER A CA 1
ATOM 2594 C C . SER A 1 344 ? 8.981 -10.788 -27.110 1.00 86.44 344 SER A C 1
ATOM 2596 O O . SER A 1 344 ? 8.174 -11.519 -26.530 1.00 86.44 344 SER A O 1
ATOM 2598 N N . LEU A 1 345 ? 8.789 -9.467 -27.200 1.00 87.19 345 LEU A N 1
ATOM 2599 C CA . LEU A 1 345 ? 7.875 -8.703 -26.342 1.00 87.19 345 LEU A CA 1
ATOM 2600 C C . LEU A 1 345 ? 6.501 -8.449 -26.979 1.00 87.19 345 LEU A C 1
ATOM 2602 O O . LEU A 1 345 ? 5.959 -7.349 -26.938 1.00 87.19 345 LEU A O 1
ATOM 2606 N N . SER A 1 346 ? 5.888 -9.479 -27.561 1.00 83.19 346 SER A N 1
ATOM 2607 C CA . SER A 1 346 ? 4.608 -9.351 -28.290 1.00 83.19 346 SER A CA 1
ATOM 2608 C C . SER A 1 346 ? 3.428 -8.786 -27.471 1.00 83.19 346 SER A C 1
ATOM 2610 O O . SER A 1 346 ? 2.447 -8.320 -28.057 1.00 83.19 346 SER A O 1
ATOM 2612 N N . ARG A 1 347 ? 3.513 -8.827 -26.132 1.00 78.31 347 ARG A N 1
ATOM 2613 C CA . ARG A 1 347 ? 2.510 -8.298 -25.190 1.00 78.31 347 ARG A CA 1
ATOM 2614 C C . ARG A 1 347 ? 2.775 -6.859 -24.740 1.00 78.31 347 ARG A C 1
ATOM 2616 O O . ARG A 1 347 ? 1.926 -6.304 -24.043 1.00 78.31 347 ARG A O 1
ATOM 2623 N N . LEU A 1 348 ? 3.890 -6.257 -25.155 1.00 80.06 348 LEU A N 1
ATOM 2624 C CA . LEU A 1 348 ? 4.285 -4.927 -24.709 1.00 80.06 348 LEU A CA 1
ATOM 2625 C C . LEU A 1 348 ? 3.297 -3.868 -25.189 1.00 80.06 348 LEU A C 1
ATOM 2627 O O . LEU A 1 348 ? 2.918 -3.812 -26.363 1.00 80.06 348 LEU A O 1
ATOM 2631 N N . VAL A 1 349 ? 2.909 -3.011 -24.256 1.00 75.19 349 VAL A N 1
ATOM 2632 C CA . VAL A 1 349 ? 1.891 -1.981 -24.447 1.00 75.19 349 VAL A CA 1
ATOM 2633 C C . VAL A 1 349 ? 2.473 -0.586 -24.308 1.00 75.19 349 VAL A C 1
ATOM 2635 O O . VAL A 1 349 ? 2.083 0.338 -25.028 1.00 75.19 349 VAL A O 1
ATOM 2638 N N . GLU A 1 350 ? 3.423 -0.441 -23.395 1.00 78.50 350 GLU A N 1
ATOM 2639 C CA . GLU A 1 350 ? 4.104 0.807 -23.114 1.00 78.50 350 GLU A CA 1
ATOM 2640 C C . GLU A 1 350 ? 5.610 0.571 -23.095 1.00 78.50 350 GLU A C 1
ATOM 2642 O O . GLU A 1 350 ? 6.102 -0.293 -22.372 1.00 78.50 350 GLU A O 1
ATOM 2647 N N . LEU A 1 351 ? 6.317 1.346 -23.916 1.00 87.75 351 LEU A N 1
ATOM 2648 C CA . LEU A 1 351 ? 7.770 1.365 -23.976 1.00 87.75 351 LEU A CA 1
ATOM 2649 C C . LEU A 1 351 ? 8.260 2.783 -23.714 1.00 87.75 351 LEU A C 1
ATOM 2651 O O . LEU A 1 351 ? 7.892 3.715 -24.435 1.00 87.75 351 LEU A O 1
ATOM 2655 N N . ARG A 1 352 ? 9.119 2.934 -22.713 1.00 87.69 352 ARG A N 1
ATOM 2656 C CA . ARG A 1 352 ? 9.874 4.154 -22.460 1.00 87.69 352 ARG A CA 1
ATOM 2657 C C . ARG A 1 352 ? 11.362 3.827 -22.444 1.00 87.69 352 ARG A C 1
ATOM 2659 O O . ARG A 1 352 ? 11.809 2.998 -21.661 1.00 87.69 352 ARG A O 1
ATOM 2666 N N . CYS A 1 353 ? 12.109 4.430 -23.360 1.00 94.19 353 CYS A N 1
ATOM 2667 C CA . CYS A 1 353 ? 13.544 4.194 -23.539 1.00 94.19 353 CYS A CA 1
ATOM 2668 C C . CYS A 1 353 ? 14.325 5.481 -23.836 1.00 94.19 353 CYS A C 1
ATOM 2670 O O . CYS A 1 353 ? 15.457 5.433 -24.315 1.00 94.19 353 CYS A O 1
ATOM 2672 N N . ARG A 1 354 ? 13.726 6.643 -23.559 1.00 93.19 354 ARG A N 1
ATOM 2673 C CA . ARG A 1 354 ? 14.361 7.956 -23.693 1.00 93.19 354 ARG A CA 1
ATOM 2674 C C . ARG A 1 354 ? 15.672 8.034 -22.904 1.00 93.19 354 ARG A C 1
ATOM 2676 O O . ARG A 1 354 ? 15.786 7.405 -21.865 1.00 93.19 354 ARG A O 1
ATOM 2683 N N . GLY A 1 355 ? 16.640 8.828 -23.344 1.00 92.25 355 GLY A N 1
ATOM 2684 C CA . GLY A 1 355 ? 17.897 9.036 -22.634 1.00 92.25 355 GLY A CA 1
ATOM 2685 C C . GLY A 1 355 ? 18.857 7.856 -22.743 1.00 92.25 355 GLY A C 1
ATOM 2686 O O . GLY A 1 355 ? 19.706 7.714 -21.873 1.00 92.25 355 GLY A O 1
ATOM 2687 N N . ASN A 1 356 ? 18.713 7.026 -23.780 1.00 94.88 356 ASN A N 1
ATOM 2688 C CA . ASN A 1 356 ? 19.636 5.944 -24.111 1.00 94.88 356 ASN A CA 1
ATOM 2689 C C . ASN A 1 356 ? 20.270 6.189 -25.488 1.00 94.88 356 ASN A C 1
ATOM 2691 O O . ASN A 1 356 ? 19.572 6.650 -26.396 1.00 94.88 356 ASN A O 1
ATOM 2695 N N . PRO A 1 357 ? 21.546 5.826 -25.696 1.00 94.25 357 PRO A N 1
ATOM 2696 C CA . PRO A 1 357 ? 22.224 5.931 -26.988 1.00 94.25 357 PRO A CA 1
ATOM 2697 C C . PRO A 1 357 ? 21.805 4.822 -27.979 1.00 94.25 357 PRO A C 1
ATOM 2699 O O . PRO A 1 357 ? 22.653 4.219 -28.633 1.00 94.25 357 PRO A O 1
ATOM 2702 N N . VAL A 1 358 ? 20.503 4.542 -28.104 1.00 94.06 358 VAL A N 1
ATOM 2703 C CA . VAL A 1 358 ? 19.986 3.479 -28.979 1.00 94.06 358 VAL A CA 1
ATOM 2704 C C . VAL A 1 358 ? 20.127 3.888 -30.444 1.00 94.06 358 VAL A C 1
ATOM 2706 O O . VAL A 1 358 ? 19.546 4.884 -30.874 1.00 94.06 358 VAL A O 1
ATOM 2709 N N . GLU A 1 359 ? 20.849 3.095 -31.238 1.00 90.94 359 GLU A N 1
ATOM 2710 C CA . GLU A 1 359 ? 21.106 3.414 -32.653 1.00 90.94 359 GLU A CA 1
ATOM 2711 C C . GLU A 1 359 ? 19.863 3.307 -33.544 1.00 90.94 359 GLU A C 1
ATOM 2713 O O . GLU A 1 359 ? 19.791 3.929 -34.603 1.00 90.94 359 GLU A O 1
ATOM 2718 N N . GLY A 1 360 ? 18.867 2.527 -33.130 1.00 90.44 360 GLY A N 1
ATOM 2719 C CA . GLY A 1 360 ? 17.602 2.390 -33.833 1.00 90.44 360 GLY A CA 1
ATOM 2720 C C . GLY A 1 360 ? 16.652 1.426 -33.142 1.00 90.44 360 GLY A C 1
ATOM 2721 O O . GLY A 1 360 ? 17.063 0.557 -32.376 1.00 90.44 360 GLY A O 1
ATOM 2722 N N . LEU A 1 361 ? 15.360 1.584 -33.421 1.00 92.56 361 LEU A N 1
ATOM 2723 C CA . LEU A 1 361 ? 14.305 0.821 -32.763 1.00 92.56 361 LEU A CA 1
ATOM 2724 C C . LEU A 1 361 ? 13.377 0.172 -33.789 1.00 92.56 361 LEU A C 1
ATOM 2726 O O . LEU A 1 361 ? 12.770 0.866 -34.609 1.00 92.56 361 LEU A O 1
ATOM 2730 N N . ASP A 1 362 ? 13.226 -1.151 -33.731 1.00 92.31 362 ASP A N 1
ATOM 2731 C CA . ASP A 1 362 ? 12.247 -1.876 -34.543 1.00 92.31 362 ASP A CA 1
ATOM 2732 C C . ASP A 1 362 ? 10.991 -2.207 -33.735 1.00 92.31 362 ASP A C 1
ATOM 2734 O O . ASP A 1 362 ? 10.989 -3.073 -32.864 1.00 92.31 362 ASP A O 1
ATOM 2738 N N . LEU A 1 363 ? 9.893 -1.525 -34.056 1.00 91.12 363 LEU A N 1
ATOM 2739 C CA . LEU A 1 363 ? 8.598 -1.705 -33.406 1.00 91.12 363 LEU A CA 1
ATOM 2740 C C . LEU A 1 363 ? 7.722 -2.742 -34.104 1.00 91.12 363 LEU A C 1
ATOM 2742 O O . LEU A 1 363 ? 6.675 -3.097 -33.569 1.00 91.12 363 LEU A O 1
ATOM 2746 N N . ARG A 1 364 ? 8.085 -3.236 -35.294 1.00 90.50 364 ARG A N 1
ATOM 2747 C CA . ARG A 1 364 ? 7.264 -4.214 -36.035 1.00 90.50 364 ARG A CA 1
ATOM 2748 C C . ARG A 1 364 ? 6.893 -5.463 -35.213 1.00 90.50 364 ARG A C 1
ATOM 2750 O O . ARG A 1 364 ? 5.764 -5.923 -35.388 1.00 90.50 364 ARG A O 1
ATOM 2757 N N . PRO A 1 365 ? 7.746 -5.982 -34.303 1.00 89.88 365 PRO A N 1
ATOM 2758 C CA . PRO A 1 365 ? 7.391 -7.108 -33.433 1.00 89.88 365 PRO A CA 1
ATOM 2759 C C . PRO A 1 365 ? 6.356 -6.793 -32.340 1.00 89.88 365 PRO A C 1
ATOM 2761 O O . PRO A 1 365 ? 5.901 -7.713 -31.664 1.00 89.88 365 PRO A O 1
ATOM 2764 N N . LEU A 1 366 ? 5.973 -5.522 -32.156 1.00 86.94 366 LEU A N 1
ATOM 2765 C CA . LEU A 1 366 ? 5.120 -5.039 -31.064 1.00 86.94 366 LEU A CA 1
ATOM 2766 C C . LEU A 1 366 ? 3.722 -4.608 -31.556 1.00 86.94 366 LEU A C 1
ATOM 2768 O O . LEU A 1 366 ? 3.432 -3.410 -31.666 1.00 86.94 366 LEU A O 1
ATOM 2772 N N . PRO A 1 367 ? 2.811 -5.548 -31.868 1.00 76.00 367 PRO A N 1
ATOM 2773 C CA . PRO A 1 367 ? 1.495 -5.219 -32.421 1.00 76.00 367 PRO A CA 1
ATOM 2774 C C . PRO A 1 367 ? 0.562 -4.504 -31.425 1.00 76.00 367 PRO A C 1
ATOM 2776 O O . PRO A 1 367 ? -0.393 -3.854 -31.851 1.00 76.00 367 PRO A O 1
ATOM 2779 N N . GLY A 1 368 ? 0.816 -4.635 -30.116 1.00 71.12 368 GLY A N 1
ATOM 2780 C CA . GLY A 1 368 ? 0.035 -4.025 -29.031 1.00 71.12 368 GLY A CA 1
ATOM 2781 C C . GLY A 1 368 ? 0.563 -2.677 -28.529 1.00 71.12 368 GLY A C 1
ATOM 2782 O O . GLY A 1 368 ? -0.033 -2.086 -27.635 1.00 71.12 368 GLY A O 1
ATOM 2783 N N . LEU A 1 369 ? 1.662 -2.153 -29.079 1.00 79.19 369 LEU A N 1
ATOM 2784 C CA . LEU A 1 369 ? 2.275 -0.946 -28.528 1.00 79.19 369 LEU A CA 1
ATOM 2785 C C . LEU A 1 369 ? 1.357 0.278 -28.693 1.00 79.19 369 LEU A C 1
ATOM 2787 O O . LEU A 1 369 ? 1.027 0.690 -29.807 1.00 79.19 369 LEU A O 1
ATOM 2791 N N . CYS A 1 370 ? 0.973 0.873 -27.566 1.00 69.06 370 CYS A N 1
ATOM 2792 C CA . CYS A 1 370 ? 0.071 2.022 -27.483 1.00 69.06 370 CYS A CA 1
ATOM 2793 C C . CYS A 1 370 ? 0.805 3.318 -27.146 1.00 69.06 370 CYS A C 1
ATOM 2795 O O . CYS A 1 370 ? 0.373 4.398 -27.552 1.00 69.06 370 CYS A O 1
ATOM 2797 N N . ARG A 1 371 ? 1.875 3.220 -26.353 1.00 71.62 371 ARG A N 1
ATOM 2798 C CA . ARG A 1 371 ? 2.643 4.369 -25.884 1.00 71.62 371 ARG A CA 1
ATOM 2799 C C . ARG A 1 371 ? 4.128 4.122 -26.086 1.00 71.62 371 ARG A C 1
ATOM 2801 O O . ARG A 1 371 ? 4.642 3.072 -25.714 1.00 71.62 371 ARG A O 1
ATOM 2808 N N . LEU A 1 372 ? 4.786 5.119 -26.664 1.00 84.38 372 LEU A N 1
ATOM 2809 C CA . LEU A 1 372 ? 6.218 5.131 -26.901 1.00 84.38 372 LEU A CA 1
ATOM 2810 C C . LEU A 1 372 ? 6.794 6.453 -26.392 1.00 84.38 372 LEU A C 1
ATOM 2812 O O . LEU A 1 372 ? 6.351 7.518 -26.823 1.00 84.38 372 LEU A O 1
ATOM 2816 N N . SER A 1 373 ? 7.778 6.369 -25.503 1.00 86.88 373 SER A N 1
ATOM 2817 C CA . SER A 1 373 ? 8.678 7.466 -25.143 1.00 86.88 373 SER A CA 1
ATOM 2818 C C . SER A 1 373 ? 10.073 7.098 -25.637 1.00 86.88 373 SER A C 1
ATOM 2820 O O . SER A 1 373 ? 10.660 6.124 -25.172 1.00 86.88 373 SER A O 1
ATOM 2822 N N . VAL A 1 374 ? 10.576 7.833 -26.624 1.00 89.50 374 VAL A N 1
ATOM 2823 C CA . VAL A 1 374 ? 11.904 7.650 -27.222 1.00 89.50 374 VAL A CA 1
ATOM 2824 C C . VAL A 1 374 ? 12.463 9.024 -27.579 1.00 89.50 374 VAL A C 1
ATOM 2826 O O . VAL A 1 374 ? 11.689 9.959 -27.814 1.00 89.50 374 VAL A O 1
ATOM 2829 N N . ASP A 1 375 ? 13.786 9.169 -27.601 1.00 87.81 375 ASP A N 1
ATOM 2830 C CA . ASP A 1 375 ? 14.405 10.416 -28.043 1.00 87.81 375 ASP A CA 1
ATOM 2831 C C . ASP A 1 375 ? 14.093 10.711 -29.520 1.00 87.81 375 ASP A C 1
ATOM 2833 O O . ASP A 1 375 ? 13.991 9.789 -30.334 1.00 87.81 375 ASP A O 1
ATOM 2837 N N . PRO A 1 376 ? 13.930 11.996 -29.885 1.00 83.31 376 PRO A N 1
ATOM 2838 C CA . PRO A 1 376 ? 13.467 12.394 -31.215 1.00 83.31 376 PRO A CA 1
ATOM 2839 C C . PRO A 1 376 ? 14.426 12.006 -32.349 1.00 83.31 376 PRO A C 1
ATOM 2841 O O . PRO A 1 376 ? 13.977 11.865 -33.486 1.00 83.31 376 PRO A O 1
ATOM 2844 N N . ASP A 1 377 ? 15.713 11.828 -32.046 1.00 86.38 377 ASP A N 1
ATOM 2845 C CA . ASP A 1 377 ? 16.762 11.550 -33.031 1.00 86.38 377 ASP A CA 1
ATOM 2846 C C . ASP A 1 377 ? 16.943 10.049 -33.319 1.00 86.38 377 ASP A C 1
ATOM 2848 O O . ASP A 1 377 ? 17.606 9.680 -34.288 1.00 86.38 377 ASP A O 1
ATOM 2852 N N . VAL A 1 378 ? 16.332 9.170 -32.515 1.00 88.38 378 VAL A N 1
ATOM 2853 C CA . VAL A 1 378 ? 16.451 7.716 -32.684 1.00 88.38 378 VAL A CA 1
ATOM 2854 C C . VAL A 1 378 ? 15.621 7.267 -33.893 1.00 88.38 378 VAL A C 1
ATOM 2856 O O . VAL A 1 378 ? 14.407 7.504 -33.940 1.00 88.38 378 VAL A O 1
ATOM 2859 N N . PRO A 1 379 ? 16.213 6.575 -34.883 1.00 89.50 379 PRO A N 1
ATOM 2860 C CA . PRO A 1 379 ? 15.467 6.099 -36.035 1.00 89.50 379 PRO A CA 1
ATOM 2861 C C . PRO A 1 379 ? 14.529 4.952 -35.638 1.00 89.50 379 PRO A C 1
ATOM 2863 O O . PRO A 1 379 ? 14.947 3.869 -35.230 1.00 89.50 379 PRO A O 1
ATOM 2866 N N . VAL A 1 380 ? 13.225 5.183 -35.808 1.00 90.94 380 VAL A N 1
ATOM 2867 C CA . VAL A 1 380 ? 12.175 4.205 -35.498 1.00 90.94 380 VAL A CA 1
ATOM 2868 C C . VAL A 1 380 ? 11.643 3.544 -36.771 1.00 90.94 380 VAL A C 1
ATOM 2870 O O . VAL A 1 380 ? 11.043 4.193 -37.643 1.00 90.94 380 VAL A O 1
ATOM 2873 N N . THR A 1 381 ? 11.785 2.223 -36.845 1.00 91.88 381 THR A N 1
ATOM 2874 C CA . THR A 1 381 ? 11.149 1.363 -37.846 1.00 91.88 381 THR A CA 1
ATOM 2875 C C . THR A 1 381 ? 9.803 0.882 -37.312 1.00 91.88 381 THR A C 1
ATOM 2877 O O . THR A 1 381 ? 9.727 0.149 -36.335 1.00 91.88 381 THR A O 1
ATOM 2880 N N . ALA A 1 382 ? 8.711 1.304 -37.949 1.00 87.88 382 ALA A N 1
ATOM 2881 C CA . ALA A 1 382 ? 7.351 0.986 -37.520 1.00 87.88 382 ALA A CA 1
ATOM 2882 C C . ALA A 1 382 ? 6.417 0.825 -38.722 1.00 87.88 382 ALA A C 1
ATOM 2884 O O . ALA A 1 382 ? 6.611 1.46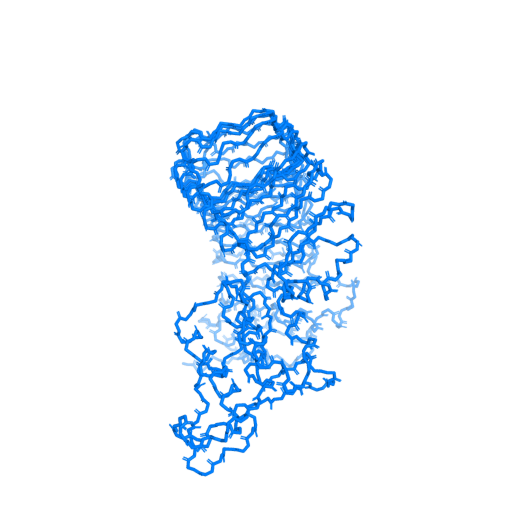5 -39.764 1.00 87.88 382 ALA A O 1
ATOM 2885 N N . THR A 1 383 ? 5.375 0.008 -38.565 1.00 85.62 383 THR A N 1
ATOM 2886 C CA . THR A 1 383 ? 4.316 -0.140 -39.573 1.00 85.62 383 THR A CA 1
ATOM 2887 C C . THR A 1 383 ? 3.521 1.168 -39.742 1.00 85.62 383 THR A C 1
ATOM 2889 O O . THR A 1 383 ? 3.457 1.983 -38.814 1.00 85.62 383 THR A O 1
ATOM 2892 N N . PRO A 1 384 ? 2.850 1.394 -40.891 1.00 78.38 384 PRO A N 1
ATOM 2893 C CA . PRO A 1 384 ? 2.014 2.583 -41.088 1.00 78.38 384 PRO A CA 1
ATOM 2894 C C . PRO A 1 384 ? 0.927 2.756 -40.017 1.00 78.38 384 PRO A C 1
ATOM 2896 O O . PRO A 1 384 ? 0.599 3.882 -39.643 1.00 78.38 384 PRO A O 1
ATOM 2899 N N . ILE A 1 385 ? 0.383 1.647 -39.504 1.00 72.12 385 ILE A N 1
ATOM 2900 C CA . ILE A 1 385 ? -0.626 1.646 -38.438 1.00 72.12 385 ILE A CA 1
ATOM 2901 C C . ILE A 1 385 ? -0.008 2.128 -37.122 1.00 72.12 385 ILE A C 1
ATOM 2903 O O . ILE A 1 385 ? -0.548 3.043 -36.507 1.00 72.12 385 ILE A O 1
ATOM 2907 N N . GLN A 1 386 ? 1.151 1.591 -36.730 1.00 78.19 386 GLN A N 1
ATOM 2908 C CA . GLN A 1 386 ? 1.855 2.015 -35.514 1.00 78.19 386 GLN A CA 1
ATOM 2909 C C . GLN A 1 386 ? 2.249 3.493 -35.565 1.00 78.19 386 GLN A C 1
ATOM 2911 O O . GLN A 1 386 ? 2.020 4.214 -34.598 1.00 78.19 386 GLN A O 1
ATOM 2916 N N . ARG A 1 387 ? 2.746 3.985 -36.711 1.00 76.44 387 ARG A N 1
ATOM 2917 C CA . ARG A 1 387 ? 3.042 5.420 -36.883 1.00 76.44 387 ARG A CA 1
ATOM 2918 C C . ARG A 1 387 ? 1.801 6.278 -36.630 1.00 76.44 387 ARG A C 1
ATOM 2920 O O . ARG A 1 387 ? 1.886 7.271 -35.920 1.00 76.44 387 ARG A O 1
ATOM 2927 N N . ARG A 1 388 ? 0.636 5.880 -37.156 1.00 66.75 388 ARG A N 1
ATOM 2928 C CA . ARG A 1 388 ? -0.634 6.596 -36.931 1.00 66.75 388 ARG A CA 1
ATOM 2929 C C . ARG A 1 388 ? -1.097 6.550 -35.471 1.00 66.75 388 ARG A C 1
ATOM 2931 O O . ARG A 1 388 ? -1.623 7.549 -34.994 1.00 66.75 388 ARG A O 1
ATOM 2938 N N . LEU A 1 389 ? -0.926 5.418 -34.784 1.00 64.19 389 LEU A N 1
ATOM 2939 C CA . LEU A 1 389 ? -1.346 5.243 -33.388 1.00 64.19 389 LEU A CA 1
ATOM 2940 C C . LEU A 1 389 ? -0.467 6.041 -32.415 1.00 64.19 389 LEU A C 1
ATOM 2942 O O . LEU A 1 389 ? -0.990 6.728 -31.542 1.00 64.19 389 LEU A O 1
ATOM 2946 N N . LEU A 1 390 ? 0.853 6.012 -32.610 1.00 67.19 390 LEU A N 1
ATOM 2947 C CA . LEU A 1 390 ? 1.814 6.656 -31.711 1.00 67.19 390 LEU A CA 1
ATOM 2948 C C . LEU A 1 390 ? 1.897 8.181 -31.917 1.00 67.19 390 LEU A C 1
ATOM 2950 O O . LEU A 1 390 ? 2.086 8.914 -30.953 1.00 67.19 390 LEU A O 1
ATOM 2954 N N . LEU A 1 391 ? 1.658 8.692 -33.135 1.00 51.16 391 LEU A N 1
ATOM 2955 C CA . LEU A 1 391 ? 1.604 10.142 -33.409 1.00 51.16 391 LEU A CA 1
ATOM 2956 C C . LEU A 1 391 ? 0.410 10.857 -32.738 1.00 51.16 391 LEU A C 1
ATOM 2958 O O . LEU A 1 391 ? 0.432 12.080 -32.599 1.00 51.16 391 LEU A O 1
ATOM 2962 N N . GLY A 1 392 ? -0.623 10.120 -32.311 1.00 41.31 392 GLY A N 1
ATOM 2963 C CA . GLY A 1 392 ? -1.786 10.662 -31.595 1.00 41.31 392 GLY A CA 1
ATOM 2964 C C . GLY A 1 392 ? -1.593 10.821 -30.081 1.00 41.31 392 GLY A C 1
ATOM 2965 O O . GLY A 1 392 ? -2.390 11.498 -29.434 1.00 41.31 392 GLY A O 1
ATOM 2966 N N . ALA A 1 393 ? -0.540 10.232 -29.509 1.00 40.53 393 ALA A N 1
ATOM 2967 C CA . ALA A 1 393 ? -0.283 10.208 -28.073 1.00 40.53 393 ALA A CA 1
ATOM 2968 C C . ALA A 1 393 ? 0.892 11.134 -27.720 1.00 40.53 393 ALA A C 1
ATOM 2970 O O . ALA A 1 393 ? 1.994 10.672 -27.453 1.00 40.53 393 ALA A O 1
ATOM 2971 N N . ARG A 1 394 ? 0.685 12.460 -27.714 1.00 36.69 394 ARG A N 1
ATOM 2972 C CA . ARG A 1 394 ? 1.688 13.368 -27.127 1.00 36.69 394 ARG A CA 1
ATOM 2973 C C . ARG A 1 394 ? 1.750 13.142 -25.607 1.00 36.69 394 ARG A C 1
ATOM 2975 O O . ARG A 1 394 ? 0.720 13.329 -24.951 1.00 36.69 394 ARG A O 1
ATOM 2982 N N . PRO A 1 395 ? 2.912 12.803 -25.023 1.00 37.72 395 PRO A N 1
ATOM 2983 C CA . PRO A 1 395 ? 3.094 12.901 -23.583 1.00 37.72 395 PRO A CA 1
ATOM 2984 C C . PRO A 1 395 ? 3.102 14.384 -23.184 1.00 37.72 395 PRO A C 1
ATOM 2986 O O . PRO A 1 395 ? 3.732 15.210 -23.846 1.00 37.72 395 PRO A O 1
ATOM 2989 N N . GLN A 1 396 ? 2.377 14.743 -22.121 1.00 30.91 396 GLN A N 1
ATOM 2990 C CA . GLN A 1 396 ? 2.600 16.030 -21.461 1.00 30.91 396 GLN A CA 1
ATOM 2991 C C . GLN A 1 396 ? 3.864 15.926 -20.598 1.00 30.91 396 GLN A C 1
ATOM 2993 O O . GLN A 1 396 ? 4.040 14.907 -19.928 1.00 30.91 396 GLN A O 1
ATOM 2998 N N . PRO A 1 397 ? 4.727 16.951 -20.581 1.00 26.61 397 PRO A N 1
ATOM 2999 C CA . PRO A 1 397 ? 5.873 16.969 -19.689 1.00 26.61 397 PRO A CA 1
ATOM 3000 C C . PRO A 1 397 ? 5.399 17.221 -18.247 1.00 26.61 397 PRO A C 1
ATOM 3002 O O . PRO A 1 397 ? 4.722 18.215 -17.989 1.00 26.61 397 PRO A O 1
ATOM 3005 N N . GLY A 1 398 ? 5.771 16.336 -17.315 1.00 32.03 398 GLY A N 1
ATOM 3006 C CA . GLY A 1 398 ? 5.780 16.644 -15.876 1.00 32.03 398 GLY A CA 1
ATOM 3007 C C . GLY A 1 398 ? 4.605 16.168 -15.009 1.00 32.03 398 GLY A C 1
ATOM 3008 O O . GLY A 1 398 ? 4.293 16.835 -14.029 1.00 32.03 398 GLY A O 1
ATOM 3009 N N . GLY A 1 399 ? 3.960 15.036 -15.305 1.00 26.50 399 GLY A N 1
ATOM 3010 C CA . GLY A 1 399 ? 2.999 14.407 -14.381 1.00 26.50 399 GLY A CA 1
ATOM 3011 C C . GLY A 1 399 ? 3.372 12.953 -14.072 1.00 26.50 399 GLY A C 1
ATOM 3012 O O . GLY A 1 399 ? 3.900 12.291 -14.967 1.00 26.50 399 GLY A O 1
ATOM 3013 N N . PRO A 1 400 ? 3.100 12.437 -12.856 1.00 31.28 400 PRO A N 1
ATOM 3014 C CA . PRO A 1 400 ? 3.391 11.047 -12.514 1.00 31.28 400 PRO A CA 1
ATOM 3015 C C . PRO A 1 400 ? 2.611 10.118 -13.453 1.00 31.28 400 PRO A C 1
ATOM 3017 O O . PRO A 1 400 ? 1.496 10.441 -13.875 1.00 31.28 400 PRO A O 1
ATOM 3020 N N . GLY A 1 401 ? 3.236 8.997 -13.817 1.00 39.50 401 GLY A N 1
ATOM 3021 C CA . GLY A 1 401 ? 2.787 8.052 -14.837 1.00 39.50 401 GLY A CA 1
ATOM 3022 C C . GLY A 1 401 ? 1.273 7.829 -14.873 1.00 39.50 401 GLY A C 1
ATOM 3023 O O . GLY A 1 401 ? 0.681 7.246 -13.972 1.00 39.50 401 GLY A O 1
ATOM 3024 N N . GLY A 1 402 ? 0.621 8.262 -15.954 1.00 44.22 402 GLY A N 1
ATOM 3025 C CA . GLY A 1 402 ? -0.753 7.842 -16.226 1.00 44.22 402 GLY A CA 1
ATOM 3026 C C . GLY A 1 402 ? -0.739 6.395 -16.708 1.00 44.22 402 GLY A C 1
ATOM 3027 O O . GLY A 1 402 ? -0.104 6.125 -17.726 1.00 44.22 402 GLY A O 1
ATOM 3028 N N . SER A 1 403 ? -1.438 5.481 -16.034 1.00 55.03 403 SER A N 1
ATOM 3029 C CA . SER A 1 403 ? -1.484 4.059 -16.403 1.00 55.03 403 SER A CA 1
ATOM 3030 C C . SER A 1 403 ? -1.863 3.844 -17.878 1.00 55.03 403 SER A C 1
ATOM 3032 O O . SER A 1 403 ? -2.562 4.656 -18.503 1.00 55.03 403 SER A O 1
ATOM 3034 N N . CYS A 1 404 ? -1.391 2.747 -18.476 1.00 58.84 404 CYS A N 1
ATOM 3035 C CA . CYS A 1 404 ? -1.709 2.410 -19.864 1.00 58.84 404 CYS A CA 1
ATOM 3036 C C . CYS A 1 404 ? -3.232 2.339 -20.113 1.00 58.84 404 CYS A C 1
ATOM 3038 O O . CYS A 1 404 ? -3.712 2.752 -21.173 1.00 58.84 404 CYS A O 1
ATOM 3040 N N . SER A 1 405 ? -4.010 1.904 -19.117 1.00 66.19 405 SER A N 1
ATOM 3041 C CA . SER A 1 405 ? -5.477 1.911 -19.133 1.00 66.19 405 SER A CA 1
ATOM 3042 C C . SER A 1 405 ? -6.063 3.314 -19.323 1.00 66.19 405 SER A C 1
ATOM 3044 O O . SER A 1 405 ? -6.989 3.490 -20.118 1.00 66.19 405 SER A O 1
ATOM 3046 N N . VAL A 1 406 ? -5.494 4.333 -18.671 1.00 63.09 406 VAL A N 1
ATOM 3047 C CA . VAL A 1 406 ? -5.869 5.746 -18.858 1.00 63.09 406 VAL A CA 1
ATOM 3048 C C . VAL A 1 406 ? -5.465 6.245 -20.248 1.00 63.09 406 VAL A C 1
ATOM 3050 O O . VAL A 1 406 ? -6.203 7.015 -20.863 1.00 63.09 406 VAL A O 1
ATOM 3053 N N . GLY A 1 407 ? -4.332 5.782 -20.785 1.00 58.00 407 GLY A N 1
ATOM 3054 C CA . GLY A 1 407 ? -3.924 6.054 -22.169 1.00 58.00 407 GLY A CA 1
ATOM 3055 C C . GLY A 1 407 ? -4.927 5.513 -23.192 1.00 58.00 407 GLY A C 1
ATOM 3056 O O . GLY A 1 407 ? -5.421 6.263 -24.035 1.00 58.00 407 GLY A O 1
ATOM 3057 N N . LEU A 1 408 ? -5.290 4.234 -23.061 1.00 66.62 408 LEU A N 1
ATOM 3058 C CA . LEU A 1 408 ? -6.309 3.575 -23.882 1.00 66.62 408 LEU A CA 1
ATOM 3059 C C . LEU A 1 408 ? -7.684 4.243 -23.743 1.00 66.62 408 LEU A C 1
ATOM 3061 O O . LEU A 1 408 ? -8.387 4.414 -24.737 1.00 66.62 408 LEU A O 1
ATOM 3065 N N . HIS A 1 409 ? -8.051 4.681 -22.536 1.00 71.06 409 HIS A N 1
ATOM 3066 C CA . HIS A 1 409 ? -9.293 5.413 -22.284 1.00 71.06 409 HIS A CA 1
ATOM 3067 C C . HIS A 1 409 ? -9.339 6.774 -22.986 1.00 71.06 409 HIS A C 1
ATOM 3069 O O . HIS A 1 409 ? -10.340 7.128 -23.611 1.00 71.06 409 HIS A O 1
ATOM 3075 N N . ARG A 1 410 ? -8.244 7.541 -22.935 1.00 61.06 410 ARG A N 1
ATOM 3076 C CA . ARG A 1 410 ? -8.128 8.819 -23.657 1.00 61.06 410 ARG A CA 1
ATOM 3077 C C . ARG A 1 410 ? -8.172 8.620 -25.170 1.00 61.06 410 ARG A C 1
ATOM 3079 O O . ARG A 1 410 ? -8.828 9.388 -25.867 1.00 61.06 410 ARG A O 1
ATOM 3086 N N . LEU A 1 411 ? -7.527 7.569 -25.681 1.00 63.12 411 LEU A N 1
ATOM 3087 C CA . LEU A 1 411 ? -7.616 7.225 -27.098 1.00 63.12 411 LEU A CA 1
ATOM 3088 C C . LEU A 1 411 ? -9.067 6.902 -27.476 1.00 63.12 411 LEU A C 1
ATOM 3090 O O . LEU A 1 411 ? -9.591 7.492 -28.417 1.00 63.12 411 LEU A O 1
ATOM 3094 N N . ALA A 1 412 ? -9.738 6.047 -26.701 1.00 70.00 412 ALA A N 1
ATOM 3095 C CA . ALA A 1 412 ? -11.133 5.676 -26.919 1.00 70.00 412 ALA A CA 1
ATOM 3096 C C . ALA A 1 412 ? -12.084 6.886 -26.925 1.00 70.00 412 ALA A C 1
ATOM 3098 O O . ALA A 1 412 ? -12.937 6.969 -27.803 1.00 70.00 412 ALA A O 1
ATOM 3099 N N . THR A 1 413 ? -11.917 7.845 -26.006 1.00 65.06 413 THR A N 1
ATOM 3100 C CA . THR A 1 413 ? -12.752 9.065 -25.945 1.00 65.06 413 THR A CA 1
ATOM 3101 C C . THR A 1 413 ? -12.500 10.044 -27.096 1.00 65.06 413 THR A C 1
ATOM 3103 O O . THR A 1 413 ? -13.379 10.837 -27.429 1.00 65.06 413 THR A O 1
ATOM 3106 N N . SER A 1 414 ? -11.319 9.997 -27.720 1.00 58.44 414 SER A N 1
ATOM 3107 C CA . SER A 1 414 ? -10.952 10.873 -28.843 1.00 58.44 414 SER A CA 1
ATOM 3108 C C . SER A 1 414 ? -11.419 10.379 -30.219 1.00 58.44 414 SER A C 1
ATOM 3110 O O . SER A 1 414 ? -11.423 11.150 -31.179 1.00 58.44 414 SER A O 1
ATOM 3112 N N . LEU A 1 415 ? -11.808 9.105 -30.338 1.00 63.59 415 LEU A N 1
ATOM 3113 C CA . LEU A 1 415 ? -12.245 8.509 -31.601 1.00 63.59 415 LEU A CA 1
ATOM 3114 C C . LEU A 1 415 ? -13.699 8.909 -31.918 1.00 63.59 415 LEU A C 1
ATOM 3116 O O . LEU A 1 415 ? -14.606 8.647 -31.133 1.00 63.59 415 LEU A O 1
ATOM 3120 N N . GLN A 1 416 ? -13.931 9.509 -33.091 1.00 54.00 416 GLN A N 1
ATOM 3121 C CA . GLN A 1 416 ? -15.267 9.832 -33.617 1.00 54.00 416 GLN A CA 1
ATOM 3122 C C . GLN A 1 416 ? -15.409 9.365 -35.078 1.00 54.00 416 GLN A C 1
ATOM 3124 O O . GLN A 1 416 ? -14.447 9.431 -35.842 1.00 54.00 416 GLN A O 1
ATOM 3129 N N . GLY A 1 417 ? -16.613 8.934 -35.480 1.00 50.31 417 GLY A N 1
ATOM 3130 C CA . GLY A 1 417 ? -16.958 8.589 -36.872 1.00 50.31 417 GLY A CA 1
ATOM 3131 C C . GLY A 1 417 ? -16.863 7.097 -37.245 1.00 50.31 417 GLY A C 1
ATOM 3132 O O . GLY A 1 417 ? -16.524 6.252 -36.423 1.00 50.31 417 GLY A O 1
ATOM 3133 N N . LEU A 1 418 ? -17.187 6.772 -38.505 1.00 43.16 418 LEU A N 1
ATOM 3134 C CA . LEU A 1 418 ? -17.318 5.394 -39.025 1.00 43.16 418 LEU A CA 1
ATOM 3135 C C . LEU A 1 418 ? -15.988 4.611 -39.088 1.00 43.16 418 LEU A C 1
ATOM 3137 O O . LEU A 1 418 ? -15.999 3.393 -38.962 1.00 43.16 418 LEU A O 1
ATOM 3141 N N . GLU A 1 419 ? -14.837 5.285 -39.195 1.00 48.69 419 GLU A N 1
ATOM 3142 C CA . GLU A 1 419 ? -13.506 4.641 -39.173 1.00 48.69 419 GLU A CA 1
ATOM 3143 C C . GLU A 1 419 ? -13.033 4.242 -37.753 1.00 48.69 419 GLU A C 1
ATOM 3145 O O . GLU A 1 419 ? -11.934 3.707 -37.575 1.00 48.69 419 GLU A O 1
ATOM 3150 N N . ALA A 1 420 ? -13.843 4.499 -36.717 1.00 60.06 420 ALA A N 1
ATOM 3151 C CA . ALA A 1 420 ? -13.496 4.220 -35.324 1.00 60.06 420 ALA A CA 1
ATOM 3152 C C . ALA A 1 420 ? -13.707 2.752 -34.910 1.00 60.06 420 ALA A C 1
ATOM 3154 O O . ALA A 1 420 ? -13.048 2.298 -33.976 1.00 60.06 420 ALA A O 1
ATOM 3155 N N . ALA A 1 421 ? -14.578 1.992 -35.583 1.00 64.06 421 ALA A N 1
ATOM 3156 C CA . ALA A 1 421 ? -15.017 0.669 -35.119 1.00 64.06 421 ALA A CA 1
ATOM 3157 C C . ALA A 1 421 ? -13.866 -0.349 -34.997 1.00 64.06 421 ALA A C 1
ATOM 3159 O O . ALA A 1 421 ? -13.709 -0.987 -33.953 1.00 64.06 421 ALA A O 1
ATOM 3160 N N . ALA A 1 422 ? -13.001 -0.440 -36.012 1.00 62.66 422 ALA A N 1
ATOM 3161 C CA . ALA A 1 422 ? -11.823 -1.308 -35.983 1.00 62.66 422 ALA A CA 1
ATOM 3162 C C . ALA A 1 422 ? -10.828 -0.924 -34.868 1.00 62.66 422 ALA A C 1
ATOM 3164 O O . ALA A 1 422 ? -10.266 -1.794 -34.199 1.00 62.66 422 ALA A O 1
ATOM 3165 N N . ARG A 1 423 ? -10.647 0.380 -34.611 1.00 65.81 423 ARG A N 1
ATOM 3166 C CA . ARG A 1 423 ? -9.759 0.884 -33.547 1.00 65.81 423 ARG A CA 1
ATOM 3167 C C . ARG A 1 423 ? -10.333 0.635 -32.158 1.00 65.81 423 ARG A C 1
ATOM 3169 O O . ARG A 1 423 ? -9.610 0.191 -31.275 1.00 65.81 423 ARG A O 1
ATOM 3176 N N . LEU A 1 424 ? -11.632 0.858 -31.972 1.00 76.69 424 LEU A N 1
ATOM 3177 C CA . LEU A 1 424 ? -12.332 0.547 -30.726 1.00 76.69 424 LEU A CA 1
ATOM 3178 C C . LEU A 1 424 ? -12.293 -0.954 -30.431 1.00 76.69 424 LEU A C 1
ATOM 3180 O O . LEU A 1 424 ? -12.092 -1.338 -29.283 1.00 76.69 424 LEU A O 1
ATOM 3184 N N . ARG A 1 425 ? -12.396 -1.808 -31.459 1.00 76.25 425 ARG A N 1
ATOM 3185 C CA . ARG A 1 425 ? -12.249 -3.263 -31.312 1.00 76.25 425 ARG A CA 1
ATOM 3186 C C . ARG A 1 425 ? -10.848 -3.652 -30.865 1.00 76.25 425 ARG A C 1
ATOM 3188 O O . ARG A 1 425 ? -10.721 -4.504 -29.988 1.00 76.25 425 ARG A O 1
ATOM 3195 N N . TRP A 1 426 ? -9.815 -3.009 -31.404 1.00 76.19 426 TRP A N 1
ATOM 3196 C CA . TRP A 1 426 ? -8.443 -3.203 -30.937 1.00 76.19 426 TRP A CA 1
ATOM 3197 C C . TRP A 1 426 ? -8.271 -2.764 -29.475 1.00 76.19 426 TRP A C 1
ATOM 3199 O O . TRP A 1 426 ? -7.780 -3.557 -28.679 1.00 76.19 426 TRP A O 1
ATOM 3209 N N . ILE A 1 427 ? -8.772 -1.580 -29.088 1.00 74.25 427 ILE A N 1
ATOM 3210 C CA . ILE A 1 427 ? -8.732 -1.103 -27.690 1.00 74.25 427 ILE A CA 1
ATOM 3211 C C . ILE A 1 427 ? -9.435 -2.097 -26.762 1.00 74.25 427 ILE A C 1
ATOM 3213 O O . ILE A 1 427 ? -8.868 -2.519 -25.761 1.00 74.25 427 ILE A O 1
ATOM 3217 N N . VAL A 1 428 ? -10.651 -2.518 -27.113 1.00 82.81 428 VAL A N 1
ATOM 3218 C CA . VAL A 1 428 ? -11.441 -3.475 -26.328 1.00 82.81 428 VAL A CA 1
ATOM 3219 C C . VAL A 1 428 ? -10.779 -4.839 -26.246 1.00 82.81 428 VAL A C 1
ATOM 3221 O O . VAL A 1 428 ? -11.020 -5.538 -25.272 1.00 82.81 428 VAL A O 1
ATOM 3224 N N . SER A 1 429 ? -9.986 -5.240 -27.241 1.00 79.62 429 SER A N 1
ATOM 3225 C CA . SER A 1 429 ? -9.256 -6.518 -27.271 1.00 79.62 429 SER A CA 1
ATOM 3226 C C . SER A 1 429 ? -7.874 -6.421 -26.618 1.00 79.62 429 SER A C 1
ATOM 3228 O O . SER A 1 429 ? -7.218 -7.436 -26.404 1.00 79.62 429 SER A O 1
ATOM 3230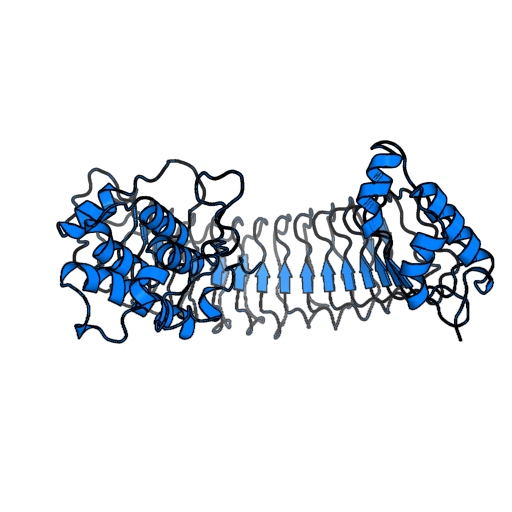 N N . HIS A 1 430 ? -7.454 -5.215 -26.240 1.00 74.00 430 HIS A N 1
ATOM 3231 C CA . HIS A 1 430 ? -6.161 -4.951 -25.634 1.00 74.00 430 HIS A CA 1
ATOM 3232 C C . HIS A 1 430 ? -6.066 -5.567 -24.216 1.00 74.00 430 HIS A C 1
ATOM 3234 O O . HIS A 1 430 ? -7.034 -5.452 -23.450 1.00 74.00 430 HIS A O 1
ATOM 3240 N N . PRO A 1 431 ? -4.946 -6.211 -23.818 1.00 73.19 431 PRO A N 1
ATOM 3241 C CA . PRO A 1 431 ? -4.767 -6.747 -22.461 1.00 73.19 431 PRO A CA 1
ATOM 3242 C C . PRO A 1 431 ? -4.920 -5.681 -21.368 1.00 73.19 431 PRO A C 1
ATOM 3244 O O . PRO A 1 431 ? -5.712 -5.859 -20.451 1.00 73.19 431 PRO A O 1
ATOM 3247 N N . ALA A 1 432 ? -4.274 -4.524 -21.542 1.00 71.38 432 ALA A N 1
ATOM 3248 C CA . ALA A 1 432 ? -4.356 -3.370 -20.637 1.00 71.38 432 ALA A CA 1
ATOM 3249 C C . ALA A 1 432 ? -5.686 -2.576 -20.679 1.00 71.38 432 ALA A C 1
ATOM 3251 O O . ALA A 1 432 ? -5.774 -1.492 -20.097 1.00 71.38 432 ALA A O 1
ATOM 3252 N N . CYS A 1 433 ? -6.718 -3.049 -21.392 1.00 79.75 433 CYS A N 1
ATOM 3253 C CA . CYS A 1 433 ? -8.009 -2.360 -21.417 1.00 79.75 433 CYS A CA 1
ATOM 3254 C C . CYS A 1 433 ? -8.674 -2.418 -20.034 1.00 79.75 433 CYS A C 1
ATOM 3256 O O . CYS A 1 433 ? -8.870 -3.497 -19.473 1.00 79.75 433 CYS A O 1
ATOM 3258 N N . ASP A 1 434 ? -9.075 -1.257 -19.516 1.00 86.19 434 ASP A N 1
ATOM 3259 C CA . ASP A 1 434 ? -9.869 -1.153 -18.289 1.00 86.19 434 ASP A CA 1
ATOM 3260 C C . ASP A 1 434 ? -11.336 -1.508 -18.548 1.00 86.19 434 ASP A C 1
ATOM 3262 O O . ASP A 1 434 ? -11.884 -1.197 -19.614 1.00 86.19 434 ASP A O 1
ATOM 3266 N N . LEU A 1 435 ? -11.996 -2.099 -17.551 1.00 87.38 435 LEU A N 1
ATOM 3267 C CA . LEU A 1 435 ? -13.429 -2.383 -17.606 1.00 87.38 435 LEU A CA 1
ATOM 3268 C C . LEU A 1 435 ? -14.261 -1.109 -17.826 1.00 87.38 435 LEU A C 1
ATOM 3270 O O . LEU A 1 435 ? -15.200 -1.125 -18.621 1.00 87.38 435 LEU A O 1
ATOM 3274 N N . GLY A 1 436 ? -13.917 -0.003 -17.161 1.00 85.81 436 GLY A N 1
ATOM 3275 C CA . GLY A 1 436 ? -14.606 1.276 -17.316 1.00 85.81 436 GLY A CA 1
ATOM 3276 C C . GLY A 1 436 ? -14.535 1.802 -18.747 1.00 85.81 436 GLY A C 1
ATOM 3277 O O . GLY A 1 436 ? -15.541 2.245 -19.298 1.00 85.81 436 GLY A O 1
ATOM 3278 N N . THR A 1 437 ? -13.376 1.659 -19.396 1.00 85.88 437 THR A N 1
ATOM 3279 C CA . THR A 1 437 ? -13.192 2.001 -20.815 1.00 85.88 437 THR A CA 1
ATOM 3280 C C . THR A 1 437 ? -14.037 1.121 -21.725 1.00 85.88 437 THR A C 1
ATOM 3282 O O . THR A 1 437 ? -14.712 1.637 -22.612 1.00 85.88 437 THR A O 1
ATOM 3285 N N . ALA A 1 438 ? -14.047 -0.194 -21.504 1.00 88.44 438 ALA A N 1
ATOM 3286 C CA . ALA A 1 438 ? -14.843 -1.111 -22.314 1.00 88.44 438 ALA A CA 1
ATOM 3287 C C . ALA A 1 438 ? -16.352 -0.833 -22.190 1.00 88.44 438 ALA A C 1
ATOM 3289 O O . ALA A 1 438 ? -17.061 -0.827 -23.198 1.00 88.44 438 ALA A O 1
ATOM 3290 N N . LEU A 1 439 ? -16.841 -0.539 -20.979 1.00 88.56 439 LEU A N 1
ATOM 3291 C CA . LEU A 1 439 ? -18.236 -0.151 -20.756 1.00 88.56 439 LEU A CA 1
ATOM 3292 C C . LEU A 1 439 ? -18.566 1.180 -21.438 1.00 88.56 439 LEU A C 1
ATOM 3294 O O . LEU A 1 439 ? -19.585 1.269 -22.121 1.00 88.56 439 LEU A O 1
ATOM 3298 N N . MET A 1 440 ? -17.695 2.184 -21.332 1.00 87.31 440 MET A N 1
ATOM 3299 C CA . MET A 1 440 ? -17.867 3.452 -22.041 1.00 87.31 440 MET A CA 1
ATOM 3300 C C . MET A 1 440 ? -17.994 3.241 -23.555 1.00 87.31 440 MET A C 1
ATOM 3302 O O . MET A 1 440 ? -18.934 3.747 -24.168 1.00 87.31 440 MET A O 1
ATOM 3306 N N . ILE A 1 441 ? -17.097 2.455 -24.162 1.00 87.00 441 ILE A N 1
ATOM 3307 C CA . ILE A 1 441 ? -17.142 2.136 -25.598 1.00 87.00 441 ILE A CA 1
ATOM 3308 C C . ILE A 1 441 ? -18.456 1.432 -25.952 1.00 87.00 441 ILE A C 1
ATOM 3310 O O . ILE A 1 441 ? -19.102 1.796 -26.933 1.00 87.00 441 ILE A O 1
ATOM 3314 N N . TYR A 1 442 ? -18.883 0.460 -25.143 1.00 89.31 442 TYR A N 1
ATOM 3315 C CA . TYR A 1 442 ? -20.134 -0.262 -25.366 1.00 89.31 442 TYR A CA 1
ATOM 3316 C C . TYR A 1 442 ? -21.341 0.677 -25.397 1.00 89.31 442 TYR A C 1
ATOM 3318 O O . TYR A 1 442 ? -22.121 0.638 -26.344 1.00 89.31 442 TYR A O 1
ATOM 3326 N N . TRP A 1 443 ? -21.490 1.538 -24.389 1.00 86.38 443 TRP A N 1
ATOM 3327 C CA . TRP A 1 443 ? -22.670 2.394 -24.245 1.00 86.38 443 TRP A CA 1
ATOM 3328 C C . TRP A 1 443 ? -22.694 3.565 -25.234 1.00 86.38 443 TRP A C 1
ATOM 3330 O O . TRP A 1 443 ? -23.763 3.916 -25.734 1.00 86.38 443 TRP A O 1
ATOM 3340 N N . THR A 1 444 ? -21.528 4.099 -25.606 1.00 80.69 444 THR A N 1
ATOM 3341 C CA . THR A 1 444 ? -21.407 5.162 -26.621 1.00 80.69 444 THR A CA 1
ATOM 3342 C C . THR A 1 444 ? -21.662 4.677 -28.054 1.00 80.69 444 THR A C 1
ATOM 3344 O O . THR A 1 444 ? -21.988 5.488 -28.917 1.00 80.69 444 THR A O 1
ATOM 3347 N N . ASN A 1 445 ? -21.604 3.363 -28.314 1.00 82.62 445 ASN A N 1
ATOM 3348 C CA . ASN A 1 445 ? -21.845 2.759 -29.635 1.00 82.62 445 ASN A CA 1
ATOM 3349 C C . ASN A 1 445 ? -23.279 2.215 -29.812 1.00 82.62 445 ASN A C 1
ATOM 3351 O O . ASN A 1 445 ? -23.517 1.285 -30.582 1.00 82.62 445 ASN A O 1
ATOM 3355 N N . ALA A 1 446 ? -24.248 2.824 -29.120 1.00 82.44 446 ALA A N 1
ATOM 3356 C CA . ALA A 1 446 ? -25.688 2.614 -29.300 1.00 82.44 446 ALA A CA 1
ATOM 3357 C C . ALA A 1 446 ? -26.131 1.130 -29.293 1.00 82.44 446 ALA A C 1
ATOM 3359 O O . ALA A 1 446 ? -26.752 0.657 -30.250 1.00 82.44 446 ALA A O 1
ATOM 3360 N N . PRO A 1 447 ? -25.899 0.381 -28.199 1.00 85.56 447 PRO A N 1
ATOM 3361 C CA . PRO A 1 447 ? -26.192 -1.052 -28.152 1.00 85.56 447 PRO A CA 1
ATOM 3362 C C . PRO A 1 447 ? -27.678 -1.359 -28.387 1.00 85.56 447 PRO A C 1
ATOM 3364 O O . PRO A 1 447 ? -28.010 -2.347 -29.039 1.00 85.56 447 PRO A O 1
ATOM 3367 N N . HIS A 1 448 ? -28.579 -0.465 -27.960 1.00 84.69 448 HIS A N 1
ATOM 3368 C CA . HIS A 1 448 ? -30.028 -0.558 -28.196 1.00 84.69 448 HIS A CA 1
ATOM 3369 C C . HIS A 1 448 ? -30.409 -0.675 -29.675 1.00 84.69 448 HIS A C 1
ATOM 3371 O O . HIS A 1 448 ? -31.395 -1.333 -29.997 1.00 84.69 448 HIS A O 1
ATOM 3377 N N . TYR A 1 449 ? -29.624 -0.077 -30.576 1.00 83.25 449 TYR A N 1
ATOM 3378 C CA . TYR A 1 449 ? -29.846 -0.179 -32.016 1.00 83.25 449 TYR A CA 1
ATOM 3379 C C . TYR A 1 449 ? -29.619 -1.615 -32.507 1.00 83.25 449 TYR A C 1
ATOM 3381 O O . TYR A 1 449 ? -30.426 -2.140 -33.271 1.00 83.25 449 TYR A O 1
ATOM 3389 N N . TYR A 1 450 ? -28.537 -2.251 -32.058 1.00 84.12 450 TYR A N 1
ATOM 3390 C CA . TYR A 1 450 ? -28.079 -3.553 -32.550 1.00 84.12 450 TYR A CA 1
ATOM 3391 C C . TYR A 1 450 ? -28.786 -4.744 -31.900 1.00 84.12 450 TYR A C 1
ATOM 3393 O O . TYR A 1 450 ? -28.758 -5.847 -32.439 1.00 84.12 450 TYR A O 1
ATOM 3401 N N . LEU A 1 451 ? -29.458 -4.521 -30.771 1.00 83.38 451 LEU A N 1
ATOM 3402 C CA . LEU A 1 451 ? -30.229 -5.539 -30.055 1.00 83.38 451 LEU A CA 1
ATOM 3403 C C . LEU A 1 451 ? -31.480 -6.034 -30.801 1.00 83.38 451 LEU A C 1
ATOM 3405 O O . LEU A 1 451 ? -32.064 -7.042 -30.402 1.00 83.38 451 LEU A O 1
ATOM 3409 N N . ARG A 1 452 ? -31.882 -5.351 -31.882 1.00 82.19 452 ARG A N 1
ATOM 3410 C CA . ARG A 1 452 ? -32.972 -5.788 -32.768 1.00 82.19 452 ARG A CA 1
ATOM 3411 C C . ARG A 1 452 ? -32.596 -6.993 -33.639 1.00 82.19 452 ARG A C 1
ATOM 3413 O O . ARG A 1 452 ? -33.489 -7.697 -34.090 1.00 82.19 452 ARG A O 1
ATOM 3420 N N . TYR A 1 453 ? -31.303 -7.178 -33.913 1.00 83.12 453 TYR A N 1
ATOM 3421 C CA . TYR A 1 453 ? -30.814 -8.207 -34.826 1.00 83.12 453 TYR A CA 1
ATOM 3422 C C . TYR A 1 453 ? -30.523 -9.489 -34.052 1.00 83.12 453 TYR A C 1
ATOM 3424 O O . TYR A 1 453 ? -29.820 -9.461 -33.036 1.00 83.12 453 TYR A O 1
ATOM 3432 N N . SER A 1 454 ? -31.045 -10.612 -34.539 1.00 78.62 454 SER A N 1
ATOM 3433 C CA . SER A 1 454 ? -30.866 -11.919 -33.895 1.00 78.62 454 SER A CA 1
ATOM 3434 C C . SER A 1 454 ? -29.603 -12.631 -34.377 1.00 78.62 454 SER A C 1
ATOM 3436 O O . SER A 1 454 ? -29.039 -13.454 -33.654 1.00 78.62 454 SER A O 1
ATOM 3438 N N . SER A 1 455 ? -29.126 -12.300 -35.580 1.00 81.75 455 SER A N 1
ATOM 3439 C CA . SER A 1 455 ? -27.975 -12.949 -36.203 1.00 81.75 455 SER A CA 1
ATOM 3440 C C . SER A 1 455 ? -27.127 -11.985 -37.036 1.00 81.75 455 SER A C 1
ATOM 3442 O O . SER A 1 455 ? -27.610 -10.974 -37.543 1.00 81.75 455 SER A O 1
ATOM 3444 N N . ARG A 1 456 ? -25.846 -12.338 -37.230 1.00 84.62 456 ARG A N 1
ATOM 3445 C CA . ARG A 1 456 ? -24.899 -11.576 -38.065 1.00 84.62 456 ARG A CA 1
ATOM 3446 C C . ARG A 1 456 ? -25.382 -11.402 -39.519 1.00 84.62 456 ARG A C 1
ATOM 3448 O O . ARG A 1 456 ? -24.963 -10.466 -40.188 1.00 84.62 456 ARG A O 1
ATOM 3455 N N . ALA A 1 457 ? -26.240 -12.303 -40.007 1.00 82.88 457 ALA A N 1
ATOM 3456 C CA . ALA A 1 457 ? -26.733 -12.328 -41.387 1.00 82.88 457 ALA A CA 1
ATOM 3457 C C . ALA A 1 457 ? -27.818 -11.275 -41.686 1.00 82.88 457 ALA A C 1
ATOM 3459 O O . ALA A 1 457 ? -28.073 -10.986 -42.850 1.00 82.88 457 ALA A O 1
ATOM 3460 N N . GLU A 1 458 ? -28.446 -10.704 -40.654 1.00 84.44 458 GLU A N 1
ATOM 3461 C CA . GLU A 1 458 ? -29.499 -9.683 -40.788 1.00 84.44 458 GLU A CA 1
ATOM 3462 C C . GLU A 1 458 ? -28.943 -8.256 -40.930 1.00 84.44 458 GLU A C 1
ATOM 3464 O O . GLU A 1 458 ? -29.702 -7.322 -41.179 1.00 84.44 458 GLU A O 1
ATOM 3469 N N . LEU A 1 459 ? -27.631 -8.080 -40.749 1.00 85.38 459 LEU A N 1
ATOM 3470 C CA . LEU A 1 459 ? -26.970 -6.777 -40.732 1.00 85.38 459 LEU A CA 1
ATOM 3471 C C . LEU A 1 459 ? -26.518 -6.356 -42.128 1.00 85.38 459 LEU A C 1
ATOM 3473 O O . LEU A 1 459 ? -25.981 -7.159 -42.897 1.00 85.38 459 LEU A O 1
ATOM 3477 N N . ALA A 1 460 ? -26.646 -5.064 -42.427 1.00 85.06 460 ALA A N 1
ATOM 3478 C CA . ALA A 1 460 ? -26.001 -4.502 -43.602 1.00 85.06 460 ALA A CA 1
ATOM 3479 C C . ALA A 1 460 ? -24.464 -4.555 -43.442 1.00 85.06 460 ALA A C 1
ATOM 3481 O O . ALA A 1 460 ? -23.962 -4.461 -42.320 1.00 85.06 460 ALA A O 1
ATOM 3482 N N . PRO A 1 461 ? -23.677 -4.644 -44.534 1.00 79.44 461 PRO A N 1
ATOM 3483 C CA . PRO A 1 461 ? -22.220 -4.806 -44.454 1.00 79.44 461 PRO A CA 1
ATOM 3484 C C . PRO A 1 461 ? -21.493 -3.772 -43.579 1.00 79.44 461 PRO A C 1
ATOM 3486 O O . PRO A 1 461 ? -20.519 -4.110 -42.914 1.00 79.44 461 PRO A O 1
ATOM 3489 N N . TYR A 1 462 ? -21.984 -2.530 -43.533 1.00 74.81 462 TYR A N 1
ATOM 3490 C CA . TYR A 1 462 ? -21.407 -1.447 -42.727 1.00 74.81 462 TYR A CA 1
ATOM 3491 C C . TYR A 1 462 ? -21.770 -1.517 -41.230 1.00 74.81 462 TYR A C 1
ATOM 3493 O O . TYR A 1 462 ? -21.151 -0.840 -40.416 1.00 74.81 462 TYR A O 1
ATOM 3501 N N . GLU A 1 463 ? -22.764 -2.321 -40.849 1.00 79.81 463 GLU A N 1
ATOM 3502 C CA . GLU A 1 463 ? -23.228 -2.488 -39.462 1.00 79.81 463 GLU A CA 1
ATOM 3503 C C . GLU A 1 463 ? -22.503 -3.629 -38.735 1.00 79.81 463 GLU A C 1
ATOM 3505 O O . GLU A 1 463 ? -22.472 -3.673 -37.503 1.00 79.81 463 GLU A O 1
ATOM 3510 N N . VAL A 1 464 ? -21.904 -4.550 -39.494 1.00 82.62 464 VAL A N 1
ATOM 3511 C CA . VAL A 1 464 ? -21.270 -5.769 -38.978 1.00 82.62 464 VAL A CA 1
ATOM 3512 C C . VAL A 1 464 ? -20.131 -5.450 -38.008 1.00 82.62 464 VAL A C 1
ATOM 3514 O O . VAL A 1 464 ? -20.035 -6.061 -36.944 1.00 82.62 464 VAL A O 1
ATOM 3517 N N . GLU A 1 465 ? -19.284 -4.468 -38.329 1.00 80.12 465 GLU A N 1
ATOM 3518 C CA . GLU A 1 465 ? -18.132 -4.145 -37.483 1.00 80.12 465 GLU A CA 1
ATOM 3519 C C . GLU A 1 465 ? -18.534 -3.592 -36.110 1.00 80.12 465 GLU A C 1
ATOM 3521 O O . GLU A 1 465 ? -17.966 -3.975 -35.082 1.00 80.12 465 GLU A O 1
ATOM 3526 N N . ALA A 1 466 ? -19.535 -2.717 -36.073 1.00 81.31 466 ALA A N 1
ATOM 3527 C CA . ALA A 1 466 ? -20.073 -2.205 -34.821 1.00 81.31 466 ALA A CA 1
ATOM 3528 C C . ALA A 1 466 ? -20.777 -3.319 -34.029 1.00 81.31 466 ALA A C 1
ATOM 3530 O O . ALA A 1 466 ? -20.616 -3.409 -32.811 1.00 81.31 466 ALA A O 1
ATOM 3531 N N . TRP A 1 467 ? -21.484 -4.222 -34.715 1.00 85.25 467 TRP A N 1
ATOM 3532 C CA . TRP A 1 467 ? -22.140 -5.354 -34.070 1.00 85.25 467 TRP A CA 1
ATOM 3533 C C . TRP A 1 467 ? -21.139 -6.321 -33.418 1.00 85.25 467 TRP A C 1
ATOM 3535 O O . TRP A 1 467 ? -21.297 -6.611 -32.228 1.00 85.25 467 TRP A O 1
ATOM 3545 N N . ASP A 1 468 ? -20.075 -6.775 -34.107 1.00 85.81 468 ASP A N 1
ATOM 3546 C CA . ASP A 1 468 ? -19.125 -7.691 -33.444 1.00 85.81 468 ASP A CA 1
ATOM 3547 C C . ASP A 1 468 ? -18.277 -6.993 -32.363 1.00 85.81 468 ASP A C 1
ATOM 3549 O O . ASP A 1 468 ? -17.857 -7.651 -31.409 1.00 85.81 468 ASP A O 1
ATOM 3553 N N . LEU A 1 469 ? -18.052 -5.673 -32.453 1.00 87.12 469 LEU A N 1
ATOM 3554 C CA . LEU A 1 469 ? -17.421 -4.905 -31.370 1.00 87.12 469 LEU A CA 1
ATOM 3555 C C . LEU A 1 469 ? -18.229 -5.050 -30.074 1.00 87.12 469 LEU A C 1
ATOM 3557 O O . LEU A 1 469 ? -17.679 -5.434 -29.042 1.00 87.12 469 LEU A O 1
ATOM 3561 N N . LEU A 1 470 ? -19.539 -4.797 -30.132 1.00 89.12 470 LEU A N 1
ATOM 3562 C CA . LEU A 1 470 ? -20.418 -4.893 -28.966 1.00 89.12 470 LEU A CA 1
ATOM 3563 C C . LEU A 1 470 ? -20.464 -6.318 -28.398 1.00 89.12 470 LEU A C 1
ATOM 3565 O O . LEU A 1 470 ? -20.414 -6.491 -27.180 1.00 89.12 470 LEU A O 1
ATOM 3569 N N . ARG A 1 471 ? -20.502 -7.339 -29.267 1.00 88.56 471 ARG A N 1
ATOM 3570 C CA . ARG A 1 471 ? -20.458 -8.757 -28.861 1.00 88.56 471 ARG A CA 1
ATOM 3571 C C . ARG A 1 471 ? -19.154 -9.098 -28.134 1.00 88.56 471 ARG A C 1
ATOM 3573 O O . ARG A 1 471 ? -19.200 -9.682 -27.056 1.00 88.56 471 ARG A O 1
ATOM 3580 N N . THR A 1 472 ? -18.020 -8.640 -28.665 1.00 87.75 472 THR A N 1
ATOM 3581 C CA . THR A 1 472 ? -16.691 -8.838 -28.060 1.00 87.75 472 THR A CA 1
ATOM 3582 C C . THR A 1 472 ? -16.621 -8.250 -26.648 1.00 87.75 472 THR A C 1
ATOM 3584 O O . THR A 1 472 ? -16.089 -8.887 -25.737 1.00 87.75 472 THR A O 1
ATOM 3587 N N . ILE A 1 473 ? -17.189 -7.054 -26.439 1.00 90.38 473 ILE A N 1
ATOM 3588 C CA . ILE A 1 473 ? -17.238 -6.435 -25.108 1.00 90.38 473 ILE A CA 1
ATOM 3589 C C . ILE A 1 473 ? -18.090 -7.280 -24.158 1.00 90.38 473 ILE A C 1
ATOM 3591 O O . ILE A 1 473 ? -17.637 -7.598 -23.061 1.00 90.38 473 ILE A O 1
ATOM 3595 N N . GLU A 1 474 ? -19.305 -7.668 -24.564 1.00 90.38 474 GLU A N 1
ATOM 3596 C CA . GLU A 1 474 ? -20.180 -8.487 -23.717 1.00 90.38 474 GLU A CA 1
ATOM 3597 C C . GLU A 1 474 ? -19.509 -9.798 -23.284 1.00 90.38 474 GLU A C 1
ATOM 3599 O O . GLU A 1 474 ? -19.637 -10.200 -22.125 1.00 90.38 474 GLU A O 1
ATOM 3604 N N . ASP A 1 475 ? -18.789 -10.453 -24.197 1.00 88.62 475 ASP A N 1
ATOM 3605 C CA . ASP A 1 475 ? -18.110 -11.718 -23.931 1.00 88.62 475 ASP A CA 1
ATOM 3606 C C . ASP A 1 475 ? -16.916 -11.537 -22.981 1.00 88.62 475 ASP A C 1
ATOM 3608 O O . ASP A 1 475 ? -16.806 -12.281 -22.002 1.00 88.62 475 ASP A O 1
ATOM 3612 N N . ARG A 1 476 ? -16.076 -10.505 -23.174 1.00 89.06 476 ARG A N 1
ATOM 3613 C CA . ARG A 1 476 ? -14.973 -10.197 -22.239 1.00 89.06 476 ARG A CA 1
ATOM 3614 C C . ARG A 1 476 ? -15.476 -9.792 -20.855 1.00 89.06 476 ARG A C 1
ATOM 3616 O O . ARG A 1 476 ? -14.890 -10.217 -19.859 1.00 89.06 476 ARG A O 1
ATOM 3623 N N . VAL A 1 477 ? -16.555 -9.005 -20.767 1.00 88.31 477 VAL A N 1
ATOM 3624 C CA . VAL A 1 477 ? -17.149 -8.615 -19.473 1.00 88.31 477 VAL A CA 1
ATOM 3625 C C . VAL A 1 477 ? -17.690 -9.849 -18.753 1.00 88.31 477 VAL A C 1
ATOM 3627 O O . VAL A 1 477 ? -17.451 -10.008 -17.557 1.00 88.31 477 VAL A O 1
ATOM 3630 N N . ARG A 1 478 ? -18.362 -10.757 -19.474 1.00 87.69 478 ARG A N 1
ATOM 3631 C CA . ARG A 1 478 ? -18.862 -12.021 -18.913 1.00 87.69 478 ARG A CA 1
ATOM 3632 C C . ARG A 1 478 ? -17.731 -12.912 -18.396 1.00 87.69 478 ARG A C 1
ATOM 3634 O O . ARG A 1 478 ? -17.893 -13.528 -17.349 1.00 87.69 478 ARG A O 1
ATOM 3641 N N . ALA A 1 479 ? -16.603 -12.952 -19.102 1.00 84.94 479 ALA A N 1
ATOM 3642 C CA . ALA A 1 479 ? -15.420 -13.721 -18.719 1.00 84.94 479 ALA A CA 1
ATOM 3643 C C . ALA A 1 479 ? -14.548 -13.045 -17.639 1.00 84.94 479 ALA A C 1
ATOM 3645 O O . ALA A 1 479 ? -13.514 -13.595 -17.278 1.00 84.94 479 ALA A O 1
ATOM 3646 N N . ALA A 1 480 ? -14.929 -11.858 -17.146 1.00 77.31 480 ALA A N 1
ATOM 3647 C CA . ALA A 1 480 ? -14.122 -11.035 -16.236 1.00 77.31 480 ALA A CA 1
ATOM 3648 C C . ALA A 1 480 ? -12.699 -10.724 -16.755 1.00 77.31 480 ALA A C 1
ATOM 3650 O O . ALA A 1 480 ? -11.785 -10.484 -15.974 1.00 77.31 480 ALA A O 1
ATOM 3651 N N . GLY A 1 481 ? -12.504 -10.693 -18.075 1.00 69.50 481 GLY A N 1
ATOM 3652 C CA . GLY A 1 481 ? -11.180 -10.670 -18.699 1.00 69.50 481 GLY A CA 1
ATOM 3653 C C . GLY A 1 481 ? -10.566 -9.282 -18.891 1.00 69.50 481 GLY A C 1
ATOM 3654 O O . GLY A 1 481 ? -10.020 -9.049 -19.966 1.00 69.50 481 GLY A O 1
ATOM 3655 N N . PHE A 1 482 ? -10.680 -8.351 -17.937 1.00 79.25 482 PHE A N 1
ATOM 3656 C CA . PHE A 1 482 ? -10.068 -7.008 -18.018 1.00 79.25 482 PHE A CA 1
ATOM 3657 C C . PHE A 1 482 ? -9.020 -6.806 -16.920 1.00 79.25 482 PHE A C 1
ATOM 3659 O O . PHE A 1 482 ? -9.265 -7.181 -15.776 1.00 79.25 482 PHE A O 1
ATOM 3666 N N . ALA A 1 483 ? -7.884 -6.192 -17.271 1.00 63.47 483 ALA A N 1
ATOM 3667 C CA . ALA A 1 483 ? -6.715 -6.066 -16.394 1.00 63.47 483 ALA A CA 1
ATOM 3668 C C . ALA A 1 483 ? -6.916 -5.096 -15.218 1.00 63.47 483 ALA A C 1
ATOM 3670 O O . ALA A 1 483 ? -6.296 -5.259 -14.173 1.00 63.47 483 ALA A O 1
ATOM 3671 N N . SER A 1 484 ? -7.783 -4.088 -15.364 1.00 71.25 484 SER A N 1
ATOM 3672 C CA . SER A 1 484 ? -8.015 -3.081 -14.324 1.00 71.25 484 SER A CA 1
ATOM 3673 C C . SER A 1 484 ? -9.470 -2.596 -14.267 1.00 71.25 484 SER A C 1
ATOM 3675 O O . SER A 1 484 ? -10.255 -2.771 -15.207 1.00 71.25 484 SER A O 1
ATOM 3677 N N . ARG A 1 485 ? -9.829 -1.988 -13.128 1.00 84.06 485 ARG A N 1
ATOM 3678 C CA . ARG A 1 485 ? -11.110 -1.294 -12.877 1.00 84.06 485 ARG A CA 1
ATOM 3679 C C . ARG A 1 485 ? -10.903 0.131 -12.361 1.00 84.06 485 ARG A C 1
ATOM 3681 O O . ARG A 1 485 ? -11.728 0.658 -11.626 1.00 84.06 485 ARG A O 1
ATOM 3688 N N . GLN A 1 486 ? -9.773 0.735 -12.697 1.00 76.69 486 GLN A N 1
ATOM 3689 C CA . GLN A 1 486 ? -9.350 2.036 -12.182 1.00 76.69 486 GLN A CA 1
ATOM 3690 C C . GLN A 1 486 ? -10.217 3.180 -12.717 1.00 76.69 486 GLN A C 1
ATOM 3692 O O . GLN A 1 486 ? -10.278 4.243 -12.103 1.00 76.69 486 GLN A O 1
ATOM 3697 N N . ILE A 1 487 ? -10.893 2.980 -13.852 1.00 76.69 487 ILE A N 1
ATOM 3698 C CA . ILE A 1 487 ? -11.659 4.035 -14.508 1.00 76.69 487 ILE A CA 1
ATOM 3699 C C . ILE A 1 487 ? -13.137 3.902 -14.120 1.00 76.69 487 ILE A C 1
ATOM 3701 O O . ILE A 1 487 ? -13.784 2.908 -14.467 1.00 76.69 487 ILE A O 1
ATOM 3705 N N . PRO A 1 488 ? -13.706 4.888 -13.399 1.00 80.50 488 PRO A N 1
ATOM 3706 C CA . PRO A 1 488 ? -15.111 4.853 -13.032 1.00 80.50 488 PRO A CA 1
ATOM 3707 C C . PRO A 1 488 ? -15.980 5.062 -14.271 1.00 80.50 488 PRO A C 1
ATOM 3709 O O . PRO A 1 488 ? -15.792 6.021 -15.021 1.00 80.50 488 PRO A O 1
ATOM 3712 N N . PHE A 1 489 ? -16.973 4.198 -14.454 1.00 85.12 489 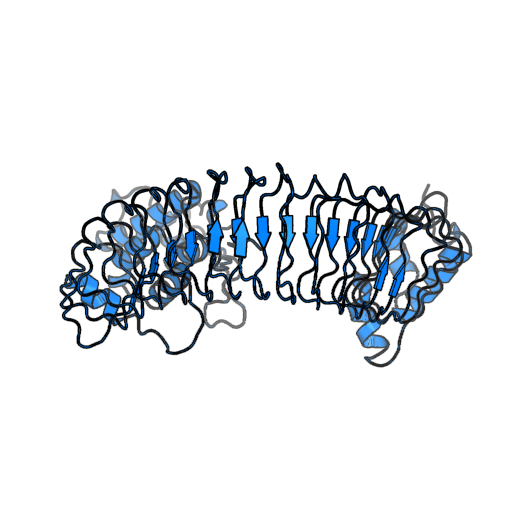PHE A N 1
ATOM 3713 C CA . PHE A 1 489 ? -17.997 4.373 -15.479 1.00 85.12 489 PHE A CA 1
ATOM 3714 C C . PHE A 1 489 ? -19.337 3.846 -14.969 1.00 85.12 489 PHE A C 1
ATOM 3716 O O . PHE A 1 489 ? -19.457 2.671 -14.614 1.00 85.12 489 PHE A O 1
ATOM 3723 N N . ASP A 1 490 ? -20.350 4.712 -14.939 1.00 85.75 490 ASP A N 1
ATOM 3724 C CA . ASP A 1 490 ? -21.715 4.352 -14.559 1.00 85.75 490 ASP A CA 1
ATOM 3725 C C . ASP A 1 490 ? -22.659 4.564 -15.752 1.00 85.75 490 ASP A C 1
ATOM 3727 O O . ASP A 1 490 ? -22.929 5.711 -16.113 1.00 85.75 490 ASP A O 1
ATOM 3731 N N . PRO A 1 491 ? -23.203 3.494 -16.362 1.00 84.50 491 PRO A N 1
ATOM 3732 C CA . PRO A 1 491 ? -24.114 3.633 -17.495 1.00 84.50 491 PRO A CA 1
ATOM 3733 C C . PRO A 1 491 ? -25.443 4.309 -17.140 1.00 84.50 491 PRO A C 1
ATOM 3735 O O . PRO A 1 491 ? -26.126 4.788 -18.042 1.00 84.50 491 PRO A O 1
ATOM 3738 N N . ARG A 1 492 ? -25.818 4.364 -15.854 1.00 84.50 492 ARG A N 1
ATOM 3739 C CA . ARG A 1 492 ? -27.029 5.058 -15.382 1.00 84.50 492 ARG A CA 1
ATOM 3740 C C . ARG A 1 492 ? -26.794 6.542 -15.113 1.00 84.50 492 ARG A C 1
ATOM 3742 O O . ARG A 1 492 ? -27.749 7.287 -14.919 1.00 84.50 492 ARG A O 1
ATOM 3749 N N . CYS A 1 493 ? -25.536 6.970 -15.042 1.00 79.12 493 CYS A N 1
ATOM 3750 C CA . CYS A 1 493 ? -25.164 8.336 -14.698 1.00 79.12 493 CYS A CA 1
ATOM 3751 C C . CYS A 1 493 ? -23.784 8.671 -15.276 1.00 79.12 493 CYS A C 1
ATOM 3753 O O . CYS A 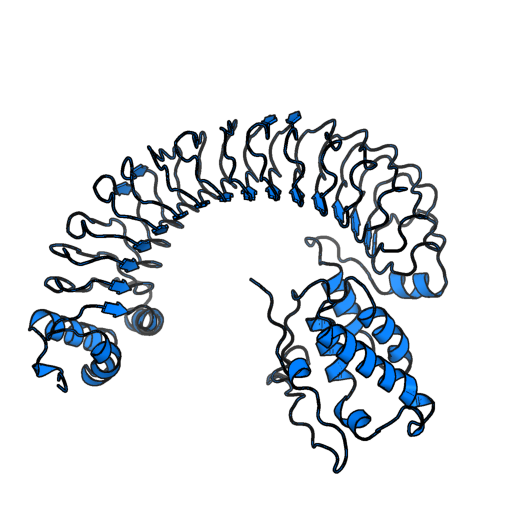1 493 ? -22.817 8.913 -14.548 1.00 79.12 493 CYS A O 1
ATOM 3755 N N . ASP A 1 494 ? -23.684 8.687 -16.603 1.00 74.00 494 ASP A N 1
ATOM 3756 C CA . ASP A 1 494 ? -22.441 9.023 -17.284 1.00 74.00 494 ASP A CA 1
ATOM 3757 C C . ASP A 1 494 ? -22.216 10.538 -17.281 1.00 74.00 494 ASP A C 1
ATOM 3759 O O . ASP A 1 494 ? -22.808 11.290 -18.062 1.00 74.00 494 ASP A O 1
ATOM 3763 N N . ARG A 1 495 ? -21.336 10.987 -16.387 1.00 63.97 495 ARG A N 1
ATOM 3764 C CA . ARG A 1 495 ? -20.907 12.387 -16.257 1.00 63.97 495 ARG A CA 1
ATOM 3765 C C . ARG A 1 495 ? -19.682 12.736 -17.111 1.00 63.97 495 ARG A C 1
ATOM 3767 O O . ARG A 1 495 ? -19.199 13.859 -17.015 1.00 63.97 495 ARG A O 1
ATOM 3774 N N . GLN A 1 496 ? -19.155 11.800 -17.906 1.00 59.31 496 GLN A N 1
ATOM 3775 C CA . GLN A 1 496 ? -18.001 12.036 -18.784 1.00 59.31 496 GLN A CA 1
ATOM 3776 C C . GLN A 1 496 ? -18.403 12.749 -20.084 1.00 59.31 496 GLN A C 1
ATOM 3778 O O . GLN A 1 496 ? -17.589 13.428 -20.712 1.00 59.31 496 GLN A O 1
ATOM 3783 N N . THR A 1 497 ? -19.677 12.668 -20.471 1.00 47.91 497 THR A N 1
ATOM 3784 C CA . THR A 1 497 ? -20.256 13.562 -21.480 1.00 47.91 497 THR A CA 1
ATOM 3785 C C . THR A 1 497 ? -20.396 14.974 -20.894 1.00 47.91 497 THR A C 1
ATOM 3787 O O . THR A 1 497 ? -20.688 15.124 -19.713 1.00 47.91 497 THR A O 1
ATOM 3790 N N . ARG A 1 498 ? -20.212 16.040 -21.692 1.00 39.81 498 ARG A N 1
ATOM 3791 C CA . ARG A 1 498 ? -20.269 17.467 -21.263 1.00 39.81 498 ARG A CA 1
ATOM 3792 C C . ARG A 1 498 ? -21.653 17.939 -20.738 1.00 39.81 498 ARG A C 1
ATOM 3794 O O . ARG A 1 498 ? -21.958 19.128 -20.773 1.00 39.81 498 ARG A O 1
ATOM 3801 N N . SER A 1 499 ? -22.510 17.025 -20.284 1.00 40.09 499 SER A N 1
ATOM 3802 C CA . SER A 1 499 ? -23.833 17.263 -19.709 1.00 40.09 499 SER A CA 1
ATOM 3803 C C . SER A 1 499 ? -23.751 17.469 -18.193 1.00 40.09 499 SER A C 1
ATOM 3805 O O . SER A 1 499 ? -23.329 16.583 -17.455 1.00 40.09 499 SER A O 1
ATOM 3807 N N . ILE A 1 500 ? -24.254 18.609 -17.706 1.00 41.97 500 ILE A N 1
ATOM 3808 C CA . ILE A 1 500 ? -24.302 18.978 -16.274 1.00 41.97 500 ILE A CA 1
ATOM 3809 C C . ILE A 1 500 ? -25.113 17.973 -15.425 1.00 41.97 500 ILE A C 1
ATOM 3811 O O . ILE A 1 500 ? -24.908 17.882 -14.216 1.00 41.97 500 ILE A O 1
ATOM 3815 N N . ARG A 1 501 ? -26.028 17.201 -16.030 1.00 50.31 501 ARG A N 1
ATOM 3816 C CA . ARG A 1 501 ? -26.895 16.238 -15.321 1.00 50.31 501 ARG A CA 1
ATOM 3817 C C . ARG A 1 501 ? -26.425 14.778 -15.410 1.00 50.31 501 ARG A C 1
ATOM 3819 O O . ARG A 1 501 ? -26.994 13.939 -14.719 1.00 50.31 501 ARG A O 1
ATOM 3826 N N . GLY A 1 502 ? -25.393 14.484 -16.207 1.00 58.97 502 GLY A N 1
ATOM 3827 C CA . GLY A 1 502 ? -25.041 13.117 -16.608 1.00 58.97 502 GLY A CA 1
ATOM 3828 C C . GLY A 1 502 ? -26.047 12.517 -17.603 1.00 58.97 502 GLY A C 1
ATOM 3829 O O . GLY A 1 502 ? -27.165 13.015 -17.748 1.00 58.97 502 GLY A O 1
ATOM 3830 N N . VAL A 1 503 ? -25.639 11.480 -18.334 1.00 74.44 503 VAL A N 1
ATOM 3831 C CA . VAL A 1 503 ? -26.482 10.751 -19.297 1.00 74.44 503 VAL A CA 1
ATOM 3832 C C . VAL A 1 503 ? -26.808 9.367 -18.738 1.00 74.44 503 VAL A C 1
ATOM 3834 O O . VAL A 1 503 ? -25.907 8.612 -18.383 1.00 74.44 503 VAL A O 1
ATOM 3837 N N . ASP A 1 504 ? -28.096 9.028 -18.661 1.00 82.38 504 ASP A N 1
ATOM 3838 C CA . ASP A 1 504 ? -28.548 7.663 -18.375 1.00 82.38 504 ASP A CA 1
ATOM 3839 C C . ASP A 1 504 ? -28.728 6.911 -19.701 1.00 82.38 504 ASP A C 1
ATOM 3841 O O . ASP A 1 504 ? -29.735 7.055 -20.399 1.00 82.38 504 ASP A O 1
ATOM 3845 N N . TRP A 1 505 ? -27.731 6.102 -20.058 1.00 79.88 505 TRP A N 1
ATOM 3846 C CA . TRP A 1 505 ? -27.726 5.304 -21.284 1.00 79.88 505 TRP A CA 1
ATOM 3847 C C . TRP A 1 505 ? -28.719 4.131 -21.235 1.00 79.88 505 TRP A C 1
ATOM 3849 O O . TRP A 1 505 ? -29.026 3.515 -22.262 1.00 79.88 505 TRP A O 1
ATOM 3859 N N . THR A 1 506 ? -29.242 3.803 -20.051 1.00 78.88 506 THR A N 1
ATOM 3860 C CA . THR A 1 506 ? -30.101 2.634 -19.828 1.00 78.88 506 THR A CA 1
ATOM 3861 C C . THR A 1 506 ? -31.579 2.901 -20.130 1.00 78.88 506 THR A C 1
ATOM 3863 O O . THR A 1 506 ? -32.331 1.951 -20.325 1.00 78.88 506 THR A O 1
ATOM 3866 N N . GLN A 1 507 ? -31.980 4.170 -20.280 1.00 72.00 507 GLN A N 1
ATOM 3867 C CA . GLN A 1 507 ? -33.368 4.614 -20.530 1.00 72.00 507 GLN A CA 1
ATOM 3868 C C . GLN A 1 507 ? -33.831 4.466 -21.995 1.00 72.00 507 GLN A C 1
ATOM 3870 O O . GLN A 1 507 ? -34.895 4.960 -22.374 1.00 72.00 507 GLN A O 1
ATOM 3875 N N . GLY A 1 508 ? -33.037 3.820 -22.856 1.00 60.81 508 GLY A N 1
ATOM 3876 C CA . GLY A 1 508 ? -33.379 3.608 -24.264 1.00 60.81 508 GLY A CA 1
ATOM 3877 C C . GLY A 1 508 ? -34.621 2.727 -24.442 1.00 60.81 508 GLY A C 1
ATOM 3878 O O . GLY A 1 508 ? -34.767 1.701 -23.778 1.00 60.81 508 GLY A O 1
ATOM 3879 N N . ARG A 1 509 ? -35.519 3.102 -25.368 1.00 52.81 509 ARG A N 1
ATOM 3880 C CA . ARG A 1 509 ? -36.696 2.286 -25.717 1.00 52.81 509 ARG A CA 1
ATOM 3881 C C . ARG A 1 509 ? -36.240 0.932 -26.265 1.00 52.81 509 ARG A C 1
ATOM 3883 O O . ARG A 1 509 ? -35.580 0.873 -27.300 1.00 52.81 509 ARG A O 1
ATOM 3890 N N . SER A 1 510 ? -36.626 -0.148 -25.591 1.00 55.03 510 SER A N 1
ATOM 3891 C CA . SER A 1 510 ? -36.472 -1.512 -26.097 1.00 55.03 510 SER A CA 1
ATOM 3892 C C . SER A 1 510 ? -37.222 -1.634 -27.426 1.00 55.03 510 SER A C 1
ATOM 3894 O O . SER A 1 510 ? -38.398 -1.275 -27.507 1.00 55.03 510 SER A O 1
ATOM 3896 N N . SER A 1 511 ? -36.557 -2.117 -28.476 1.00 54.56 511 SER A N 1
ATOM 3897 C CA . SER A 1 511 ? -37.237 -2.398 -29.745 1.00 54.56 511 SER A CA 1
ATOM 3898 C C . SER A 1 511 ? -38.149 -3.622 -29.563 1.00 54.56 511 SER A C 1
ATOM 3900 O O . SER A 1 511 ? -37.674 -4.630 -29.030 1.00 54.56 511 SER A O 1
ATOM 3902 N N . PRO A 1 512 ? -39.432 -3.578 -29.973 1.00 51.28 512 PRO A N 1
ATOM 3903 C CA . PRO A 1 512 ? -40.327 -4.729 -29.867 1.00 51.28 512 PRO A CA 1
ATOM 3904 C C . PRO A 1 512 ? -39.734 -5.936 -30.610 1.00 51.28 512 PRO A C 1
ATOM 3906 O O . PRO A 1 512 ? -39.467 -5.845 -31.805 1.00 51.28 512 PRO A O 1
ATOM 3909 N N . GLY A 1 513 ? -39.498 -7.045 -29.901 1.00 62.19 513 GLY A N 1
ATOM 3910 C CA . GLY A 1 513 ? -38.940 -8.286 -30.465 1.00 62.19 513 GLY A CA 1
ATOM 3911 C C . GLY A 1 513 ? -37.411 -8.432 -30.410 1.00 62.19 513 GLY A C 1
ATOM 3912 O O . GLY A 1 513 ? -36.908 -9.492 -30.768 1.00 62.19 513 GLY A O 1
ATOM 3913 N N . GLY A 1 514 ? -36.671 -7.421 -29.940 1.00 64.88 514 GLY A N 1
ATOM 3914 C CA . GLY A 1 514 ? -35.215 -7.496 -29.758 1.00 64.88 514 GLY A CA 1
ATOM 3915 C C . GLY A 1 514 ? -34.785 -8.094 -28.411 1.00 64.88 514 GLY A C 1
ATOM 3916 O O . GLY A 1 514 ? -35.547 -8.121 -27.443 1.00 64.88 514 GLY A O 1
ATOM 3917 N N . ARG A 1 515 ? -33.528 -8.543 -28.322 1.00 78.88 515 ARG A N 1
ATOM 3918 C CA . ARG A 1 515 ? -32.919 -9.030 -27.072 1.00 78.88 515 ARG A CA 1
ATOM 3919 C C . ARG A 1 515 ? -32.699 -7.866 -26.089 1.00 78.88 515 ARG A C 1
ATOM 3921 O O . ARG A 1 515 ? -32.338 -6.768 -26.490 1.00 78.88 515 ARG A O 1
ATOM 3928 N N . ALA A 1 516 ? -32.850 -8.097 -24.784 1.00 80.19 516 ALA A N 1
ATOM 3929 C CA . ALA A 1 516 ? -32.521 -7.089 -23.770 1.00 80.19 516 ALA A CA 1
ATOM 3930 C C . ALA A 1 516 ? -30.999 -6.929 -23.557 1.00 80.19 516 ALA A C 1
ATOM 3932 O O . ALA A 1 516 ? -30.229 -7.884 -23.719 1.00 80.19 516 ALA A O 1
ATOM 3933 N N . VAL A 1 517 ? -30.564 -5.736 -23.125 1.00 84.00 517 VAL A N 1
ATOM 3934 C CA . VAL A 1 517 ? -29.186 -5.524 -22.645 1.00 84.00 517 VAL A CA 1
ATOM 3935 C C . VAL A 1 517 ? -28.926 -6.471 -21.461 1.00 84.00 517 VAL A C 1
ATOM 3937 O O . VAL A 1 517 ? -29.727 -6.489 -20.523 1.00 84.00 517 VAL A O 1
ATOM 3940 N N . PRO A 1 518 ? -27.825 -7.246 -21.448 1.00 86.44 518 PRO A N 1
ATOM 3941 C CA . PRO A 1 518 ? -27.519 -8.119 -20.319 1.00 86.44 518 PRO A CA 1
ATOM 3942 C C . PRO A 1 518 ? -27.384 -7.350 -19.005 1.00 86.44 518 PRO A C 1
ATOM 3944 O O . PRO A 1 518 ? -26.708 -6.324 -18.948 1.00 86.44 518 PRO A O 1
ATOM 3947 N N . ALA A 1 519 ? -27.948 -7.885 -17.919 1.00 84.12 519 ALA A N 1
ATOM 3948 C CA . ALA A 1 519 ? -27.953 -7.216 -16.615 1.00 84.12 519 ALA A CA 1
ATOM 3949 C C . ALA A 1 519 ? -26.544 -6.870 -16.095 1.00 84.12 519 ALA A C 1
ATOM 3951 O O . ALA A 1 519 ? -26.365 -5.875 -15.394 1.00 84.12 519 ALA A O 1
ATOM 3952 N N . PHE A 1 520 ? -25.528 -7.661 -16.458 1.00 84.88 520 PHE A N 1
ATOM 3953 C CA . PHE A 1 520 ? -24.140 -7.402 -16.072 1.00 84.88 520 PHE A CA 1
ATOM 3954 C C . PHE A 1 520 ? -23.536 -6.167 -16.759 1.00 84.88 520 PHE A C 1
ATOM 3956 O O . PHE A 1 520 ? -22.666 -5.536 -16.171 1.00 84.88 520 PHE A O 1
ATOM 3963 N N . MET A 1 521 ? -24.032 -5.769 -17.936 1.00 87.06 521 MET A N 1
ATOM 3964 C CA . MET A 1 521 ? -23.575 -4.566 -18.652 1.00 87.06 521 MET A CA 1
ATOM 3965 C C . MET A 1 521 ? -24.121 -3.265 -18.047 1.00 87.06 521 MET A C 1
ATOM 3967 O O . MET A 1 521 ? -23.635 -2.183 -18.367 1.00 87.06 521 MET A O 1
ATOM 3971 N N . ILE A 1 522 ? -25.133 -3.365 -17.178 1.00 85.94 522 ILE A N 1
ATOM 3972 C CA . ILE A 1 522 ? -25.790 -2.236 -16.501 1.00 85.94 522 ILE A CA 1
ATOM 3973 C C . ILE A 1 522 ? -25.090 -1.903 -15.167 1.00 85.94 522 ILE A C 1
ATOM 3975 O O . ILE A 1 522 ? -25.369 -0.881 -14.543 1.00 85.94 522 ILE A O 1
ATOM 3979 N N . ARG A 1 523 ? -24.181 -2.764 -14.695 1.00 85.31 523 ARG A N 1
ATOM 3980 C CA . ARG A 1 523 ? -23.455 -2.545 -13.440 1.00 85.31 523 ARG A CA 1
ATOM 3981 C C . ARG A 1 523 ? -22.400 -1.455 -13.629 1.00 85.31 523 ARG A C 1
ATOM 3983 O O . ARG A 1 523 ? -21.630 -1.502 -14.582 1.00 85.31 523 ARG A O 1
ATOM 3990 N N . ALA A 1 524 ? -22.347 -0.507 -12.696 1.00 80.62 524 ALA A N 1
ATOM 3991 C CA . ALA A 1 524 ? -21.305 0.511 -12.679 1.0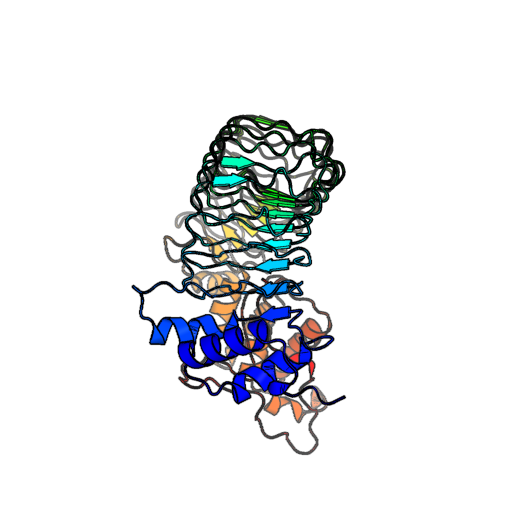0 80.62 524 ALA A CA 1
ATOM 3992 C C . ALA A 1 524 ? -19.931 -0.124 -12.410 1.00 80.62 524 ALA A C 1
ATOM 3994 O O . ALA A 1 524 ? -19.789 -0.950 -11.504 1.00 80.62 524 ALA A O 1
ATOM 3995 N N . CYS A 1 525 ? -18.918 0.301 -13.163 1.00 81.81 525 CYS A N 1
ATOM 3996 C CA . CYS A 1 525 ? -17.524 0.068 -12.814 1.00 81.81 525 CYS A CA 1
ATOM 3997 C C . CYS A 1 525 ? -17.127 1.104 -11.764 1.00 81.81 525 CYS A C 1
ATOM 3999 O O . CYS A 1 525 ? -17.146 2.309 -12.029 1.00 81.81 525 CYS A O 1
ATOM 4001 N N . ARG A 1 526 ? -16.811 0.631 -10.559 1.00 79.56 526 ARG A N 1
ATOM 4002 C CA . ARG A 1 526 ? -16.258 1.448 -9.480 1.00 79.56 526 ARG A CA 1
ATOM 4003 C C . ARG A 1 526 ? -14.809 1.019 -9.250 1.00 79.56 526 ARG A C 1
ATOM 4005 O O . ARG A 1 526 ? -14.576 -0.194 -9.230 1.00 79.56 526 ARG A O 1
ATOM 4012 N N . PRO A 1 527 ? -13.876 1.969 -9.062 1.00 69.69 527 PRO A N 1
ATOM 4013 C CA . PRO A 1 527 ? -12.522 1.659 -8.636 1.00 69.69 527 PRO A CA 1
ATOM 4014 C C . PRO A 1 527 ? -12.562 0.789 -7.388 1.00 69.69 527 PRO A C 1
ATOM 4016 O O . PRO A 1 527 ? -13.294 1.087 -6.443 1.00 69.69 527 PRO A O 1
ATOM 4019 N N . THR A 1 528 ? -11.822 -0.314 -7.413 1.00 55.22 528 THR A N 1
ATOM 4020 C CA . THR A 1 528 ? -11.511 -1.068 -6.202 1.00 55.22 528 THR A CA 1
ATOM 4021 C C . THR A 1 528 ? -10.536 -0.219 -5.402 1.00 55.22 528 THR A C 1
ATOM 4023 O O . THR A 1 528 ? -9.441 0.054 -5.891 1.00 55.22 528 THR A O 1
ATOM 4026 N N . SER A 1 529 ? -11.006 0.273 -4.255 1.00 35.03 529 SER A N 1
ATOM 4027 C CA . SER A 1 529 ? -10.216 0.991 -3.251 1.00 35.03 529 SER A CA 1
ATOM 4028 C C . SER A 1 529 ? -9.067 0.152 -2.731 1.00 35.03 529 SER A C 1
ATOM 4030 O O . SER A 1 529 ? -9.342 -1.049 -2.489 1.00 35.03 529 SER A O 1
#

Sequence (529 aa):
MDTTLADLHTADRGFLTWLATTAGAAPEDLWDQLRPTVAHGRLVALDLSGLGPTIRRRLGAHRALSPPISGLDALRHLDCSGLQIDRLELSQMPELRVLRCADNLLRGLELEGAPGLVELDCSGNQLMVLDLRGHGKLASLSCGGNGLGLLALPEGGALRRLDCARNQLMVLALGRQPHLEQLRCFHNALVQLSITEAPALTLLDASDNELSHLQLPELPALVDLCLDRNRLDALSTVGVPSLSVLRCSSNYLSELELQGVPGLVRLAVDHNQLLELPTAELSQLVELEVSHNRLSELELEPLCALEVLICGHNELSSLELSRARSLALLDCEHNALSSLELASLSRLVELRCRGNPVEGLDLRPLPGLCRLSVDPDVPVTATPIQRRLLLGARPQPGGPGGSCSVGLHRLATSLQGLEAAARLRWIVSHPACDLGTALMIYWTNAPHYYLRYSSRAELAPYEVEAWDLLRTIEDRVRAAGFASRQIPFDPRCDRQTRSIRGVDWTQGRSSPGGRAVPAFMIRACRPTS

Foldseek 3Di:
DPDDLVLADPQQNVLLVVVCVLLVHPSVVVCVVQVVQDDNRARAEDACQVSLVSNCVRQDPPDADERPCPPSQNYQYYAPDNNQHQDYDLAQNDNHAYDHHEQYAHQDDDCPNHLNYQYDAHYNYAHQEDAAQSNQNHQEDHHDNYAHQYYHHHAPHNHQYDAHDHYAHQDDDPHQDQRHAYDHHANYAHQDDDCPNHLNYQEDAHDHYAHQDDDDAQNQNHAYEHQDQYAHQEDACPNHQNHAEDHHAQYAHQYYHPPNPLNHAEDAHHQYAHQADDCQSPQNHAEDHHDNYAHQDYDCQSPQNHQYDAHAHYAHQDDDCQRVLNHQEDHHAQYAHQADDCQSPQQHAEDAHANYNHQAEECCSHPNHQEYHYDPPHHYHDDPVVVVRHVVDDDDPDDPDDASQVSLLVVLVPDDDLVCLVVLLSSLVRQQHALQSLLVNLLVLPVLVLQQDPDLVVDDPSCNSSNVSNVSSVVCLVVVRHPFLQHKHALCFAPVPVDPGGDNSQPDDRDVNGDDDDPSSRDIRDHDD

pLDDT: mean 85.2, std 13.71, range [26.5, 98.5]